Protein AF-A0A316UHG0-F1 (afdb_monomer_lite)

Sequence (385 aa):
MSLEDVHDLLLQAPLSQVNSVLADLRGLVSSGGSSSRLGRDFEESLPGALRQLHEDQGKVVRLPGLEAGSILTKEARSHDKDAEYRDEAQSKVFSYDHAADKVASSETYRAVSSSDNELKTELERQLGAYLRDHYPDLDPQRTNEGACGSVLSLPTTRIQRRGGRQEAKGKTNVEQGAANEEEVEQTPQETAMAEKATEDEKEEQKAMGEKAVRVVDEDDDEDDEGELVELIADADASSPPSHIITIVSGKSNAKNFWSGRLLSTYHCHADVIEAHTKLQIHYYENGNVQLNAEVPAIIPLNTSAAQASASPAAQAKAIISAIGKHEQHLQETQLERDVYEGLNERAFKGLRRQLPVTRQKVDWDKVTNYRLGQDLADHNEGAAA

pLDDT: mean 72.85, std 25.09, range [21.78, 96.19]

Organism: NCBI:txid1569628

Structure (mmCIF, N/CA/C/O backbone):
data_AF-A0A316UHG0-F1
#
_entry.id   AF-A0A316UHG0-F1
#
loop_
_atom_site.group_PDB
_atom_site.id
_atom_site.type_symbol
_atom_site.label_atom_id
_atom_site.label_alt_id
_atom_site.label_comp_id
_atom_site.label_asym_id
_atom_site.label_entity_id
_atom_site.label_seq_id
_atom_site.pdbx_PDB_ins_code
_atom_site.Cartn_x
_atom_site.Cartn_y
_atom_site.Cartn_z
_atom_site.occupancy
_atom_site.B_iso_or_equiv
_atom_site.auth_seq_id
_atom_site.auth_comp_id
_atom_site.auth_asym_id
_atom_site.auth_atom_id
_atom_site.pdbx_PDB_model_num
ATOM 1 N N . MET A 1 1 ? 11.920 22.121 -13.639 1.00 74.69 1 MET A N 1
ATOM 2 C CA . MET A 1 1 ? 11.350 21.349 -12.530 1.00 74.69 1 MET A CA 1
ATOM 3 C C . MET A 1 1 ? 10.564 22.321 -11.681 1.00 74.69 1 MET A C 1
ATOM 5 O O . MET A 1 1 ? 11.146 23.282 -11.183 1.00 74.69 1 MET A O 1
ATOM 9 N N . SER A 1 2 ? 9.247 22.162 -11.683 1.00 87.12 2 SER A N 1
ATOM 10 C CA . SER A 1 2 ? 8.317 22.919 -10.848 1.00 87.12 2 SER A CA 1
ATOM 11 C C . SER A 1 2 ? 8.314 22.356 -9.417 1.00 87.12 2 SER A C 1
ATOM 13 O O . SER A 1 2 ? 8.894 21.299 -9.171 1.00 87.12 2 SER A O 1
ATOM 15 N N . LEU A 1 3 ? 7.682 23.055 -8.470 1.00 88.44 3 LEU A N 1
ATOM 16 C CA . LEU A 1 3 ? 7.462 22.525 -7.117 1.00 88.44 3 LEU A CA 1
ATOM 17 C C . LEU A 1 3 ? 6.530 21.302 -7.139 1.00 88.44 3 LEU A C 1
ATOM 19 O O . LEU A 1 3 ? 6.759 20.343 -6.409 1.00 88.44 3 LEU A O 1
ATOM 23 N N . GLU A 1 4 ? 5.525 21.323 -8.016 1.00 90.31 4 GLU A N 1
ATOM 24 C CA . GLU A 1 4 ? 4.579 20.220 -8.217 1.00 90.31 4 GLU A CA 1
ATOM 25 C C . GLU A 1 4 ? 5.307 18.953 -8.682 1.00 90.31 4 GLU A C 1
ATOM 27 O O . GLU A 1 4 ? 5.129 17.901 -8.080 1.00 90.31 4 GLU A O 1
ATOM 32 N N . ASP A 1 5 ? 6.237 19.071 -9.640 1.00 90.25 5 ASP A N 1
ATOM 33 C CA . ASP A 1 5 ? 7.036 17.934 -10.121 1.00 90.25 5 ASP A CA 1
ATOM 34 C C . ASP A 1 5 ? 7.842 17.283 -8.978 1.00 90.25 5 ASP A C 1
ATOM 36 O O . ASP A 1 5 ? 8.005 16.066 -8.929 1.00 90.25 5 ASP A O 1
ATOM 40 N N . VAL A 1 6 ? 8.382 18.094 -8.058 1.00 90.94 6 VAL A N 1
ATOM 41 C CA . VAL A 1 6 ? 9.166 17.607 -6.907 1.00 90.94 6 VAL A CA 1
ATOM 42 C C . VAL A 1 6 ? 8.264 16.888 -5.906 1.00 90.94 6 VAL A C 1
ATOM 44 O O . VAL A 1 6 ? 8.651 15.847 -5.374 1.00 90.94 6 VAL A O 1
ATOM 47 N N . HIS A 1 7 ? 7.063 17.414 -5.660 1.00 92.50 7 HIS A N 1
ATOM 48 C CA . HIS A 1 7 ? 6.077 16.748 -4.813 1.00 92.50 7 HIS A CA 1
ATOM 49 C C . HIS A 1 7 ? 5.611 15.429 -5.418 1.00 92.50 7 HIS A C 1
ATOM 51 O O . HIS A 1 7 ? 5.574 14.434 -4.703 1.00 92.50 7 HIS A O 1
ATOM 57 N N . ASP A 1 8 ? 5.336 15.383 -6.718 1.00 93.06 8 ASP A N 1
ATOM 58 C CA . ASP A 1 8 ? 4.916 14.153 -7.390 1.00 93.06 8 ASP A CA 1
ATOM 59 C C . ASP A 1 8 ? 5.990 13.060 -7.292 1.00 93.06 8 ASP A C 1
ATOM 61 O O . ASP A 1 8 ? 5.672 11.898 -7.032 1.00 93.06 8 ASP A O 1
ATOM 65 N N . LEU A 1 9 ? 7.272 13.428 -7.414 1.00 92.31 9 LEU A N 1
ATOM 66 C CA . LEU A 1 9 ? 8.388 12.499 -7.202 1.00 92.31 9 LEU A CA 1
ATOM 67 C C . LEU A 1 9 ? 8.446 11.973 -5.761 1.00 92.31 9 LEU A C 1
ATOM 69 O O . LEU A 1 9 ? 8.743 10.797 -5.550 1.00 92.31 9 LEU A O 1
ATOM 73 N N . LEU A 1 10 ? 8.152 12.821 -4.772 1.00 93.25 10 LEU A N 1
ATOM 74 C CA . LEU A 1 10 ? 8.096 12.416 -3.369 1.00 93.25 10 LEU A CA 1
ATOM 75 C C . LEU A 1 10 ? 6.892 11.504 -3.088 1.00 93.25 10 LEU A C 1
ATOM 77 O O . LEU A 1 10 ? 7.046 10.491 -2.411 1.00 93.25 10 LEU A O 1
ATOM 81 N N . LEU A 1 11 ? 5.714 11.827 -3.626 1.00 92.44 11 LEU A N 1
ATOM 82 C CA . LEU A 1 11 ? 4.472 11.072 -3.420 1.00 92.44 11 LEU A CA 1
ATOM 83 C C . LEU A 1 11 ? 4.525 9.659 -4.024 1.00 92.44 11 LEU A C 1
ATOM 85 O O . LEU A 1 11 ? 3.863 8.744 -3.535 1.00 92.44 11 LEU A O 1
ATOM 89 N N . GLN A 1 12 ? 5.337 9.461 -5.064 1.00 90.44 12 GLN A N 1
ATOM 90 C CA . GLN A 1 12 ? 5.556 8.157 -5.697 1.00 90.44 12 GLN A CA 1
ATOM 91 C C . GLN A 1 12 ? 6.624 7.303 -4.989 1.00 90.44 12 GLN A C 1
ATOM 93 O O . GLN A 1 12 ? 6.773 6.120 -5.309 1.00 90.44 12 GLN A O 1
ATOM 98 N N . ALA A 1 13 ? 7.370 7.867 -4.033 1.00 91.75 13 ALA A N 1
ATOM 99 C CA . ALA A 1 13 ? 8.438 7.158 -3.340 1.00 91.75 13 ALA A CA 1
ATOM 100 C C . ALA A 1 13 ? 7.883 6.019 -2.463 1.00 91.75 13 ALA A C 1
ATOM 102 O O . ALA A 1 13 ? 6.965 6.252 -1.678 1.00 91.75 13 ALA A O 1
ATOM 103 N N . PRO A 1 14 ? 8.448 4.798 -2.513 1.00 90.50 14 PRO A N 1
ATOM 104 C CA . PRO A 1 14 ? 8.110 3.754 -1.548 1.00 90.50 14 PRO A CA 1
ATOM 105 C C . PRO A 1 14 ? 8.458 4.191 -0.121 1.00 90.50 14 PRO A C 1
ATOM 107 O O . PRO A 1 14 ? 9.521 4.782 0.087 1.00 90.50 14 PRO A O 1
ATOM 110 N N . LEU A 1 15 ? 7.629 3.835 0.870 1.00 89.25 15 LEU A N 1
ATOM 111 C CA . LEU A 1 15 ? 7.780 4.321 2.249 1.00 89.25 15 LEU A CA 1
ATOM 112 C C . LEU A 1 15 ? 9.180 4.098 2.847 1.00 89.25 15 LEU A C 1
ATOM 114 O O . LEU A 1 15 ? 9.738 4.988 3.486 1.00 89.25 15 LEU A O 1
ATOM 118 N N . SER A 1 16 ? 9.789 2.932 2.611 1.00 88.44 16 SER A N 1
ATOM 119 C CA . SER A 1 16 ? 11.151 2.623 3.088 1.00 88.44 16 SER A CA 1
ATOM 120 C C . SER A 1 16 ? 12.241 3.497 2.484 1.00 88.44 16 SER A C 1
ATOM 122 O O . SER A 1 16 ? 13.343 3.564 3.025 1.00 88.44 16 SER A O 1
ATOM 124 N N . GLN A 1 17 ? 11.971 4.116 1.340 1.00 90.19 17 GLN A N 1
ATOM 125 C CA . GLN A 1 17 ? 12.959 4.826 0.534 1.00 90.19 17 GLN A CA 1
ATOM 126 C C . GLN A 1 17 ? 12.789 6.341 0.612 1.00 90.19 17 GLN A C 1
ATOM 128 O O . GLN A 1 17 ? 13.622 7.063 0.071 1.00 90.19 17 GLN A O 1
ATOM 133 N N . VAL A 1 18 ? 11.776 6.828 1.335 1.00 91.88 18 VAL A N 1
ATOM 134 C CA . VAL A 1 18 ? 11.462 8.258 1.474 1.00 91.88 18 VAL A CA 1
ATOM 135 C C . VAL A 1 18 ? 12.678 9.062 1.911 1.00 91.88 18 VAL A C 1
ATOM 137 O O . VAL A 1 18 ? 12.987 10.071 1.293 1.00 91.88 18 VAL A O 1
ATOM 140 N N . ASN A 1 19 ? 13.442 8.587 2.896 1.00 92.06 19 ASN A N 1
ATOM 141 C CA . ASN A 1 19 ? 14.641 9.292 3.359 1.00 92.06 19 ASN A CA 1
ATOM 142 C C . ASN A 1 19 ? 15.731 9.406 2.279 1.00 92.06 19 ASN A C 1
ATOM 144 O O . ASN A 1 19 ? 16.401 10.434 2.198 1.00 92.06 19 ASN A O 1
ATOM 148 N N . SER A 1 20 ? 15.893 8.379 1.437 1.00 92.12 20 SER A N 1
ATOM 149 C CA . SER A 1 20 ? 16.830 8.420 0.306 1.00 92.12 20 SER A CA 1
ATOM 150 C C . SER A 1 20 ? 16.336 9.388 -0.764 1.00 92.12 20 SER A C 1
ATOM 152 O O . SER A 1 20 ? 17.082 10.263 -1.189 1.00 92.12 20 SER A O 1
ATOM 154 N N . VAL A 1 21 ? 15.056 9.284 -1.137 1.00 93.69 21 VAL A N 1
ATOM 155 C CA . VAL A 1 21 ? 14.440 10.159 -2.141 1.00 93.69 21 VAL A CA 1
ATOM 156 C C . VAL A 1 21 ? 14.483 11.618 -1.689 1.00 93.69 21 VAL A C 1
ATOM 158 O O . VAL A 1 21 ? 14.834 12.487 -2.476 1.00 93.69 21 VAL A O 1
ATOM 161 N N . LEU A 1 22 ? 14.219 11.910 -0.415 1.00 93.25 22 LEU A N 1
ATOM 162 C CA . LEU A 1 22 ? 14.335 13.261 0.136 1.00 93.25 22 LEU A CA 1
ATOM 163 C C . LEU A 1 22 ? 15.759 13.810 0.047 1.00 93.25 22 LEU A C 1
ATOM 165 O O . LEU A 1 22 ? 15.931 14.985 -0.268 1.00 93.25 22 LEU A O 1
ATOM 169 N N . ALA A 1 23 ? 16.777 12.991 0.323 1.00 92.75 23 ALA A N 1
ATOM 170 C CA . ALA A 1 23 ? 18.168 13.412 0.187 1.00 92.75 23 ALA A CA 1
ATOM 171 C C . ALA A 1 23 ? 18.504 13.758 -1.275 1.00 92.75 23 ALA A C 1
ATOM 173 O O . ALA A 1 23 ? 19.105 14.804 -1.536 1.00 92.75 23 ALA A O 1
ATOM 174 N N . ASP A 1 24 ? 18.043 12.936 -2.218 1.00 93.12 24 ASP A N 1
ATOM 175 C CA . ASP A 1 24 ? 18.241 13.154 -3.652 1.00 93.12 24 ASP A CA 1
ATOM 176 C C . ASP A 1 24 ? 17.496 14.404 -4.147 1.00 93.12 24 ASP A C 1
ATOM 178 O O . ASP A 1 24 ? 18.077 15.244 -4.841 1.00 93.12 24 ASP A O 1
ATOM 182 N N . LEU A 1 25 ? 16.236 14.589 -3.738 1.00 92.06 25 LEU A N 1
ATOM 183 C CA . LEU A 1 25 ? 15.433 15.770 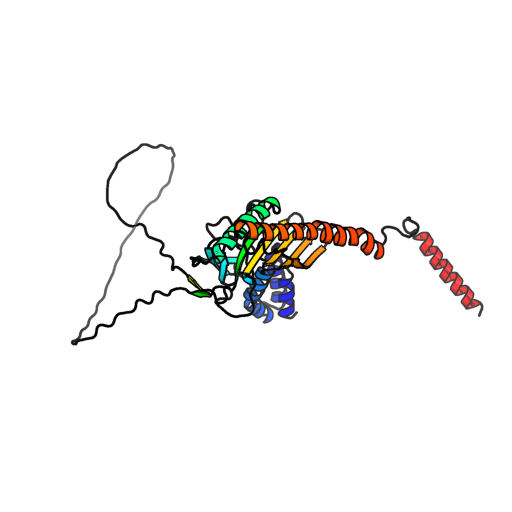-4.070 1.00 92.06 25 LEU A CA 1
ATOM 184 C C . LEU A 1 25 ? 16.044 17.046 -3.484 1.00 92.06 25 LEU A C 1
ATOM 186 O O . LEU A 1 25 ? 16.169 18.045 -4.193 1.00 92.06 25 LEU A O 1
ATOM 190 N N . ARG A 1 26 ? 16.510 17.017 -2.230 1.00 91.38 26 ARG A N 1
ATOM 191 C CA . ARG A 1 26 ? 17.234 18.145 -1.622 1.00 91.38 26 ARG A CA 1
ATOM 192 C C . ARG A 1 26 ? 18.496 18.486 -2.403 1.00 91.38 26 ARG A C 1
ATOM 194 O O . ARG A 1 26 ? 18.753 19.667 -2.640 1.00 91.38 26 ARG A O 1
ATOM 201 N N . GLY A 1 27 ? 19.254 17.484 -2.848 1.00 89.38 27 GLY A N 1
ATOM 202 C CA . GLY A 1 27 ? 20.414 17.680 -3.718 1.00 89.38 27 GLY A CA 1
ATOM 203 C C . GLY A 1 27 ? 20.041 18.335 -5.051 1.00 89.38 27 GLY A C 1
ATOM 204 O O . GLY A 1 27 ? 20.669 19.312 -5.464 1.00 89.38 27 GLY A O 1
ATOM 205 N N . LEU A 1 28 ? 18.974 17.852 -5.689 1.00 88.50 28 LEU A N 1
ATOM 206 C CA . LEU A 1 28 ? 18.495 18.349 -6.978 1.00 88.50 28 LEU A CA 1
ATOM 207 C C . LEU A 1 28 ? 18.012 19.803 -6.897 1.00 88.50 28 LEU A C 1
ATOM 209 O O . LEU A 1 28 ? 18.368 20.630 -7.738 1.00 88.50 28 LEU A O 1
ATOM 213 N N . VAL A 1 29 ? 17.249 20.133 -5.857 1.00 88.00 29 VAL A N 1
ATOM 214 C CA . VAL A 1 29 ? 16.688 21.474 -5.658 1.00 88.00 29 VAL A CA 1
ATOM 215 C C . VAL A 1 29 ? 17.756 22.476 -5.185 1.00 88.00 29 VAL A C 1
ATOM 217 O O . VAL A 1 29 ? 17.720 23.656 -5.559 1.00 88.00 29 VAL A O 1
ATOM 220 N N . SER A 1 30 ? 18.763 22.008 -4.439 1.00 81.81 30 SER A N 1
ATOM 221 C CA . SER A 1 30 ? 19.916 22.816 -4.006 1.00 81.81 30 SER A CA 1
ATOM 222 C C . SER A 1 30 ? 20.941 23.051 -5.117 1.00 81.81 30 SER A C 1
ATOM 224 O O . SER A 1 30 ? 21.719 24.004 -5.045 1.00 81.81 30 SER A O 1
ATOM 226 N N . SER A 1 31 ? 20.939 22.233 -6.176 1.00 69.44 31 SER A N 1
ATOM 227 C CA . SER A 1 31 ? 21.867 22.376 -7.306 1.00 69.44 31 SER A CA 1
ATOM 228 C C . SER A 1 31 ? 21.707 23.705 -8.061 1.00 69.44 31 SER A C 1
ATOM 230 O O . SER A 1 31 ? 22.619 24.107 -8.782 1.00 69.44 31 SER A O 1
ATOM 232 N N . GLY A 1 32 ? 20.583 24.410 -7.887 1.00 62.22 32 GLY A N 1
ATOM 233 C CA . GLY A 1 32 ? 20.370 25.777 -8.379 1.00 62.22 32 GLY A CA 1
ATOM 234 C C . GLY A 1 32 ? 21.008 26.883 -7.520 1.00 62.22 32 GLY A C 1
ATOM 235 O O . GLY A 1 32 ? 20.783 28.060 -7.796 1.00 62.22 32 GLY A O 1
ATOM 236 N N . GLY A 1 33 ? 21.775 26.522 -6.484 1.00 59.53 33 GLY A N 1
ATOM 237 C CA . GLY A 1 33 ? 22.357 27.422 -5.487 1.00 59.53 33 GLY A CA 1
ATOM 238 C C . GLY A 1 33 ? 21.581 27.411 -4.165 1.00 59.53 33 GLY A C 1
ATOM 239 O O . GLY A 1 33 ? 20.369 27.215 -4.144 1.00 59.53 33 GLY A O 1
ATOM 240 N N . SER A 1 34 ? 22.278 27.683 -3.054 1.00 55.50 34 SER A N 1
ATOM 241 C CA . SER A 1 34 ? 21.763 27.622 -1.667 1.00 55.50 34 SER A CA 1
ATOM 242 C C . SER A 1 34 ? 20.613 28.600 -1.341 1.00 55.50 34 SER A C 1
ATOM 244 O O . SER A 1 34 ? 20.166 28.673 -0.200 1.00 55.50 34 SER A O 1
ATOM 246 N N . SER A 1 35 ? 20.145 29.376 -2.321 1.00 57.78 35 SER A N 1
ATOM 247 C CA . SER A 1 35 ? 19.031 30.328 -2.214 1.00 57.78 35 SER A CA 1
ATOM 248 C C . SER A 1 35 ? 18.004 30.155 -3.336 1.00 57.78 35 SER A C 1
ATOM 250 O O . SER A 1 35 ? 17.298 31.107 -3.679 1.00 57.78 35 SER A O 1
ATOM 252 N N . SER A 1 36 ? 17.933 28.971 -3.957 1.00 71.81 36 SER A N 1
ATOM 253 C CA . SER A 1 36 ? 16.899 28.702 -4.953 1.00 71.81 36 SER A CA 1
ATOM 254 C C . SER A 1 36 ? 15.527 28.858 -4.282 1.00 71.81 36 SER A C 1
ATOM 256 O O . SER A 1 36 ? 15.260 28.269 -3.235 1.00 71.81 36 SER A O 1
ATOM 258 N N . ARG A 1 37 ? 14.657 29.708 -4.851 1.00 81.62 37 ARG A N 1
ATOM 259 C CA . ARG A 1 37 ? 13.288 29.908 -4.333 1.00 81.62 37 ARG A CA 1
ATOM 260 C C . ARG A 1 37 ? 12.574 28.564 -4.184 1.00 81.62 37 ARG A C 1
ATOM 262 O O . ARG A 1 37 ? 11.990 28.305 -3.147 1.00 81.62 37 ARG A O 1
ATOM 269 N N . LEU A 1 38 ? 12.792 27.678 -5.157 1.00 84.00 38 LEU A N 1
ATOM 270 C CA . LEU A 1 38 ? 12.300 26.306 -5.162 1.00 84.00 38 LEU A CA 1
ATOM 271 C C . LEU A 1 38 ? 12.713 25.503 -3.917 1.00 84.00 38 LEU A C 1
ATOM 273 O O . LEU A 1 38 ? 11.892 24.760 -3.405 1.00 84.00 38 LEU A O 1
ATOM 277 N N . GLY A 1 39 ? 13.944 25.649 -3.412 1.00 85.56 39 GLY A N 1
ATOM 278 C CA . GLY A 1 39 ? 14.401 24.944 -2.207 1.00 85.56 39 GLY A CA 1
ATOM 279 C C . GLY A 1 39 ? 13.718 25.415 -0.941 1.00 85.56 39 GLY A C 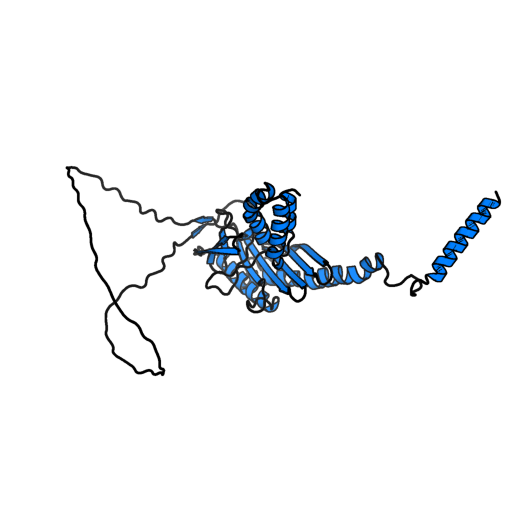1
ATOM 280 O O . GLY A 1 39 ? 13.316 24.598 -0.120 1.00 85.56 39 GLY A O 1
ATOM 281 N N . ARG A 1 40 ? 13.530 26.728 -0.805 1.00 87.62 40 ARG A N 1
ATOM 282 C CA . ARG A 1 40 ? 12.789 27.279 0.329 1.00 87.62 40 ARG A CA 1
ATOM 283 C C . ARG A 1 40 ? 11.315 26.889 0.264 1.00 87.62 40 ARG A C 1
ATOM 285 O O . ARG A 1 40 ? 10.776 26.439 1.266 1.00 87.62 40 ARG A O 1
ATOM 292 N N . ASP A 1 41 ? 10.703 27.043 -0.906 1.00 89.88 41 ASP A N 1
ATOM 293 C CA . ASP A 1 41 ? 9.291 26.733 -1.111 1.00 89.88 41 ASP A CA 1
ATOM 294 C C . ASP A 1 41 ? 9.040 25.222 -0.901 1.00 89.88 41 ASP A C 1
ATOM 296 O O . ASP A 1 41 ? 8.040 24.858 -0.295 1.00 89.88 41 ASP A O 1
ATOM 300 N N . PHE A 1 42 ? 9.986 24.355 -1.297 1.00 90.56 42 PHE A N 1
ATOM 301 C CA . PHE A 1 42 ? 9.955 22.912 -1.025 1.00 90.56 42 PHE A CA 1
ATOM 302 C C . PHE A 1 42 ? 10.032 22.579 0.466 1.00 90.56 42 PHE A C 1
ATOM 304 O O . PHE A 1 42 ? 9.222 21.793 0.941 1.00 90.56 42 PHE A O 1
ATOM 311 N N . GLU A 1 43 ? 10.966 23.160 1.226 1.00 90.69 43 GLU A N 1
ATOM 312 C CA . GLU A 1 43 ? 11.050 22.893 2.673 1.00 90.69 43 GLU A CA 1
ATOM 313 C C . GLU A 1 43 ? 9.828 23.450 3.433 1.00 90.69 43 GLU A C 1
ATOM 315 O O . GLU A 1 43 ? 9.415 22.865 4.432 1.00 90.69 43 GLU A O 1
ATOM 320 N N . GLU A 1 44 ? 9.210 24.536 2.951 1.00 91.62 44 GLU A N 1
ATOM 321 C CA . GLU A 1 44 ? 7.970 25.089 3.517 1.00 91.62 44 GLU A CA 1
ATOM 322 C C . GLU A 1 44 ? 6.756 24.174 3.269 1.00 91.62 44 GLU A C 1
ATOM 324 O O . GLU A 1 44 ? 5.926 23.990 4.161 1.00 91.62 44 GLU A O 1
ATOM 329 N N . SER A 1 45 ? 6.658 23.548 2.090 1.00 91.56 45 SER A N 1
ATOM 330 C CA . SER A 1 45 ? 5.558 22.638 1.736 1.00 91.56 45 SER A CA 1
ATOM 331 C C . SER A 1 45 ? 5.794 21.170 2.113 1.00 91.56 45 SER A C 1
ATOM 333 O O . SER A 1 45 ? 4.844 20.378 2.126 1.00 91.56 45 SER A O 1
ATOM 335 N N . LEU A 1 46 ? 7.030 20.797 2.456 1.00 91.19 46 LEU A N 1
ATOM 336 C CA . LEU A 1 46 ? 7.443 19.427 2.761 1.00 91.19 46 LEU A CA 1
ATOM 337 C C . LEU A 1 46 ? 6.585 18.738 3.839 1.00 91.19 46 LEU A C 1
ATOM 339 O O . LEU A 1 46 ? 6.194 17.590 3.611 1.00 91.19 46 LEU A O 1
ATOM 343 N N . PRO A 1 47 ? 6.222 19.376 4.973 1.00 91.56 47 PRO A N 1
ATOM 344 C CA . PRO A 1 47 ? 5.391 18.722 5.986 1.00 91.56 47 PRO A CA 1
ATOM 345 C C . PRO A 1 47 ? 4.023 18.284 5.447 1.00 91.56 47 PRO A C 1
ATOM 347 O O . PRO A 1 47 ? 3.530 17.214 5.803 1.00 91.56 47 PRO A O 1
ATOM 350 N N . GLY A 1 48 ? 3.421 19.081 4.556 1.00 91.75 48 GLY A N 1
ATOM 351 C CA . GLY A 1 48 ? 2.145 18.755 3.918 1.00 91.75 48 GLY A CA 1
ATOM 352 C C . GLY A 1 48 ? 2.261 17.591 2.934 1.00 91.75 48 GLY A C 1
ATOM 353 O O . GLY A 1 48 ? 1.430 16.683 2.961 1.00 91.75 48 GLY A O 1
ATOM 354 N N . ALA A 1 49 ? 3.321 17.578 2.121 1.00 92.69 49 ALA A N 1
ATOM 355 C CA . ALA A 1 49 ? 3.587 16.490 1.179 1.00 92.69 49 ALA A CA 1
ATOM 356 C C . ALA A 1 49 ? 3.907 15.169 1.902 1.00 92.69 49 ALA A C 1
ATOM 358 O O . ALA A 1 49 ? 3.387 14.116 1.535 1.00 92.69 49 ALA A O 1
ATOM 359 N N . LEU A 1 50 ? 4.701 15.218 2.979 1.00 93.56 50 LEU A N 1
ATOM 360 C CA . LEU A 1 50 ? 4.993 14.046 3.807 1.00 93.56 50 LEU A CA 1
ATOM 361 C C . LEU A 1 50 ? 3.760 13.540 4.545 1.00 93.56 50 LEU A C 1
ATOM 363 O O . LEU A 1 50 ? 3.609 12.331 4.694 1.00 93.56 50 LEU A O 1
ATOM 367 N N . ARG A 1 51 ? 2.862 14.424 4.992 1.00 92.81 51 ARG A N 1
ATOM 368 C CA . ARG A 1 51 ? 1.572 14.001 5.545 1.00 92.81 51 ARG A CA 1
ATOM 369 C C . ARG A 1 51 ? 0.776 13.207 4.521 1.00 92.81 51 ARG A C 1
ATOM 371 O O . ARG A 1 51 ? 0.381 12.087 4.820 1.00 92.81 51 ARG A O 1
ATOM 378 N N . GLN A 1 52 ? 0.596 13.756 3.320 1.00 93.06 52 GLN A N 1
ATOM 379 C CA . GLN A 1 52 ? -0.134 13.074 2.255 1.00 93.06 52 GLN A CA 1
ATOM 380 C C . GLN A 1 52 ? 0.486 11.708 1.941 1.00 93.06 52 GLN A C 1
ATOM 382 O O . GLN A 1 52 ? -0.225 10.712 1.898 1.00 93.06 52 GLN A O 1
ATOM 387 N N . LEU A 1 53 ? 1.811 11.642 1.803 1.00 93.44 53 LEU A N 1
ATOM 388 C CA . LEU A 1 53 ? 2.536 10.394 1.580 1.00 93.44 53 LEU A CA 1
ATOM 389 C C . LEU A 1 53 ? 2.303 9.372 2.704 1.00 93.44 53 LEU A C 1
ATOM 391 O O . LEU A 1 53 ? 2.034 8.201 2.441 1.00 93.44 53 LEU A O 1
ATOM 395 N N . HIS A 1 54 ? 2.414 9.807 3.960 1.00 93.12 54 HIS A N 1
ATOM 396 C CA . HIS A 1 54 ? 2.230 8.950 5.127 1.00 93.12 54 HIS A CA 1
ATOM 397 C C . HIS A 1 54 ? 0.793 8.430 5.251 1.00 93.12 54 HIS A C 1
ATOM 399 O O . HIS A 1 54 ? 0.617 7.259 5.580 1.00 93.12 54 HIS A O 1
ATOM 405 N N . GLU A 1 55 ? -0.203 9.271 4.969 1.00 93.06 55 GLU A N 1
ATOM 406 C CA . GLU A 1 55 ? -1.621 8.902 4.960 1.00 93.06 55 GLU A CA 1
ATOM 407 C C . GLU A 1 55 ? -1.954 7.954 3.799 1.00 93.06 55 GLU A C 1
ATOM 409 O O . GLU A 1 55 ? -2.565 6.910 4.015 1.00 93.06 55 GLU A O 1
ATOM 414 N N . ASP A 1 56 ? -1.512 8.276 2.579 1.00 92.69 56 ASP A N 1
ATOM 415 C CA . ASP A 1 56 ? -1.803 7.497 1.367 1.00 92.69 56 ASP A CA 1
ATOM 416 C C . ASP A 1 56 ? -1.129 6.116 1.383 1.00 92.69 56 ASP A C 1
ATOM 418 O O . ASP A 1 56 ? -1.618 5.174 0.758 1.00 92.69 56 ASP A O 1
ATOM 422 N N . GLN A 1 57 ? -0.001 5.984 2.086 1.00 91.88 57 GLN A N 1
ATOM 423 C CA . GLN A 1 57 ? 0.696 4.709 2.263 1.00 91.88 57 GLN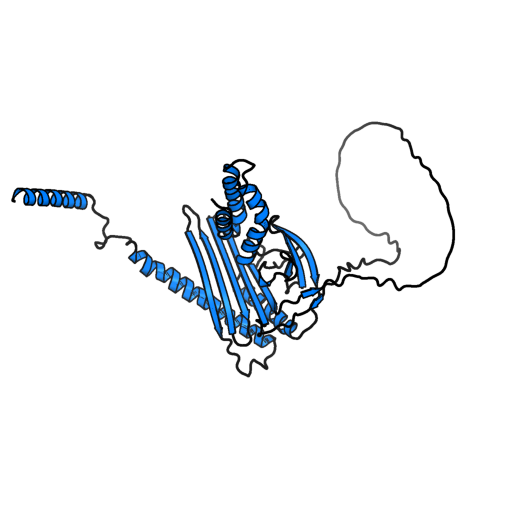 A CA 1
ATOM 424 C C . GLN A 1 57 ? 0.369 4.026 3.597 1.00 91.88 57 GLN A C 1
ATOM 426 O O . GLN A 1 57 ? 0.859 2.924 3.843 1.00 91.88 57 GLN A O 1
ATOM 431 N N . GLY A 1 58 ? -0.441 4.632 4.468 1.00 91.50 58 GLY A N 1
ATOM 432 C CA . GLY A 1 58 ? -0.826 4.035 5.746 1.00 91.50 58 GLY A CA 1
ATOM 433 C C . GLY A 1 58 ? 0.369 3.776 6.663 1.00 91.50 58 GLY A C 1
ATOM 434 O O . GLY A 1 58 ? 0.617 2.629 7.040 1.00 91.50 58 GLY A O 1
ATOM 435 N N . LYS A 1 59 ? 1.196 4.785 6.963 1.00 91.38 59 LYS A N 1
ATOM 436 C CA . LYS A 1 59 ? 2.394 4.601 7.805 1.00 91.38 59 LYS A CA 1
ATOM 437 C C . LYS A 1 59 ? 2.013 4.074 9.191 1.00 91.38 59 LYS A C 1
ATOM 439 O O . LYS A 1 59 ? 1.113 4.603 9.834 1.00 91.38 59 LYS A O 1
ATOM 444 N N . VAL A 1 60 ? 2.729 3.052 9.661 1.00 90.50 60 VAL A N 1
ATOM 445 C CA . VAL A 1 60 ? 2.540 2.487 11.004 1.00 90.50 60 VAL A CA 1
ATOM 446 C C . VAL A 1 60 ? 3.519 3.156 11.963 1.00 90.50 60 VAL A C 1
ATOM 448 O O . VAL A 1 60 ? 4.724 3.176 11.711 1.00 90.50 60 VAL A O 1
ATOM 451 N N . VAL A 1 61 ? 3.007 3.691 13.066 1.00 88.94 61 VAL A N 1
ATOM 452 C CA . VAL A 1 61 ? 3.774 4.383 14.106 1.00 88.94 61 VAL A CA 1
ATOM 453 C C . VAL A 1 61 ? 3.570 3.659 15.428 1.00 88.94 61 VAL A C 1
ATOM 455 O O . VAL A 1 61 ? 2.470 3.219 15.726 1.00 88.94 61 VAL A O 1
ATOM 458 N N . ARG A 1 62 ? 4.621 3.512 16.237 1.00 87.00 62 ARG A N 1
ATOM 459 C CA . ARG A 1 62 ? 4.499 2.937 17.584 1.00 87.00 62 ARG A CA 1
ATOM 460 C C . ARG A 1 62 ? 4.496 4.058 18.609 1.00 87.00 62 ARG A C 1
ATOM 462 O O . ARG A 1 62 ? 5.421 4.872 18.625 1.00 87.00 62 ARG A O 1
ATOM 469 N N . LEU A 1 63 ? 3.459 4.098 19.437 1.00 85.06 63 LEU A N 1
ATOM 470 C CA . LEU A 1 63 ? 3.357 5.071 20.517 1.00 85.06 63 LEU A CA 1
ATOM 471 C C . LEU A 1 63 ? 4.261 4.657 21.692 1.00 85.06 63 LEU A C 1
ATOM 473 O O . LEU A 1 63 ? 4.415 3.461 21.955 1.00 85.06 63 LEU A O 1
ATOM 477 N N . PRO A 1 64 ? 4.868 5.617 22.414 1.00 80.75 64 PRO A N 1
ATOM 478 C CA . PRO A 1 64 ? 5.648 5.312 23.608 1.00 80.75 64 PRO A CA 1
ATOM 479 C C . PRO A 1 64 ? 4.825 4.505 24.622 1.00 80.75 64 PRO A C 1
ATOM 481 O O . PRO A 1 64 ? 3.719 4.896 24.985 1.00 80.75 64 PRO A O 1
ATOM 484 N N . GLY A 1 65 ? 5.367 3.372 25.073 1.00 77.12 65 GLY A N 1
ATOM 485 C CA . GLY A 1 65 ? 4.715 2.504 26.060 1.00 77.12 65 GLY A CA 1
ATOM 486 C C . GLY A 1 65 ? 3.700 1.503 25.496 1.00 77.12 65 GLY A C 1
ATOM 487 O O . GLY A 1 65 ? 3.153 0.725 26.273 1.00 77.12 65 GLY A O 1
ATOM 488 N N . LEU A 1 66 ? 3.467 1.473 24.177 1.00 79.00 66 LEU A N 1
ATOM 489 C CA . LEU A 1 66 ? 2.547 0.529 23.534 1.00 79.00 66 LEU A CA 1
ATOM 490 C C . LEU A 1 66 ? 3.281 -0.354 22.517 1.00 79.00 66 LEU A C 1
ATOM 492 O O . LEU A 1 66 ? 4.061 0.123 21.695 1.00 79.00 66 LEU A O 1
ATOM 496 N N . GLU A 1 67 ? 3.034 -1.666 22.577 1.00 75.69 67 GLU A N 1
ATOM 497 C CA . GLU A 1 67 ? 3.650 -2.632 21.652 1.00 75.69 67 GLU A CA 1
ATOM 498 C C . GLU A 1 67 ? 2.954 -2.660 20.286 1.00 75.69 67 GLU A C 1
ATOM 500 O O . GLU A 1 67 ? 3.600 -2.848 19.250 1.00 75.69 67 GLU A O 1
ATOM 505 N N . ALA A 1 68 ? 1.635 -2.456 20.278 1.00 79.69 68 ALA A N 1
ATOM 506 C CA . ALA A 1 68 ? 0.852 -2.371 19.055 1.00 79.69 68 ALA A CA 1
ATOM 507 C C . ALA A 1 68 ? 1.083 -1.018 18.363 1.00 79.69 68 ALA A C 1
ATOM 509 O O . ALA A 1 68 ? 1.164 0.026 19.011 1.00 79.69 68 ALA A O 1
ATOM 510 N N . GLY A 1 69 ? 1.215 -1.051 17.036 1.00 85.00 69 GLY A N 1
ATOM 511 C CA . GLY A 1 69 ? 1.331 0.161 16.229 1.00 85.00 69 GLY A CA 1
ATOM 512 C C . GLY A 1 69 ? -0.029 0.798 15.954 1.00 85.00 69 GLY A C 1
ATOM 513 O O . GLY A 1 69 ? -1.038 0.107 15.928 1.00 85.00 69 GLY A O 1
ATOM 514 N N . SER A 1 70 ? -0.027 2.091 15.664 1.00 88.75 70 SER A N 1
ATOM 515 C CA . SER A 1 70 ? -1.158 2.885 15.184 1.00 88.75 70 SER A CA 1
ATOM 516 C C . SER A 1 70 ? -0.939 3.237 13.709 1.00 88.75 70 SER A C 1
ATOM 518 O O . SER A 1 70 ? 0.202 3.413 13.275 1.00 88.75 70 SER A O 1
ATOM 520 N N . ILE A 1 71 ? -2.008 3.335 12.917 1.00 91.12 71 ILE A N 1
ATOM 521 C CA . ILE A 1 71 ? -1.920 3.593 11.469 1.00 91.12 71 ILE A CA 1
ATOM 522 C C . ILE A 1 71 ? -2.280 5.051 11.177 1.00 91.12 71 ILE A C 1
ATOM 524 O O . ILE A 1 71 ? -3.343 5.524 11.571 1.00 91.12 71 ILE A O 1
ATOM 528 N N . LEU A 1 72 ? -1.419 5.751 10.440 1.00 91.31 72 LEU A N 1
ATOM 529 C CA . LEU A 1 72 ? -1.702 7.088 9.922 1.00 91.31 72 LEU A CA 1
ATOM 530 C C . LEU A 1 72 ? -2.528 6.975 8.643 1.00 91.31 72 LEU A C 1
ATOM 532 O O . LEU A 1 72 ? -2.020 6.528 7.621 1.00 91.31 72 LEU A O 1
ATOM 536 N N . THR A 1 73 ? -3.792 7.380 8.697 1.00 90.38 73 THR A N 1
ATOM 537 C CA . THR A 1 73 ? -4.702 7.403 7.543 1.00 90.38 73 THR A CA 1
ATOM 538 C C . THR A 1 73 ? -5.578 8.651 7.582 1.00 90.38 73 THR A C 1
ATOM 540 O O . THR A 1 73 ? -5.706 9.288 8.632 1.00 90.38 73 THR A O 1
ATOM 543 N N . LYS A 1 74 ? -6.196 9.004 6.449 1.00 89.06 74 LYS A N 1
ATOM 544 C CA . LYS A 1 74 ? -7.111 10.157 6.359 1.00 89.06 74 LYS A CA 1
ATOM 545 C C . LYS A 1 74 ? -8.323 9.977 7.269 1.00 89.06 74 LYS A C 1
ATOM 547 O O . LYS A 1 74 ? -8.819 10.946 7.832 1.00 89.06 74 LYS A O 1
ATOM 552 N N . GLU A 1 75 ? -8.764 8.737 7.428 1.00 85.25 75 GLU A N 1
ATOM 553 C CA . GLU A 1 75 ? -9.912 8.318 8.224 1.00 85.25 75 GLU A CA 1
ATOM 554 C C . GLU A 1 75 ? -9.625 8.411 9.730 1.00 85.25 75 GLU A C 1
ATOM 556 O O . GLU A 1 75 ? -10.510 8.766 10.510 1.00 85.25 75 GLU A O 1
ATOM 561 N N . ALA A 1 76 ? -8.381 8.134 10.137 1.00 85.19 76 ALA A N 1
ATOM 562 C CA . ALA A 1 76 ? -7.926 8.253 11.523 1.00 85.19 76 ALA A CA 1
ATOM 563 C C . ALA A 1 76 ? -7.628 9.701 11.944 1.00 85.19 76 ALA A C 1
ATOM 565 O O . ALA A 1 76 ? -7.443 9.968 13.135 1.00 85.19 76 ALA A O 1
ATOM 566 N N . ARG A 1 77 ? -7.548 10.644 10.999 1.00 87.25 77 ARG A N 1
ATOM 567 C CA . ARG A 1 77 ? -7.248 12.047 11.296 1.00 87.25 77 ARG A CA 1
ATOM 568 C C . ARG A 1 77 ? -8.433 12.720 11.994 1.00 87.25 77 ARG A C 1
ATOM 570 O O . ARG A 1 77 ? -9.586 12.589 11.583 1.00 87.25 77 ARG A O 1
ATOM 577 N N . SER A 1 78 ? -8.141 13.460 13.058 1.00 78.81 78 SER A N 1
ATOM 578 C CA . SER A 1 78 ? -9.108 14.322 13.736 1.00 78.81 78 SER A CA 1
ATOM 579 C C . SER A 1 78 ? -9.569 15.439 12.798 1.00 78.81 78 SER A C 1
ATOM 581 O O . SER A 1 78 ? -8.778 15.997 12.039 1.00 78.81 78 SER A O 1
ATOM 583 N N . HIS A 1 79 ? -10.851 15.798 12.856 1.00 67.25 79 HIS A N 1
ATOM 584 C CA . HIS A 1 79 ? -11.405 16.862 12.013 1.00 67.25 79 HIS A CA 1
ATOM 585 C C . HIS A 1 79 ? -10.974 18.270 12.475 1.00 67.25 79 HIS A C 1
ATOM 587 O O . HIS A 1 79 ? -11.062 19.227 11.707 1.00 67.25 79 HIS A O 1
ATOM 593 N N . ASP A 1 80 ? -10.517 18.422 13.723 1.00 65.31 80 ASP A N 1
ATOM 594 C CA . ASP A 1 80 ? -10.176 19.733 14.290 1.00 65.31 80 ASP A CA 1
ATOM 595 C C . ASP A 1 80 ? -8.718 20.160 14.013 1.00 65.31 80 ASP A C 1
ATOM 597 O O . ASP A 1 80 ? -8.430 21.359 14.023 1.00 65.31 80 ASP A O 1
ATOM 601 N N . LYS A 1 81 ? -7.784 19.223 13.770 1.00 70.38 81 LYS A N 1
ATOM 602 C CA . LYS A 1 81 ? -6.352 19.527 13.567 1.00 70.38 81 LYS A CA 1
ATOM 603 C C . LYS A 1 81 ? -5.693 18.631 12.516 1.00 70.38 81 LYS A C 1
ATOM 605 O O . LYS A 1 81 ? -5.745 17.410 12.608 1.00 70.38 81 LYS A O 1
ATOM 610 N N . ASP A 1 82 ? -4.935 19.251 11.610 1.00 70.25 82 ASP A N 1
ATOM 611 C CA . ASP A 1 82 ? -4.295 18.611 10.444 1.00 70.25 82 ASP A CA 1
ATOM 612 C C . ASP A 1 82 ? -3.199 17.565 10.753 1.00 70.25 82 ASP A C 1
ATOM 614 O O . ASP A 1 82 ? -2.697 16.927 9.829 1.00 70.25 82 ASP A O 1
ATOM 618 N N . ALA A 1 83 ? -2.797 17.387 12.015 1.00 80.00 83 ALA A N 1
ATOM 619 C CA . ALA A 1 83 ? -1.715 16.477 12.422 1.00 80.00 83 ALA A CA 1
ATOM 620 C C . ALA A 1 83 ? -2.042 15.658 13.685 1.00 80.00 83 ALA A C 1
ATOM 622 O O . ALA A 1 83 ? -1.136 15.147 14.344 1.00 80.00 83 ALA A O 1
ATOM 623 N N . GLU A 1 84 ? -3.322 15.571 14.051 1.00 87.62 84 GLU A N 1
ATOM 624 C CA . GLU A 1 84 ? -3.801 14.811 15.208 1.00 87.62 84 GLU A CA 1
ATOM 625 C C . GLU A 1 84 ? -4.561 13.574 14.715 1.00 87.62 84 GLU A C 1
ATOM 627 O O . GLU A 1 84 ? -5.463 13.677 13.884 1.00 87.62 84 GLU A O 1
ATOM 632 N N . TYR A 1 85 ? -4.177 12.402 15.208 1.00 88.69 85 TYR A N 1
ATOM 633 C CA . TYR A 1 85 ? -4.701 11.101 14.803 1.00 88.69 85 TYR A CA 1
ATOM 634 C C . TYR A 1 85 ? -5.303 10.386 16.006 1.00 88.69 85 TYR A C 1
ATOM 636 O O . TYR A 1 85 ? -4.826 10.542 17.132 1.00 88.69 85 TYR A O 1
ATOM 644 N N . ARG A 1 86 ? -6.339 9.581 15.769 1.00 86.06 86 ARG A N 1
ATOM 645 C CA . ARG A 1 86 ? -6.942 8.725 16.793 1.00 86.06 86 ARG A CA 1
ATOM 646 C C . ARG A 1 86 ? -6.570 7.265 16.576 1.00 86.06 86 ARG A C 1
ATOM 648 O O . ARG A 1 86 ? -6.673 6.745 15.469 1.00 86.06 86 ARG A O 1
ATOM 655 N N . ASP A 1 87 ? -6.182 6.610 17.660 1.00 85.25 87 ASP A N 1
ATOM 656 C CA . ASP A 1 87 ? -6.139 5.162 17.770 1.00 85.25 87 ASP A CA 1
ATOM 657 C C . ASP A 1 87 ? -7.272 4.713 18.689 1.00 85.25 87 ASP A C 1
ATOM 659 O O . ASP A 1 87 ? -7.301 4.950 19.901 1.00 85.25 87 ASP A O 1
ATOM 663 N N . GLU A 1 88 ? -8.249 4.086 18.059 1.00 82.25 88 GLU A N 1
ATOM 664 C CA . GLU A 1 88 ? -9.479 3.650 18.679 1.00 82.25 88 GLU A CA 1
ATOM 665 C C . GLU A 1 88 ? -9.358 2.346 19.470 1.00 82.25 88 GLU A C 1
ATOM 667 O O . GLU A 1 88 ? -10.102 2.183 20.439 1.00 82.25 88 GLU A O 1
ATOM 672 N N . ALA A 1 89 ? -8.393 1.493 19.128 1.00 80.81 89 ALA A N 1
ATOM 673 C CA . ALA A 1 89 ? -8.126 0.242 19.831 1.00 80.81 89 ALA A CA 1
ATOM 674 C C . ALA A 1 89 ? -7.326 0.495 21.116 1.00 80.81 89 ALA A C 1
ATOM 676 O O . ALA A 1 89 ? -7.511 -0.173 22.132 1.00 80.81 89 ALA A O 1
ATOM 677 N N . GLN A 1 90 ? -6.443 1.497 21.087 1.00 79.81 90 GLN A N 1
ATOM 678 C CA . GLN A 1 90 ? -5.618 1.888 22.233 1.00 79.81 90 GLN A CA 1
ATOM 679 C C . GLN A 1 90 ? -6.244 3.004 23.081 1.00 79.81 90 GLN A C 1
ATOM 681 O O . GLN A 1 90 ? -5.686 3.367 24.115 1.00 79.81 90 GLN A O 1
ATOM 686 N N . SER A 1 91 ? -7.395 3.547 22.661 1.00 84.38 91 SER A N 1
ATOM 687 C CA . SER A 1 91 ? -8.034 4.721 23.278 1.00 84.38 91 SER A CA 1
ATOM 688 C C . SER A 1 91 ? -7.069 5.910 23.423 1.00 84.38 91 SER A C 1
ATOM 690 O O . SER A 1 91 ? -7.036 6.600 24.444 1.00 84.38 91 SER A O 1
ATOM 692 N N . LYS A 1 92 ? -6.245 6.138 22.393 1.00 84.94 92 LYS A N 1
ATOM 693 C CA . LYS A 1 92 ? -5.248 7.214 22.344 1.00 84.94 92 LYS A CA 1
ATOM 694 C C . LYS A 1 92 ? -5.576 8.201 21.233 1.00 84.94 92 LYS A C 1
ATOM 696 O O . LYS A 1 92 ? -6.017 7.823 20.154 1.00 84.94 92 LYS A O 1
ATOM 701 N N . VAL A 1 93 ? -5.303 9.470 21.480 1.00 87.31 93 VAL A N 1
ATOM 702 C CA . VAL A 1 93 ? -5.196 10.510 20.455 1.00 87.31 93 VAL A CA 1
ATOM 703 C C . VAL A 1 93 ? -3.765 11.008 20.495 1.00 87.31 93 VAL A C 1
ATOM 705 O O . VAL A 1 93 ? -3.209 11.215 21.569 1.00 87.31 93 VAL A O 1
ATOM 708 N N . PHE A 1 94 ? -3.129 11.169 19.345 1.00 89.06 94 PHE A N 1
ATOM 709 C CA . PHE A 1 94 ? -1.734 11.574 19.296 1.00 89.06 94 PHE A CA 1
ATOM 710 C C . PHE A 1 94 ? -1.470 12.538 18.152 1.00 89.06 94 PHE A C 1
ATOM 712 O O . PHE A 1 94 ? -2.093 12.468 17.094 1.00 89.06 94 PHE A O 1
ATOM 719 N N . SER A 1 95 ? -0.524 13.445 18.368 1.00 89.56 95 SER A N 1
ATOM 720 C CA . SER A 1 95 ? -0.020 14.322 17.321 1.00 89.56 95 SER A CA 1
ATOM 721 C C . SER A 1 95 ? 1.254 13.743 16.718 1.00 89.56 95 SER A C 1
ATOM 723 O O . SER A 1 95 ? 2.097 13.181 17.425 1.00 89.56 95 SER A O 1
ATOM 725 N N . TYR A 1 96 ? 1.396 13.856 15.400 1.00 90.62 96 TYR A N 1
ATOM 726 C CA . TYR A 1 96 ? 2.532 13.291 14.682 1.00 90.62 96 TYR A CA 1
ATOM 727 C C . TYR A 1 96 ? 3.217 14.341 13.808 1.00 90.62 96 TYR A C 1
ATOM 729 O O . TYR A 1 96 ? 2.596 14.976 12.955 1.00 90.62 96 TYR A O 1
ATOM 737 N N . ASP A 1 97 ? 4.521 14.507 14.019 1.00 90.75 97 ASP A N 1
ATOM 738 C CA . ASP A 1 97 ? 5.373 15.351 13.194 1.00 90.75 97 ASP A CA 1
ATOM 739 C C . ASP A 1 97 ? 5.896 14.535 12.005 1.00 90.75 97 ASP A C 1
ATOM 741 O O . ASP A 1 97 ? 6.800 13.701 12.129 1.00 90.75 97 ASP A O 1
ATOM 745 N N . HIS A 1 98 ? 5.317 14.795 10.831 1.00 89.69 98 HIS A N 1
ATOM 746 C CA . HIS A 1 98 ? 5.680 14.118 9.590 1.00 89.69 98 HIS A CA 1
ATOM 747 C C . HIS A 1 98 ? 7.078 14.479 9.077 1.00 89.69 98 HIS A C 1
ATOM 749 O O . HIS A 1 98 ? 7.659 13.672 8.357 1.00 89.69 98 HIS A O 1
ATOM 755 N N . ALA A 1 99 ? 7.617 15.654 9.419 1.00 87.75 99 ALA A N 1
ATOM 756 C CA . ALA A 1 99 ? 8.940 16.083 8.973 1.00 87.75 99 ALA A CA 1
ATOM 757 C C . ALA A 1 99 ? 10.047 15.513 9.870 1.00 87.75 99 ALA A C 1
ATOM 759 O O . ALA A 1 99 ? 11.084 15.077 9.369 1.00 87.75 99 ALA A O 1
ATOM 760 N N . ALA A 1 100 ? 9.817 15.486 11.186 1.00 86.75 100 ALA A N 1
ATOM 761 C CA . ALA A 1 100 ? 10.749 14.894 12.146 1.00 86.75 100 ALA A CA 1
ATOM 762 C C . ALA A 1 100 ? 10.640 13.363 12.252 1.00 86.75 100 ALA A C 1
ATOM 764 O O . ALA A 1 100 ? 11.504 12.745 12.877 1.00 86.75 100 ALA A O 1
ATOM 765 N N . ASP A 1 101 ? 9.595 12.767 11.666 1.00 87.12 101 ASP A N 1
ATOM 766 C CA . ASP A 1 101 ? 9.241 11.349 11.787 1.00 87.12 101 ASP A CA 1
ATOM 767 C C . ASP A 1 101 ? 9.093 10.904 13.255 1.00 87.12 101 ASP A C 1
ATOM 769 O O . ASP A 1 101 ? 9.683 9.915 13.700 1.00 87.12 101 ASP A O 1
ATOM 773 N N . LYS A 1 102 ? 8.350 11.685 14.052 1.00 88.38 102 LYS A N 1
ATOM 774 C CA . LYS A 1 102 ? 8.198 11.457 15.498 1.00 88.38 102 LYS A CA 1
ATOM 775 C C . LYS A 1 102 ? 6.789 11.754 15.995 1.00 88.38 102 LYS A C 1
ATOM 777 O O . LYS A 1 102 ? 6.110 12.653 15.510 1.00 88.38 102 LYS A O 1
ATOM 782 N N . VAL A 1 103 ? 6.382 11.019 17.028 1.00 87.25 103 VAL A N 1
ATOM 783 C CA . VAL A 1 103 ? 5.178 11.324 17.813 1.00 87.25 103 VAL A CA 1
ATOM 784 C C . VAL A 1 103 ? 5.481 12.537 18.690 1.00 87.25 103 VAL A C 1
ATOM 786 O O . VAL A 1 103 ? 6.450 12.511 19.448 1.00 87.25 103 VAL A O 1
ATOM 789 N N . ALA A 1 104 ? 4.685 13.598 18.564 1.00 83.75 104 ALA A N 1
ATOM 790 C CA . ALA A 1 104 ? 4.890 14.851 19.286 1.00 83.75 104 ALA A CA 1
ATOM 791 C C . ALA A 1 104 ? 4.175 14.862 20.648 1.00 83.75 104 ALA A C 1
ATOM 793 O O . ALA A 1 104 ? 4.748 15.309 21.638 1.00 83.75 104 ALA A O 1
ATOM 794 N N . SER A 1 105 ? 2.957 14.325 20.725 1.00 81.81 105 SER A N 1
ATOM 795 C CA . SER A 1 105 ? 2.222 14.138 21.981 1.00 81.81 105 SER A CA 1
ATOM 796 C C . SER A 1 105 ? 1.266 12.954 21.880 1.00 81.81 105 SER A C 1
ATOM 798 O O . SER A 1 105 ? 0.818 12.620 20.785 1.00 81.81 105 SER A O 1
ATOM 800 N N . SER A 1 106 ? 0.938 12.332 23.013 1.00 85.06 106 SER A N 1
ATOM 801 C CA . SER A 1 106 ? -0.083 11.284 23.106 1.00 85.06 106 SER A CA 1
ATOM 802 C C . SER A 1 106 ? -0.955 11.509 24.339 1.00 85.06 106 SER A C 1
ATOM 804 O O . SER A 1 106 ? -0.435 11.560 25.450 1.00 85.06 106 SER A O 1
ATOM 806 N N . GLU A 1 107 ? -2.262 11.600 24.139 1.00 84.38 107 GLU A N 1
ATOM 807 C CA . GLU A 1 107 ? -3.298 11.799 25.152 1.00 84.38 107 GLU A CA 1
ATOM 808 C C . GLU A 1 107 ? -4.191 10.541 25.185 1.00 84.38 107 GLU A C 1
ATOM 810 O O . GLU A 1 107 ? -4.458 9.926 24.149 1.00 84.38 107 GLU A O 1
ATOM 815 N N . THR A 1 108 ? -4.637 10.111 26.367 1.00 80.94 108 THR A N 1
ATOM 816 C CA . THR A 1 108 ? -5.638 9.032 26.491 1.00 80.94 108 THR A CA 1
ATOM 817 C C . THR A 1 108 ? -7.025 9.656 26.485 1.00 80.94 108 THR A C 1
ATOM 819 O O . THR A 1 108 ? -7.248 10.636 27.189 1.00 80.94 108 THR A O 1
ATOM 822 N N . TYR A 1 109 ? -7.970 9.088 25.741 1.00 73.44 109 TYR A N 1
ATOM 823 C CA . TYR A 1 109 ? -9.363 9.537 25.775 1.00 73.44 109 TYR A CA 1
ATOM 824 C C . TYR A 1 109 ? -10.278 8.419 26.274 1.00 73.44 109 TYR A C 1
ATOM 826 O O . TYR A 1 109 ? -9.937 7.237 26.214 1.00 73.44 109 TYR A O 1
ATOM 834 N N . ARG A 1 110 ? -11.470 8.787 26.753 1.00 62.28 110 ARG A N 1
ATOM 835 C CA . ARG A 1 110 ? -12.504 7.827 27.153 1.00 62.28 110 ARG A CA 1
ATOM 836 C C . ARG A 1 110 ? -13.688 7.923 26.198 1.00 62.28 110 ARG A C 1
ATOM 838 O O . ARG A 1 110 ? -14.362 8.947 26.144 1.00 62.28 110 ARG A O 1
ATOM 845 N N . ALA A 1 111 ? -13.951 6.852 25.451 1.00 59.72 111 ALA A N 1
ATOM 846 C CA . ALA A 1 111 ? -15.156 6.760 24.631 1.00 59.72 111 ALA A CA 1
ATOM 847 C C . ALA A 1 111 ? -16.411 6.708 25.524 1.00 59.72 111 ALA A C 1
ATOM 849 O O . ALA A 1 111 ? -16.453 5.971 26.514 1.00 59.72 111 ALA A O 1
ATOM 850 N N . VAL A 1 112 ? -17.447 7.475 25.172 1.00 53.41 112 VAL A N 1
ATOM 851 C CA . VAL A 1 112 ? -18.769 7.388 25.810 1.00 53.41 112 VAL A CA 1
ATOM 852 C C . VAL A 1 112 ? -19.458 6.113 25.311 1.00 53.41 112 VAL A C 1
ATOM 854 O O . VAL A 1 112 ? -19.525 5.868 24.107 1.00 53.41 112 VAL A O 1
ATOM 857 N N . SER A 1 113 ? -19.945 5.273 26.228 1.00 50.38 113 SER A N 1
ATOM 858 C CA . SER A 1 113 ? -20.474 3.939 25.920 1.00 50.38 113 SER A CA 1
ATOM 859 C C . SER A 1 113 ? -21.777 3.983 25.101 1.00 50.38 113 SER A C 1
ATOM 861 O O . SER A 1 113 ? -22.870 4.072 25.661 1.00 50.38 113 SER A O 1
ATOM 863 N N . SER A 1 114 ? -21.669 3.894 23.778 1.00 60.00 114 SER A N 1
ATOM 864 C CA . SER A 1 114 ? -22.742 3.513 22.846 1.00 60.00 114 SER A CA 1
ATOM 865 C C . SER A 1 114 ? -22.670 2.018 22.485 1.00 60.00 114 SER A C 1
ATOM 867 O O . SER A 1 114 ? -21.608 1.406 22.605 1.00 60.00 114 SER A O 1
ATOM 869 N N . SER A 1 115 ? -23.779 1.435 22.010 1.00 57.97 115 SER A N 1
ATOM 870 C CA . SER A 1 115 ? -23.865 0.051 21.495 1.00 57.97 115 SER A CA 1
ATOM 871 C C . SER A 1 115 ? -22.876 -0.252 20.363 1.00 57.97 115 SER A C 1
ATOM 873 O O . SER A 1 115 ? -22.480 -1.401 20.182 1.00 57.97 115 SER A O 1
ATOM 875 N N . ASP A 1 116 ? -22.437 0.776 19.638 1.00 62.19 116 ASP A N 1
ATOM 876 C CA . ASP A 1 116 ? -21.428 0.658 18.581 1.00 62.19 116 ASP A CA 1
ATOM 877 C C . ASP A 1 116 ? -20.056 0.259 19.142 1.00 62.19 116 ASP A C 1
ATOM 879 O O . ASP A 1 116 ? -19.300 -0.448 18.477 1.00 62.19 116 ASP A O 1
ATOM 883 N N . ASN A 1 117 ? -19.763 0.596 20.407 1.00 72.38 117 ASN A N 1
ATOM 884 C CA . ASN A 1 117 ? -18.528 0.155 21.055 1.00 72.38 117 ASN A CA 1
ATOM 885 C C . ASN A 1 117 ? -18.476 -1.371 21.221 1.00 72.38 117 ASN A C 1
ATOM 887 O O . ASN A 1 117 ? -17.398 -1.944 21.108 1.00 72.38 117 ASN A O 1
ATOM 891 N N . GLU A 1 118 ? -19.608 -2.053 21.443 1.00 81.88 118 GLU A N 1
ATOM 892 C CA . GLU A 1 118 ? -19.615 -3.517 21.602 1.00 81.88 118 GLU A CA 1
ATOM 893 C C . GLU A 1 118 ? -19.281 -4.239 20.290 1.00 81.88 118 GLU A C 1
ATOM 895 O O . GLU A 1 118 ? -18.485 -5.183 20.282 1.00 81.88 118 GLU A O 1
ATOM 900 N N . LEU A 1 119 ? -19.864 -3.794 19.170 1.00 83.31 119 LEU A N 1
ATOM 901 C CA . LEU A 1 119 ? -19.558 -4.344 17.847 1.00 83.31 119 LEU A CA 1
ATOM 902 C C . LEU A 1 119 ? -18.112 -4.049 17.449 1.00 83.31 119 LEU A C 1
ATOM 904 O O . LEU A 1 119 ? -17.425 -4.947 16.962 1.00 83.31 119 LEU A O 1
ATOM 908 N N . LYS A 1 120 ? -17.635 -2.828 17.702 1.00 85.69 120 LYS A N 1
ATOM 909 C CA . LYS A 1 120 ? -16.249 -2.430 17.456 1.00 85.69 120 LYS A CA 1
ATOM 910 C C . LYS A 1 120 ? -15.253 -3.288 18.235 1.00 85.69 120 LYS A C 1
ATOM 912 O O . LYS A 1 120 ? -14.348 -3.849 17.625 1.00 85.69 120 LYS A O 1
ATOM 917 N N . THR A 1 121 ? -15.420 -3.435 19.551 1.00 87.31 121 THR A N 1
ATOM 918 C CA . THR A 1 121 ? -14.505 -4.247 20.373 1.00 87.31 121 THR A CA 1
ATOM 919 C C . THR A 1 121 ? -14.440 -5.686 19.869 1.00 87.31 121 THR A C 1
ATOM 921 O O . THR A 1 121 ? -13.376 -6.307 19.832 1.00 87.31 121 THR A O 1
ATOM 924 N N . GLU A 1 122 ? -15.568 -6.235 19.430 1.00 89.25 122 GLU A N 1
ATOM 925 C CA . GLU A 1 122 ? -15.571 -7.555 18.823 1.00 89.25 122 GLU A CA 1
ATOM 926 C C . GLU A 1 122 ? -14.907 -7.574 17.433 1.00 89.25 122 GLU A C 1
ATOM 928 O O . GLU A 1 122 ? -14.182 -8.525 17.129 1.00 89.25 122 GLU A O 1
ATOM 933 N N . LEU A 1 123 ? -15.126 -6.559 16.589 1.00 91.12 123 LEU A N 1
ATOM 934 C CA . LEU A 1 123 ? -14.441 -6.417 15.301 1.00 91.12 123 LEU A CA 1
ATOM 935 C C . LEU A 1 123 ? -12.926 -6.390 15.493 1.00 91.12 123 LEU A C 1
ATOM 937 O O . LEU A 1 123 ? -12.233 -7.152 14.829 1.00 91.12 123 LEU A O 1
ATOM 941 N N . GLU A 1 124 ? -12.419 -5.604 16.441 1.00 90.88 124 GLU A N 1
ATOM 942 C CA . GLU A 1 124 ? -10.997 -5.559 16.802 1.00 90.88 124 GLU A CA 1
ATOM 943 C C . GLU A 1 124 ? -10.490 -6.928 17.270 1.00 90.88 124 GLU A C 1
ATOM 945 O O . GLU A 1 124 ? -9.427 -7.388 16.845 1.00 90.88 124 GLU A O 1
ATOM 950 N N . ARG A 1 125 ? -11.272 -7.635 18.096 1.00 91.50 125 ARG A N 1
ATOM 951 C CA . ARG A 1 125 ? -10.919 -8.974 18.585 1.00 91.50 125 ARG A CA 1
ATOM 952 C C . ARG A 1 125 ? -10.815 -9.997 17.450 1.00 91.50 125 ARG A C 1
ATOM 954 O O . ARG A 1 125 ? -9.865 -10.785 17.418 1.00 91.50 125 ARG A O 1
ATOM 961 N N . GLN A 1 126 ? -11.792 -10.015 16.542 1.00 92.50 126 GLN A N 1
ATOM 962 C CA . GLN A 1 126 ? -11.831 -10.925 15.390 1.00 92.50 126 GLN A CA 1
ATOM 963 C C . GLN A 1 126 ? -10.767 -10.557 14.353 1.00 92.50 126 GLN A C 1
ATOM 965 O O . GLN A 1 126 ? -10.083 -11.444 13.843 1.00 92.50 126 GLN A O 1
ATOM 970 N N . LEU A 1 127 ? -10.576 -9.261 14.098 1.00 92.50 127 LEU A N 1
ATOM 971 C CA . LEU A 1 127 ? -9.525 -8.742 13.233 1.00 92.50 127 LEU A CA 1
ATOM 972 C C . LEU A 1 127 ? -8.152 -9.137 13.771 1.00 92.50 127 LEU A C 1
ATOM 974 O O . LEU A 1 127 ? -7.351 -9.680 13.027 1.00 92.50 127 LEU A O 1
ATOM 978 N N . GLY A 1 128 ? -7.888 -8.965 15.067 1.00 89.81 128 GLY A N 1
ATOM 979 C CA . GLY A 1 128 ? -6.620 -9.368 15.673 1.00 89.81 128 GLY A CA 1
ATOM 980 C C . GLY A 1 128 ? -6.326 -10.866 15.527 1.00 89.81 128 GLY A C 1
ATOM 981 O O . GLY A 1 128 ? -5.170 -11.251 15.357 1.00 89.81 128 GLY A O 1
ATOM 982 N N . ALA A 1 129 ? -7.351 -11.724 15.572 1.00 91.25 129 ALA A N 1
ATOM 983 C CA . ALA A 1 129 ? -7.197 -13.153 15.293 1.00 91.25 129 ALA A CA 1
ATOM 984 C C . ALA A 1 129 ? -6.885 -13.417 13.813 1.00 91.25 129 ALA A C 1
ATOM 986 O O . ALA A 1 129 ? -5.903 -14.091 13.519 1.00 91.25 129 ALA A O 1
ATOM 987 N N . TYR A 1 130 ? -7.661 -12.822 12.905 1.00 92.69 130 TYR A N 1
ATOM 988 C CA . TYR A 1 130 ? -7.442 -12.910 11.461 1.00 92.69 130 TYR A CA 1
ATOM 989 C C . TYR A 1 130 ? -6.034 -12.459 11.063 1.00 92.69 130 TYR A C 1
ATOM 991 O O . TYR A 1 130 ? -5.313 -13.152 10.352 1.00 92.69 130 TYR A O 1
ATOM 999 N N . LEU A 1 131 ? -5.615 -11.320 11.600 1.00 90.12 131 LEU A N 1
ATOM 1000 C CA . LEU A 1 131 ? -4.304 -10.744 11.392 1.00 90.12 131 LEU A CA 1
ATOM 1001 C C . LEU A 1 131 ? -3.202 -11.739 11.783 1.00 90.12 131 LEU A C 1
ATOM 1003 O O . LEU A 1 131 ? -2.333 -12.018 10.964 1.00 90.12 131 LEU A O 1
ATOM 1007 N N . ARG A 1 132 ? -3.250 -12.340 12.979 1.00 87.50 132 ARG A N 1
ATOM 1008 C CA . ARG A 1 132 ? -2.231 -13.320 13.408 1.00 87.50 132 ARG A CA 1
ATOM 1009 C C . ARG A 1 132 ? -2.130 -14.541 12.493 1.00 87.50 132 ARG A C 1
ATOM 1011 O O . ARG A 1 132 ? -1.027 -15.053 12.308 1.00 87.50 132 ARG A O 1
ATOM 1018 N N . ASP A 1 133 ? -3.252 -14.985 11.937 1.00 90.12 133 ASP A N 1
ATOM 1019 C CA . ASP A 1 133 ? -3.306 -16.175 11.087 1.00 90.12 133 ASP A CA 1
ATOM 1020 C C . ASP A 1 133 ? -2.822 -15.886 9.654 1.00 90.12 133 ASP A C 1
ATOM 1022 O O . ASP A 1 133 ? -2.141 -16.718 9.052 1.00 90.12 133 ASP A O 1
ATOM 1026 N N . HIS A 1 134 ? -3.136 -14.703 9.114 1.00 89.19 134 HIS A N 1
ATOM 1027 C CA . HIS A 1 134 ? -2.896 -14.353 7.707 1.00 89.19 134 HIS A CA 1
ATOM 1028 C C . HIS A 1 134 ? -1.680 -13.442 7.480 1.00 89.19 134 HIS A C 1
ATOM 1030 O O . HIS A 1 134 ? -1.097 -13.443 6.397 1.00 89.19 134 HIS A O 1
ATOM 1036 N N . TYR A 1 135 ? -1.247 -12.712 8.507 1.00 86.81 135 TYR A N 1
ATOM 1037 C CA . TYR A 1 135 ? -0.112 -11.792 8.470 1.00 86.81 135 TYR A CA 1
ATOM 1038 C C . TYR A 1 135 ? 0.909 -12.183 9.552 1.00 86.81 135 TYR A C 1
ATOM 1040 O O . TYR A 1 135 ? 1.040 -11.503 10.569 1.00 86.81 135 TYR A O 1
ATOM 1048 N N . PRO A 1 136 ? 1.710 -13.247 9.342 1.00 73.12 136 PRO A N 1
ATOM 1049 C CA . PRO A 1 136 ? 2.687 -13.767 10.321 1.00 73.12 136 PRO A CA 1
ATOM 1050 C C . PRO A 1 136 ? 3.798 -12.771 10.718 1.00 73.12 136 PRO A C 1
ATOM 1052 O O . PRO A 1 136 ? 4.660 -13.058 11.554 1.00 73.12 136 PRO A O 1
ATOM 1055 N N . ASP A 1 137 ? 3.783 -11.611 10.078 1.00 67.38 137 ASP A N 1
ATOM 1056 C CA . ASP A 1 137 ? 4.706 -10.496 10.150 1.00 67.38 137 ASP A CA 1
ATOM 1057 C C . ASP A 1 137 ? 4.216 -9.361 11.079 1.00 67.38 137 ASP A C 1
ATOM 1059 O O . ASP A 1 137 ? 4.886 -8.340 11.224 1.00 67.38 137 ASP A O 1
ATOM 1063 N N . LEU A 1 138 ? 3.072 -9.542 11.750 1.00 63.34 138 LEU A N 1
ATOM 1064 C CA . LEU A 1 138 ? 2.590 -8.652 12.823 1.00 63.34 138 LEU A CA 1
ATOM 1065 C C . LEU A 1 138 ? 3.500 -8.590 14.038 1.00 63.34 138 LEU A C 1
ATOM 1067 O O . LEU A 1 138 ? 3.364 -7.675 14.845 1.00 63.34 138 LEU A O 1
ATOM 1071 N N . ASP A 1 139 ? 4.404 -9.555 14.185 1.00 61.09 139 ASP A N 1
ATOM 1072 C CA . ASP A 1 139 ? 5.420 -9.494 15.219 1.00 61.09 139 ASP A CA 1
ATOM 1073 C C . ASP A 1 139 ? 6.323 -8.269 14.962 1.00 61.09 139 ASP A C 1
ATOM 1075 O O . ASP A 1 139 ? 7.008 -8.218 13.928 1.00 61.09 139 ASP A O 1
ATOM 1079 N N . PRO A 1 140 ? 6.362 -7.290 15.888 1.00 58.69 140 PRO A N 1
ATOM 1080 C CA . PRO A 1 140 ? 7.213 -6.111 15.779 1.00 58.69 140 PRO A CA 1
ATOM 1081 C C . PRO A 1 140 ? 8.692 -6.440 15.557 1.00 58.69 140 PRO A C 1
ATOM 1083 O O . PRO A 1 140 ? 9.422 -5.612 15.016 1.00 58.69 140 PRO A O 1
ATOM 1086 N N . GLN A 1 141 ? 9.136 -7.635 15.961 1.00 58.09 141 GLN A N 1
ATOM 1087 C CA . GLN A 1 141 ? 10.509 -8.101 15.783 1.00 58.09 141 GLN A CA 1
ATOM 1088 C C . GLN A 1 141 ? 10.797 -8.605 14.362 1.00 58.09 141 GLN A C 1
ATOM 1090 O O . GLN A 1 141 ? 11.960 -8.692 13.965 1.00 58.09 141 GLN A O 1
ATOM 1095 N N . ARG A 1 142 ? 9.762 -8.949 13.585 1.00 57.53 142 ARG A N 1
ATOM 1096 C CA . ARG A 1 142 ? 9.895 -9.569 12.255 1.00 57.53 142 ARG A CA 1
ATOM 1097 C C . ARG A 1 142 ? 9.679 -8.587 11.104 1.00 57.53 142 ARG A C 1
ATOM 1099 O O . ARG A 1 142 ? 10.121 -8.881 9.992 1.00 57.53 142 ARG A O 1
ATOM 1106 N N . THR A 1 143 ? 9.060 -7.429 11.350 1.00 61.12 143 THR A N 1
ATOM 1107 C CA . THR A 1 143 ? 8.854 -6.383 10.334 1.00 61.12 143 THR A CA 1
ATOM 1108 C C . THR A 1 143 ? 9.512 -5.060 10.672 1.00 61.12 143 THR A C 1
ATOM 1110 O O . THR A 1 143 ? 9.334 -4.476 11.738 1.00 61.12 143 THR A O 1
ATOM 1113 N N . ASN A 1 144 ? 10.237 -4.539 9.690 1.00 67.81 144 ASN A N 1
ATOM 1114 C CA . ASN A 1 144 ? 10.895 -3.245 9.753 1.00 67.81 144 ASN A CA 1
ATOM 1115 C C . ASN A 1 144 ? 9.983 -2.075 9.336 1.00 67.81 144 ASN A C 1
ATOM 1117 O O . ASN A 1 144 ? 10.238 -0.952 9.751 1.00 67.81 144 ASN A O 1
ATOM 1121 N N . GLU A 1 145 ? 8.914 -2.324 8.570 1.00 70.44 145 GLU A N 1
ATOM 1122 C CA . GLU A 1 145 ? 7.921 -1.302 8.180 1.00 70.44 145 GLU A CA 1
ATOM 1123 C C . GLU A 1 145 ? 6.568 -1.420 8.907 1.00 70.44 145 GLU A C 1
ATOM 1125 O O . GLU A 1 145 ? 5.680 -0.590 8.691 1.00 70.44 145 GLU A O 1
ATOM 1130 N N . GLY A 1 146 ? 6.433 -2.431 9.772 1.00 71.12 146 GLY A N 1
ATOM 1131 C CA . GLY A 1 146 ? 5.249 -2.711 10.579 1.00 71.12 146 GLY A CA 1
ATOM 1132 C C . GLY A 1 146 ? 4.102 -3.380 9.816 1.00 71.12 146 GLY A C 1
ATOM 1133 O O . GLY A 1 146 ? 3.874 -3.138 8.630 1.00 71.12 146 GLY A O 1
ATOM 1134 N N . ALA A 1 147 ? 3.344 -4.204 10.533 1.00 81.75 147 ALA A N 1
ATOM 1135 C CA . ALA A 1 147 ? 2.000 -4.605 10.149 1.00 81.75 147 ALA A CA 1
ATOM 1136 C C . ALA A 1 147 ? 1.045 -4.245 11.290 1.00 81.75 147 ALA A C 1
ATOM 1138 O O . ALA A 1 147 ? 1.397 -4.373 12.464 1.00 81.75 147 ALA A O 1
ATOM 1139 N N . CYS A 1 148 ? -0.133 -3.741 10.950 1.00 85.44 148 CYS A N 1
ATOM 1140 C CA . CYS A 1 148 ? -1.143 -3.329 11.913 1.00 85.44 148 CYS A CA 1
ATOM 1141 C C . CYS A 1 148 ? -2.525 -3.409 11.263 1.00 85.44 148 CYS A C 1
ATOM 1143 O O . CYS A 1 148 ? -2.650 -3.214 10.054 1.00 85.44 148 CYS A O 1
ATOM 1145 N N . GLY A 1 149 ? -3.556 -3.669 12.062 1.00 88.50 149 GLY A N 1
ATOM 1146 C CA . GLY A 1 149 ? -4.921 -3.358 11.671 1.00 88.50 149 GLY A CA 1
ATOM 1147 C C . GLY A 1 149 ? -5.600 -2.484 12.710 1.00 88.50 149 GLY A C 1
ATOM 1148 O O . GLY A 1 149 ? -5.340 -2.614 13.904 1.00 88.50 149 GLY A O 1
ATOM 1149 N N . SER A 1 150 ? -6.463 -1.597 12.237 1.00 89.38 150 SER A N 1
ATOM 1150 C CA . SER A 1 150 ? -7.221 -0.661 13.060 1.00 89.38 150 SER A CA 1
ATOM 1151 C C . SER A 1 150 ? -8.690 -0.692 12.655 1.00 89.38 150 SER A C 1
ATOM 1153 O O . SER A 1 150 ? -9.012 -0.916 11.485 1.00 89.38 150 SER A O 1
ATOM 1155 N N . VAL A 1 151 ? -9.569 -0.483 13.634 1.00 89.69 151 VAL A N 1
ATOM 1156 C CA . VAL A 1 151 ? -11.011 -0.337 13.436 1.00 89.69 151 VAL A CA 1
ATOM 1157 C C . VAL A 1 151 ? -11.406 1.043 13.943 1.00 89.69 151 VAL A C 1
ATOM 1159 O O . VAL A 1 151 ? -11.122 1.391 15.086 1.00 89.69 151 VAL A O 1
ATOM 1162 N N . LEU A 1 152 ? -12.053 1.825 13.086 1.00 86.12 152 LEU A N 1
ATOM 1163 C CA . LEU A 1 152 ? -12.551 3.159 13.401 1.00 86.12 152 LEU A CA 1
ATOM 1164 C C . LEU A 1 152 ? -14.073 3.166 13.308 1.00 86.12 152 LEU A C 1
ATOM 1166 O O . LEU A 1 152 ? -14.627 2.663 12.329 1.00 86.12 152 LEU A O 1
ATOM 1170 N N . SER A 1 153 ? -14.746 3.766 14.284 1.00 81.50 153 SER A N 1
ATOM 1171 C CA . SER A 1 153 ? -16.185 4.028 14.214 1.00 81.50 153 SER A CA 1
ATOM 1172 C C . SER A 1 153 ? -16.449 5.403 13.588 1.00 81.50 153 SER A C 1
ATOM 1174 O O . SER A 1 153 ? -15.701 6.365 13.792 1.00 81.50 153 SER A O 1
ATOM 1176 N N . LEU A 1 154 ? -17.517 5.496 12.795 1.00 74.06 154 LEU A N 1
ATOM 1177 C CA . LEU A 1 154 ? -17.981 6.733 12.161 1.00 74.06 154 LEU A CA 1
ATOM 1178 C C . LEU A 1 154 ? -19.472 6.979 12.482 1.00 74.06 154 LEU A C 1
ATOM 1180 O O . LEU A 1 154 ? -20.197 6.016 12.732 1.00 74.06 154 LEU A O 1
ATOM 1184 N N . PRO A 1 155 ? -19.966 8.236 12.451 1.00 60.03 155 PRO A N 1
ATOM 1185 C CA . PRO A 1 155 ? -19.270 9.464 12.054 1.00 60.03 155 PRO A CA 1
ATOM 1186 C C . PRO A 1 155 ? -18.181 9.879 13.048 1.00 60.03 155 PRO A C 1
ATOM 1188 O O . PRO A 1 155 ? -18.287 9.625 14.246 1.00 60.03 155 PRO A O 1
ATOM 1191 N N . THR A 1 156 ? -17.113 10.492 12.523 1.00 52.41 156 THR A N 1
ATOM 1192 C CA . THR A 1 156 ? -15.972 10.979 13.308 1.00 52.41 156 THR A CA 1
ATOM 1193 C C . THR A 1 156 ? -16.481 11.840 14.454 1.00 52.41 156 THR A C 1
ATOM 1195 O O . THR A 1 156 ? -17.057 12.903 14.246 1.00 52.41 156 THR A O 1
ATOM 1198 N N . THR A 1 157 ? -16.281 11.356 15.671 1.00 50.62 157 THR A N 1
ATOM 1199 C CA . THR A 1 157 ? -16.599 12.089 16.888 1.00 50.62 157 THR A CA 1
ATOM 1200 C C . THR A 1 157 ? -15.612 13.237 17.061 1.00 50.62 157 THR A C 1
ATOM 1202 O O . THR A 1 157 ? -14.399 13.012 17.063 1.00 50.62 157 THR A O 1
ATOM 1205 N N . ARG A 1 158 ? -16.119 14.458 17.222 1.00 49.31 158 ARG A N 1
ATOM 1206 C CA . ARG A 1 158 ? -15.323 15.639 17.536 1.00 49.31 158 ARG A CA 1
ATOM 1207 C C . ARG A 1 158 ? -14.624 15.463 18.881 1.00 49.31 158 ARG A C 1
ATOM 1209 O O . ARG A 1 158 ? -15.237 15.018 19.853 1.00 49.31 158 ARG A O 1
ATOM 1216 N N . ILE A 1 159 ? -13.352 15.844 18.928 1.00 53.91 159 ILE A N 1
ATOM 1217 C CA . ILE A 1 159 ? -12.525 15.802 20.131 1.00 53.91 159 ILE A CA 1
ATOM 1218 C C . ILE A 1 159 ? -12.783 17.089 20.924 1.00 53.91 159 ILE A C 1
ATOM 1220 O O . ILE A 1 159 ? -12.234 18.142 20.601 1.00 53.91 159 ILE A O 1
ATOM 1224 N N . GLN A 1 160 ? -13.622 17.043 21.963 1.00 52.03 160 GLN A N 1
ATOM 1225 C CA . GLN A 1 160 ? -13.768 18.178 22.877 1.00 52.03 160 GLN A CA 1
ATOM 1226 C C . GLN A 1 160 ? -12.838 18.002 24.077 1.00 52.03 160 GLN A C 1
ATOM 1228 O O . GLN A 1 160 ? -13.033 17.136 24.929 1.00 52.03 160 GLN A O 1
ATOM 1233 N N . ARG A 1 161 ? -11.828 18.873 24.170 1.00 53.66 161 ARG A N 1
ATOM 1234 C CA . ARG A 1 161 ? -11.051 19.043 25.401 1.00 53.66 161 ARG A CA 1
ATOM 1235 C C . ARG A 1 161 ? -11.882 19.869 26.368 1.00 53.66 161 ARG A C 1
ATOM 1237 O O . ARG A 1 161 ? -12.228 21.018 26.073 1.00 53.66 161 ARG A O 1
ATOM 1244 N N . ARG A 1 162 ? -12.252 19.286 27.506 1.00 40.44 162 ARG A N 1
ATOM 1245 C CA . ARG A 1 162 ? -12.981 20.009 28.544 1.00 40.44 162 ARG A CA 1
ATOM 1246 C C . ARG A 1 162 ? -12.001 20.936 29.257 1.00 40.44 162 ARG A C 1
ATOM 1248 O O . ARG A 1 162 ? -11.462 20.598 30.302 1.00 40.44 162 ARG A O 1
ATOM 1255 N N . GLY A 1 163 ? -11.817 22.132 28.702 1.00 33.22 163 GLY A N 1
ATOM 1256 C CA . GLY A 1 163 ? -11.038 23.176 29.351 1.00 33.22 163 GLY A CA 1
ATOM 1257 C C . GLY A 1 163 ? -11.586 23.430 30.753 1.00 33.22 163 GLY A C 1
ATOM 1258 O O . GLY A 1 163 ? -12.761 23.773 30.918 1.00 33.22 163 GLY A O 1
ATOM 1259 N N . GLY A 1 164 ? -10.741 23.253 31.767 1.00 29.03 164 GLY A N 1
ATOM 1260 C CA . GLY A 1 164 ? -11.027 23.629 33.145 1.00 29.03 164 GLY A CA 1
ATOM 1261 C C . GLY A 1 164 ? -11.239 25.137 33.260 1.00 29.03 164 GLY A C 1
ATOM 1262 O O . GLY A 1 164 ? -10.358 25.875 33.687 1.00 29.03 164 GLY A O 1
ATOM 1263 N N . ARG A 1 165 ? -12.425 25.628 32.894 1.00 25.44 165 ARG A N 1
ATOM 1264 C CA . ARG A 1 165 ? -12.873 26.964 33.272 1.00 25.44 165 ARG A CA 1
ATOM 1265 C C . ARG A 1 165 ? -13.344 26.870 34.716 1.00 25.44 165 ARG A C 1
ATOM 1267 O O . ARG A 1 165 ? -14.497 26.540 34.975 1.00 25.44 165 ARG A O 1
ATOM 1274 N N . GLN A 1 166 ? -12.450 27.159 35.661 1.00 29.53 166 GLN A N 1
ATOM 1275 C CA . GLN A 1 166 ? -12.889 27.575 36.987 1.00 29.53 166 GLN A CA 1
ATOM 1276 C C . GLN A 1 166 ? -13.744 28.833 36.801 1.00 29.53 166 GLN A C 1
ATOM 1278 O O . GLN A 1 166 ? -13.248 29.923 36.514 1.00 29.53 166 GLN A O 1
ATOM 1283 N N . GLU A 1 167 ? -15.060 28.667 36.902 1.00 25.94 167 GLU A N 1
ATOM 1284 C CA . GLU A 1 167 ? -15.977 29.775 37.099 1.00 25.94 167 GLU A CA 1
ATOM 1285 C C . GLU A 1 167 ? -15.607 30.446 38.422 1.00 25.94 167 GLU A C 1
ATOM 1287 O O . GLU A 1 167 ? -15.952 29.974 39.508 1.00 25.94 167 GLU A O 1
ATOM 1292 N N . ALA A 1 168 ? -14.884 31.562 38.335 1.00 27.56 168 ALA A N 1
ATOM 1293 C CA . ALA A 1 168 ? -14.766 32.498 39.435 1.00 27.56 168 ALA A CA 1
ATOM 1294 C C . ALA A 1 168 ? -16.177 33.004 39.767 1.00 27.56 168 ALA A C 1
ATOM 1296 O O . ALA A 1 168 ? -16.701 33.927 39.141 1.00 27.56 168 ALA A O 1
ATOM 1297 N N . LYS A 1 169 ? -16.818 32.359 40.749 1.00 30.23 169 LYS A N 1
ATOM 1298 C CA . LYS A 1 169 ? -18.027 32.862 41.395 1.00 30.23 169 LYS A CA 1
ATOM 1299 C C . LYS A 1 169 ? -17.724 34.250 41.938 1.00 30.23 169 LYS A C 1
ATOM 1301 O O . LYS A 1 169 ? -16.974 34.407 42.900 1.00 30.23 169 LYS A O 1
ATOM 1306 N N . GLY A 1 170 ? -18.348 35.245 41.320 1.00 24.69 170 GLY A N 1
ATOM 1307 C CA . GLY A 1 170 ? -18.368 36.603 41.821 1.00 24.69 170 GLY A CA 1
ATOM 1308 C C . GLY A 1 170 ? -18.881 36.649 43.260 1.00 24.69 170 GLY A C 1
ATOM 1309 O O . GLY A 1 170 ? -19.967 36.159 43.571 1.00 24.69 170 GLY A O 1
ATOM 1310 N N . LYS A 1 171 ? -18.101 37.296 44.122 1.00 27.64 171 LYS A N 1
ATOM 1311 C CA . LYS A 1 171 ? -18.610 38.018 45.284 1.00 27.64 171 LYS A CA 1
ATOM 1312 C C . LYS A 1 171 ? -18.040 39.434 45.243 1.00 27.64 171 LYS A C 1
ATOM 1314 O O . LYS A 1 171 ? -16.895 39.679 45.593 1.00 27.64 171 LYS A O 1
ATOM 1319 N N . THR A 1 172 ? -18.880 40.347 44.770 1.00 21.95 172 THR A N 1
ATOM 1320 C CA . THR A 1 172 ? -18.968 41.756 45.188 1.00 21.95 172 THR A CA 1
ATOM 1321 C C . THR A 1 172 ? -18.981 41.834 46.728 1.00 21.95 172 THR A C 1
ATOM 1323 O O . THR A 1 172 ? -19.570 40.950 47.343 1.00 21.95 172 THR A O 1
ATOM 1326 N N . ASN A 1 173 ? -18.474 42.828 47.455 1.00 23.14 173 ASN A N 1
ATOM 1327 C CA . ASN A 1 173 ? -17.896 44.143 47.178 1.00 23.14 173 ASN A CA 1
ATOM 1328 C C . ASN A 1 173 ? -17.234 44.635 48.496 1.00 23.14 173 ASN A C 1
ATOM 1330 O O . ASN A 1 173 ? -17.395 43.984 49.527 1.00 23.14 173 ASN A O 1
ATOM 1334 N N . VAL A 1 174 ? -16.696 45.861 48.459 1.00 25.27 174 VAL A N 1
ATOM 1335 C CA . VAL A 1 174 ? -16.479 46.826 49.568 1.00 25.27 174 VAL A CA 1
ATOM 1336 C C . VAL A 1 174 ? -15.011 47.093 49.948 1.00 25.27 174 VAL A C 1
ATOM 1338 O O . VAL A 1 174 ? -14.427 46.452 50.808 1.00 25.27 174 VAL A O 1
ATOM 1341 N N . GLU A 1 175 ? -14.505 48.127 49.267 1.00 23.94 175 GLU A N 1
ATOM 1342 C CA . GLU A 1 175 ? -13.850 49.340 49.787 1.00 23.94 175 GLU A CA 1
ATOM 1343 C C . GLU A 1 175 ? -12.490 49.326 50.513 1.00 23.94 175 GLU A C 1
ATOM 1345 O O . GLU A 1 175 ? -12.260 48.644 51.501 1.00 23.94 175 GLU A O 1
ATOM 1350 N N . GLN A 1 176 ? -11.723 50.339 50.077 1.00 22.70 176 GLN A N 1
ATOM 1351 C CA . GLN A 1 176 ? -10.801 51.210 50.818 1.00 22.70 176 GLN A CA 1
ATOM 1352 C C . GLN A 1 176 ? -9.340 50.769 51.006 1.00 22.70 176 GLN A C 1
ATOM 1354 O O . GLN A 1 176 ? -9.015 49.912 51.813 1.00 22.70 176 GLN A O 1
ATOM 1359 N N . GLY A 1 177 ? -8.453 51.567 50.394 1.00 22.64 177 GLY A N 1
ATOM 1360 C CA . GLY A 1 177 ? -7.445 52.287 51.180 1.00 22.64 177 GLY A CA 1
ATOM 1361 C C . GLY A 1 177 ? -5.971 51.970 50.909 1.00 22.64 177 GLY A C 1
ATOM 1362 O O . GLY A 1 177 ? -5.457 50.981 51.400 1.00 22.64 177 GLY A O 1
ATOM 1363 N N . ALA A 1 178 ? -5.308 52.930 50.255 1.00 23.72 178 ALA A N 1
ATOM 1364 C CA . ALA A 1 178 ? -3.988 53.485 50.597 1.00 23.72 178 ALA A CA 1
ATOM 1365 C C . ALA A 1 178 ? -2.695 52.625 50.526 1.00 23.72 178 ALA A C 1
ATOM 1367 O O . ALA A 1 178 ? -2.439 51.782 51.371 1.00 23.72 178 ALA A O 1
ATOM 1368 N N . ALA A 1 179 ? -1.836 53.045 49.584 1.00 23.42 179 ALA A N 1
ATOM 1369 C CA . ALA A 1 179 ? -0.488 53.618 49.781 1.00 23.42 179 ALA A CA 1
ATOM 1370 C C . ALA A 1 179 ? 0.734 52.772 50.229 1.00 23.42 179 ALA A C 1
ATOM 1372 O O . ALA A 1 179 ? 0.663 51.953 51.137 1.00 23.42 179 ALA A O 1
ATOM 1373 N N . ASN A 1 180 ? 1.868 53.199 49.640 1.00 24.77 180 ASN A N 1
ATOM 1374 C CA . ASN A 1 180 ? 3.302 53.027 49.950 1.00 24.77 180 ASN A CA 1
ATOM 1375 C C . ASN A 1 180 ? 4.010 51.743 49.467 1.00 24.77 180 ASN A C 1
ATOM 1377 O O . ASN A 1 180 ? 3.521 50.643 49.693 1.00 24.77 180 ASN A O 1
ATOM 1381 N N . GLU A 1 181 ? 5.043 51.838 48.601 1.00 25.28 181 GLU A N 1
ATOM 1382 C CA . GLU A 1 181 ? 6.444 52.317 48.843 1.00 25.28 181 GLU A CA 1
ATOM 1383 C C . GLU A 1 181 ? 7.131 51.383 49.858 1.00 25.28 181 GLU A C 1
ATOM 1385 O O . GLU A 1 181 ? 6.544 51.107 50.896 1.00 25.28 181 GLU A O 1
ATOM 1390 N N . GLU A 1 182 ? 8.297 50.766 49.663 1.00 25.05 182 GLU A N 1
ATOM 1391 C CA . GLU A 1 182 ? 9.588 51.080 49.016 1.00 25.05 182 GLU A CA 1
ATOM 1392 C C . GLU A 1 182 ? 10.359 49.720 48.933 1.00 25.05 182 GLU A C 1
ATOM 1394 O O . GLU A 1 182 ? 9.999 48.782 49.647 1.00 25.05 182 GLU A O 1
ATOM 1399 N N . GLU A 1 183 ? 11.217 49.444 47.934 1.00 24.41 183 GLU A N 1
ATOM 1400 C CA . GLU A 1 183 ? 12.708 49.512 48.008 1.00 24.41 183 GLU A CA 1
ATOM 1401 C C . GLU A 1 183 ? 13.324 48.739 49.210 1.00 24.41 183 GLU A C 1
ATOM 1403 O O . GLU A 1 183 ? 12.822 48.815 50.319 1.00 24.41 183 GLU A O 1
ATOM 1408 N N . VAL A 1 184 ? 14.392 47.930 49.163 1.00 24.14 184 VAL A N 1
ATOM 1409 C CA . VAL A 1 184 ? 15.711 47.945 48.488 1.00 24.14 184 VAL A CA 1
ATOM 1410 C C . VAL A 1 184 ? 16.388 46.628 48.965 1.00 24.14 184 VAL A C 1
ATOM 1412 O O . VAL A 1 184 ? 16.213 46.232 50.113 1.00 24.14 184 VAL A O 1
ATOM 1415 N N . GLU A 1 185 ? 16.899 45.752 48.096 1.00 23.72 185 GLU A N 1
ATOM 1416 C CA . GLU A 1 185 ? 18.272 45.706 47.554 1.00 23.72 185 GLU A CA 1
ATOM 1417 C C . GLU A 1 185 ? 19.306 44.930 48.423 1.00 23.72 185 GLU A C 1
ATOM 1419 O O . GLU A 1 185 ? 19.335 45.028 49.644 1.00 23.72 185 GLU A O 1
ATOM 1424 N N . GLN A 1 186 ? 20.202 44.228 47.708 1.00 24.17 186 GLN A N 1
ATOM 1425 C CA . GLN A 1 186 ? 21.595 43.856 48.045 1.00 24.17 186 GLN A CA 1
ATOM 1426 C C . GLN A 1 186 ? 21.926 42.495 48.716 1.00 24.17 186 GLN A C 1
ATOM 1428 O O . GLN A 1 186 ? 21.981 42.327 49.929 1.00 24.17 186 GLN A O 1
ATOM 1433 N N . THR A 1 187 ? 22.328 41.550 47.849 1.00 24.89 187 THR A N 1
ATOM 1434 C CA . THR A 1 187 ? 23.569 40.718 47.909 1.00 24.89 187 THR A CA 1
ATOM 1435 C C . THR A 1 187 ? 24.841 41.586 48.144 1.00 24.89 187 THR A C 1
ATOM 1437 O O . THR A 1 187 ? 24.678 42.787 47.938 1.00 24.89 187 THR A O 1
ATOM 1440 N N . PRO A 1 188 ? 26.113 41.123 48.374 1.00 38.34 188 PRO A N 1
ATOM 1441 C CA . PRO A 1 188 ? 26.757 39.881 47.871 1.00 38.34 188 PRO A CA 1
ATOM 1442 C C . PRO A 1 188 ? 27.993 39.335 48.681 1.00 38.34 188 PRO A C 1
ATOM 1444 O O . PRO A 1 188 ? 28.266 39.764 49.795 1.00 38.34 188 PRO A O 1
ATOM 1447 N N . GLN A 1 189 ? 28.774 38.455 48.017 1.00 24.58 189 GLN A N 1
ATOM 1448 C CA . GLN A 1 189 ? 30.202 38.062 48.198 1.00 24.58 189 GLN A CA 1
ATOM 1449 C C . GLN A 1 189 ? 30.519 36.907 49.175 1.00 24.58 189 GLN A C 1
ATOM 1451 O O . GLN A 1 189 ? 30.108 36.942 50.324 1.00 24.58 189 GLN A O 1
ATOM 1456 N N . GLU A 1 190 ? 31.137 35.772 48.797 1.00 23.55 190 GLU A N 1
ATOM 1457 C CA . GLU A 1 190 ? 32.310 35.416 47.948 1.00 23.55 190 GLU A CA 1
ATOM 1458 C C . GLU A 1 190 ? 33.650 35.359 48.730 1.00 23.55 190 GLU A C 1
ATOM 1460 O O . GLU A 1 190 ? 33.867 36.141 49.651 1.00 23.55 190 GLU A O 1
ATOM 1465 N N . THR A 1 191 ? 34.537 34.438 48.296 1.00 23.28 191 THR A N 1
ATOM 1466 C CA . THR A 1 191 ? 35.938 34.092 48.686 1.00 23.28 191 THR A CA 1
ATOM 1467 C C . THR A 1 191 ? 36.092 32.793 49.506 1.00 23.28 191 THR A C 1
ATOM 1469 O O . THR A 1 191 ? 35.328 32.559 50.430 1.00 23.28 191 THR A O 1
ATOM 1472 N N . ALA A 1 192 ? 37.049 31.877 49.280 1.00 26.89 192 ALA A N 1
ATOM 1473 C CA . ALA A 1 192 ? 38.056 31.625 48.234 1.00 26.89 192 ALA A CA 1
ATOM 1474 C C . ALA A 1 192 ? 38.722 30.235 48.489 1.00 26.89 192 ALA A C 1
ATOM 1476 O O . ALA A 1 192 ? 38.808 29.849 49.648 1.00 26.89 192 ALA A O 1
ATOM 1477 N N . MET A 1 193 ? 39.191 29.561 47.411 1.00 25.30 193 MET A N 1
ATOM 1478 C CA . MET A 1 193 ? 40.411 28.707 47.201 1.00 25.30 193 MET A CA 1
ATOM 1479 C C . MET A 1 193 ? 40.908 27.725 48.296 1.00 25.30 193 MET A C 1
ATOM 1481 O O . MET A 1 193 ? 40.806 28.013 49.473 1.00 25.30 193 MET A O 1
ATOM 1485 N N . ALA A 1 194 ? 41.616 26.606 48.093 1.00 26.56 194 ALA A N 1
ATOM 1486 C CA . ALA A 1 194 ? 42.155 25.698 47.055 1.00 26.56 194 ALA A CA 1
ATOM 1487 C C . ALA A 1 194 ? 42.645 24.459 47.891 1.00 26.56 194 ALA A C 1
ATOM 1489 O O . ALA A 1 194 ? 42.788 24.584 49.103 1.00 26.56 194 ALA A O 1
ATOM 1490 N N . GLU A 1 195 ? 42.881 23.223 47.445 1.00 23.77 195 GLU A N 1
ATOM 1491 C CA . GLU A 1 195 ? 43.901 22.739 46.511 1.00 23.77 195 GLU A CA 1
ATOM 1492 C C . GLU A 1 195 ? 43.964 21.186 46.641 1.00 23.77 195 GLU A C 1
ATOM 1494 O O . GLU A 1 195 ? 43.778 20.647 47.731 1.00 23.77 195 GLU A O 1
ATOM 1499 N N . LYS A 1 196 ? 44.382 20.523 45.551 1.00 25.05 196 LYS A N 1
ATOM 1500 C CA . LYS A 1 196 ? 45.159 19.263 45.455 1.00 25.05 196 LYS A CA 1
ATOM 1501 C C . LYS A 1 196 ? 44.494 17.877 45.328 1.00 25.05 196 LYS A C 1
ATOM 1503 O O . LYS A 1 196 ? 43.542 17.506 45.997 1.00 25.05 196 LYS A O 1
ATOM 1508 N N . ALA A 1 197 ? 45.113 17.137 44.406 1.00 24.52 197 ALA A N 1
ATOM 1509 C CA . ALA A 1 197 ? 44.713 15.928 43.700 1.00 24.52 197 ALA A CA 1
ATOM 1510 C C . ALA A 1 197 ? 45.358 14.636 44.236 1.00 24.52 197 ALA A C 1
ATOM 1512 O O . ALA A 1 197 ? 46.373 14.723 44.927 1.00 24.52 197 ALA A O 1
ATOM 1513 N N . THR A 1 198 ? 44.801 13.487 43.818 1.00 23.91 198 THR A N 1
ATOM 1514 C CA . THR A 1 198 ? 45.381 12.174 43.386 1.00 23.91 198 THR A CA 1
ATOM 1515 C C . THR A 1 198 ? 44.384 11.054 43.754 1.00 23.91 198 THR A C 1
ATOM 1517 O O . THR A 1 198 ? 43.893 11.038 44.878 1.00 23.91 198 THR A O 1
ATOM 1520 N N . GLU A 1 199 ? 43.782 10.343 42.784 1.00 24.83 199 GLU A N 1
ATOM 1521 C CA . GLU A 1 199 ? 44.242 9.059 42.183 1.00 24.83 199 GLU A CA 1
ATOM 1522 C C . GLU A 1 199 ? 44.604 8.006 43.248 1.00 24.83 199 GLU A C 1
ATOM 1524 O O . GLU A 1 199 ? 45.384 8.297 44.143 1.00 24.83 199 GLU A O 1
ATOM 1529 N N . ASP A 1 200 ? 44.185 6.745 43.228 1.00 22.45 200 ASP A N 1
ATOM 1530 C CA . ASP A 1 200 ? 43.253 5.930 42.444 1.00 22.45 200 ASP A CA 1
ATOM 1531 C C . ASP A 1 200 ? 43.227 4.552 43.171 1.00 22.45 200 ASP A C 1
ATOM 1533 O O . ASP A 1 200 ? 44.037 4.310 44.070 1.00 22.45 200 ASP A O 1
ATOM 1537 N N . GLU A 1 201 ? 42.363 3.644 42.721 1.00 24.38 201 GLU A N 1
ATOM 1538 C CA . GLU A 1 201 ? 42.407 2.177 42.909 1.00 24.38 201 GLU A CA 1
ATOM 1539 C C . GLU A 1 201 ? 41.614 1.453 44.030 1.00 24.38 201 GLU A C 1
ATOM 1541 O O . GLU A 1 201 ? 41.754 1.690 45.231 1.00 24.38 201 GLU A O 1
ATOM 1546 N N . LYS A 1 202 ? 40.956 0.386 43.526 1.00 25.00 202 LYS A N 1
ATOM 1547 C CA . LYS A 1 202 ? 40.456 -0.884 44.108 1.00 25.00 202 LYS A CA 1
ATOM 1548 C C . LYS A 1 202 ? 38.988 -0.928 44.542 1.00 25.00 202 LYS A C 1
ATOM 1550 O O . LYS A 1 202 ? 38.553 -0.195 45.418 1.00 25.00 202 LYS A O 1
ATOM 1555 N N . GLU A 1 203 ? 38.152 -1.653 43.779 1.00 23.20 203 GLU A N 1
ATOM 1556 C CA . GLU A 1 203 ? 37.882 -3.113 43.912 1.00 23.20 203 GLU A CA 1
ATOM 1557 C C . GLU A 1 203 ? 37.260 -3.414 45.286 1.00 23.20 203 GLU A C 1
ATOM 1559 O O . GLU A 1 203 ? 37.798 -3.020 46.306 1.00 23.20 203 GLU A O 1
ATOM 1564 N N . GLU A 1 204 ? 36.169 -4.143 45.477 1.00 23.70 204 GLU A N 1
ATOM 1565 C CA . GLU A 1 204 ? 35.294 -4.978 44.665 1.00 23.70 204 GLU A CA 1
ATOM 1566 C C . GLU A 1 204 ? 34.200 -5.462 45.666 1.00 23.70 204 GLU A C 1
ATOM 1568 O O . GLU A 1 204 ? 34.360 -5.335 46.878 1.00 23.70 204 GLU A O 1
ATOM 1573 N N . GLN A 1 205 ? 33.139 -6.102 45.168 1.00 23.84 205 GLN A N 1
ATOM 1574 C CA . GLN A 1 205 ? 32.280 -7.066 45.891 1.00 23.84 205 GLN A CA 1
ATOM 1575 C C . GLN A 1 205 ? 31.133 -6.574 46.813 1.00 23.84 205 GLN A C 1
ATOM 1577 O O . GLN A 1 205 ? 31.288 -6.228 47.976 1.00 23.84 205 GLN A O 1
ATOM 1582 N N . LYS A 1 206 ? 29.913 -6.727 46.270 1.00 22.33 206 LYS A N 1
ATOM 1583 C CA . LYS A 1 206 ? 28.905 -7.735 46.680 1.00 22.33 206 LYS A CA 1
ATOM 1584 C C . LYS A 1 206 ? 28.716 -7.970 48.197 1.00 22.33 206 LYS A C 1
ATOM 1586 O O . LYS A 1 206 ? 29.533 -8.634 48.818 1.00 22.33 206 LYS A O 1
ATOM 1591 N N . ALA A 1 207 ? 27.528 -7.653 48.719 1.00 23.77 207 ALA A N 1
ATOM 1592 C CA . ALA A 1 207 ? 26.508 -8.639 49.128 1.00 23.77 207 ALA A CA 1
ATOM 1593 C C . ALA A 1 207 ? 25.449 -8.041 50.078 1.00 23.77 207 ALA A C 1
ATOM 1595 O O . ALA A 1 207 ? 25.719 -7.176 50.901 1.00 23.77 207 ALA A O 1
ATOM 1596 N N . MET A 1 208 ? 24.233 -8.559 49.912 1.00 22.84 208 MET A N 1
ATOM 1597 C CA . MET A 1 208 ? 22.992 -8.293 50.642 1.00 22.84 208 MET A CA 1
ATOM 1598 C C . MET A 1 208 ? 23.070 -8.565 52.157 1.00 22.84 208 MET A C 1
ATOM 1600 O O . MET A 1 208 ? 23.787 -9.462 52.592 1.00 22.84 208 MET A O 1
ATOM 1604 N N . GLY A 1 209 ? 22.211 -7.877 52.921 1.00 23.25 209 GLY A N 1
ATOM 1605 C CA . GLY A 1 209 ? 21.857 -8.191 54.316 1.00 23.25 209 GLY A CA 1
ATOM 1606 C C . GLY A 1 209 ? 21.270 -6.966 55.033 1.00 23.25 209 GLY A C 1
ATOM 1607 O O . GLY A 1 209 ? 22.010 -6.168 55.583 1.00 23.25 209 GLY A O 1
ATOM 1608 N N . GLU A 1 210 ? 20.015 -6.599 54.778 1.00 22.02 210 GLU A N 1
ATOM 1609 C CA . GLU A 1 210 ? 18.822 -6.945 55.576 1.00 22.02 210 GLU A CA 1
ATOM 1610 C C . GLU A 1 210 ? 18.565 -6.028 56.803 1.00 22.02 210 GLU A C 1
ATOM 1612 O O . GLU A 1 210 ? 19.279 -6.051 57.797 1.00 22.02 210 GLU A O 1
ATOM 1617 N N . LYS A 1 211 ? 17.445 -5.289 56.699 1.00 21.78 211 LYS A N 1
ATOM 1618 C CA . LYS A 1 211 ? 16.567 -4.694 57.733 1.00 21.78 211 LYS A CA 1
ATOM 1619 C C . LYS A 1 211 ? 17.089 -3.614 58.699 1.00 21.78 211 LYS A C 1
ATOM 1621 O O . LYS A 1 211 ? 17.674 -3.900 59.736 1.00 21.78 211 LYS A O 1
ATOM 1626 N N . ALA A 1 212 ? 16.549 -2.406 58.511 1.00 23.55 212 ALA A N 1
ATOM 1627 C CA . ALA A 1 212 ? 16.013 -1.603 59.612 1.00 23.55 212 ALA A CA 1
ATOM 1628 C C . ALA A 1 212 ? 14.728 -0.888 59.158 1.00 23.55 212 ALA A C 1
ATOM 1630 O O . ALA A 1 212 ? 14.741 -0.056 58.256 1.00 23.55 212 ALA A O 1
ATOM 1631 N N . VAL A 1 213 ? 13.611 -1.270 59.776 1.00 22.14 213 VAL A N 1
ATOM 1632 C CA . VAL A 1 213 ? 12.283 -0.665 59.624 1.00 22.14 213 VAL A CA 1
ATOM 1633 C C . VAL A 1 213 ? 12.281 0.716 60.278 1.00 22.14 213 VAL A C 1
ATOM 1635 O O . VAL A 1 213 ? 12.656 0.844 61.445 1.00 22.14 213 VAL A O 1
ATOM 1638 N N . ARG A 1 214 ? 11.791 1.730 59.561 1.00 22.47 214 ARG A N 1
ATOM 1639 C CA . ARG A 1 214 ? 11.288 2.976 60.144 1.00 22.47 214 ARG A CA 1
ATOM 1640 C C . ARG A 1 214 ? 10.012 3.365 59.403 1.00 22.47 214 ARG A C 1
ATOM 1642 O O . ARG A 1 214 ? 10.032 3.550 58.195 1.00 22.47 214 ARG A O 1
ATOM 1649 N N . VAL A 1 215 ? 8.920 3.390 60.156 1.00 24.03 215 VAL A N 1
ATOM 1650 C CA . VAL A 1 215 ? 7.591 3.865 59.760 1.00 24.03 215 VAL A CA 1
ATOM 1651 C C . VAL A 1 215 ? 7.633 5.388 59.695 1.00 24.03 215 VAL A C 1
ATOM 1653 O O . VAL A 1 215 ? 8.045 5.985 60.689 1.00 24.03 215 VAL A O 1
ATOM 1656 N N . VAL A 1 216 ? 7.214 5.971 58.569 1.00 25.91 216 VAL A N 1
ATOM 1657 C CA . VAL A 1 216 ? 6.720 7.352 58.438 1.00 25.91 216 VAL A CA 1
ATOM 1658 C C . VAL A 1 216 ? 5.724 7.365 57.271 1.00 25.91 216 VAL A C 1
ATOM 1660 O O . VAL A 1 216 ? 6.130 7.130 56.140 1.00 25.91 216 VAL A O 1
ATOM 1663 N N . ASP A 1 217 ? 4.454 7.500 57.645 1.00 23.70 217 ASP A N 1
ATOM 1664 C CA . ASP A 1 217 ? 3.361 8.308 57.083 1.00 23.70 217 ASP A CA 1
ATOM 1665 C C . ASP A 1 217 ? 3.007 8.318 55.580 1.00 23.70 217 ASP A C 1
ATOM 1667 O O . ASP A 1 217 ? 3.823 8.150 54.682 1.00 23.70 217 ASP A O 1
ATOM 1671 N N . GLU A 1 218 ? 1.696 8.485 55.412 1.00 26.86 218 GLU A N 1
ATOM 1672 C CA . GLU A 1 218 ? 0.834 8.525 54.232 1.00 26.86 218 GLU A CA 1
ATOM 1673 C C . GLU A 1 218 ? 1.131 9.702 53.273 1.00 26.86 218 GLU A C 1
ATOM 1675 O O . GLU A 1 218 ? 1.776 10.675 53.663 1.00 26.86 218 GLU A O 1
ATOM 1680 N N . ASP A 1 219 ? 0.564 9.583 52.059 1.00 23.97 219 ASP A N 1
ATOM 1681 C CA . ASP A 1 219 ? 0.409 10.583 50.978 1.00 23.97 219 ASP A CA 1
ATOM 1682 C C . ASP A 1 219 ? 1.676 10.812 50.106 1.00 23.97 219 ASP A C 1
ATOM 1684 O O . ASP A 1 219 ? 2.787 10.923 50.611 1.00 23.97 219 ASP A O 1
ATOM 1688 N N . ASP A 1 220 ? 1.677 10.820 48.770 1.00 27.38 220 ASP A N 1
ATOM 1689 C CA . ASP A 1 220 ? 0.658 11.061 47.747 1.00 27.38 220 ASP A CA 1
ATOM 1690 C C . ASP A 1 220 ? 0.879 10.089 46.565 1.00 27.38 220 ASP A C 1
ATOM 1692 O O . ASP A 1 220 ? 1.962 10.049 45.970 1.00 27.38 220 ASP A O 1
ATOM 1696 N N . ASP A 1 221 ? -0.155 9.331 46.189 1.00 25.28 221 ASP A N 1
ATOM 1697 C CA . ASP A 1 221 ? -0.301 8.875 44.808 1.00 25.28 221 ASP A CA 1
ATOM 1698 C C . ASP A 1 221 ? -0.555 10.143 43.975 1.00 25.28 221 ASP A C 1
ATOM 1700 O O . ASP A 1 221 ? -1.650 10.704 44.007 1.00 25.28 221 ASP A O 1
ATOM 1704 N N . GLU A 1 222 ? 0.465 10.649 43.274 1.00 31.86 222 GLU A N 1
ATOM 1705 C CA . GLU A 1 222 ? 0.248 11.630 42.208 1.00 31.86 222 GLU A CA 1
ATOM 1706 C C . GLU A 1 222 ? -0.521 10.920 41.089 1.00 31.86 222 GLU A C 1
ATOM 1708 O O . GLU A 1 222 ? 0.052 10.335 40.166 1.00 31.86 222 GLU A O 1
ATOM 1713 N N . ASP A 1 223 ? -1.847 10.937 41.223 1.00 27.52 223 ASP A N 1
ATOM 1714 C CA . ASP A 1 223 ? -2.783 10.732 40.137 1.00 27.52 223 ASP A CA 1
ATOM 1715 C C . ASP A 1 223 ? -2.335 11.629 38.971 1.00 27.52 223 ASP A C 1
ATOM 1717 O O . ASP A 1 223 ? -2.455 12.858 39.014 1.00 27.52 223 ASP A O 1
ATOM 1721 N N . ASP A 1 224 ? -1.791 11.007 37.923 1.00 32.31 224 ASP A N 1
ATOM 1722 C CA . ASP A 1 224 ? -1.640 11.593 36.592 1.00 32.31 224 ASP A CA 1
ATOM 1723 C C . ASP A 1 224 ? -3.054 11.833 36.037 1.00 32.31 224 ASP A C 1
ATOM 1725 O O . ASP A 1 224 ? -3.570 11.087 35.201 1.00 32.31 224 ASP A O 1
ATOM 1729 N N . GLU A 1 225 ? -3.725 12.859 36.569 1.00 33.91 225 GLU A N 1
ATOM 1730 C CA . GLU A 1 225 ? -4.956 13.460 36.057 1.00 33.91 225 GLU A CA 1
ATOM 1731 C C . GLU A 1 225 ? -4.615 14.174 34.740 1.00 33.91 225 GLU A C 1
ATOM 1733 O O . GLU A 1 225 ? -4.669 15.400 34.603 1.00 33.91 225 GLU A O 1
ATOM 1738 N N . GLY A 1 226 ? -4.221 13.380 33.743 1.00 33.16 226 GLY A N 1
ATOM 1739 C CA . GLY A 1 226 ? -4.190 13.801 32.358 1.00 33.16 226 GLY A CA 1
ATOM 1740 C C . GLY A 1 226 ? -5.582 14.294 31.975 1.00 33.16 226 GLY A C 1
ATOM 1741 O O . GLY A 1 226 ? -6.580 13.612 32.205 1.00 33.16 226 GLY A O 1
ATOM 1742 N N . GLU A 1 227 ? -5.640 15.499 31.406 1.00 37.47 227 GLU A N 1
ATOM 1743 C CA . GLU A 1 227 ? -6.862 16.151 30.937 1.00 37.47 227 GLU A CA 1
ATOM 1744 C C . GLU A 1 227 ? -7.712 15.165 30.113 1.00 37.47 227 GLU A C 1
ATOM 1746 O O . GLU A 1 227 ? -7.361 14.795 28.992 1.00 37.47 227 GLU A O 1
ATOM 1751 N N . LEU A 1 228 ? -8.820 14.692 30.693 1.00 43.38 228 LEU A N 1
ATOM 1752 C CA . LEU A 1 228 ? -9.696 13.712 30.059 1.00 43.38 228 LEU A CA 1
ATOM 1753 C C . LEU A 1 228 ? -10.425 14.356 28.879 1.00 43.38 228 LEU A C 1
ATOM 1755 O O . LEU A 1 228 ? -11.219 15.287 29.036 1.00 43.38 228 LEU A O 1
ATOM 1759 N N . VAL A 1 229 ? -10.157 13.832 27.687 1.00 52.19 229 VAL A N 1
ATOM 1760 C CA . VAL A 1 229 ? -10.757 14.302 26.440 1.00 52.19 229 VAL A CA 1
ATOM 1761 C C . VAL A 1 229 ? -11.999 13.469 26.118 1.00 52.19 229 VAL A C 1
ATOM 1763 O O . VAL A 1 229 ? -11.946 12.236 26.133 1.00 52.19 229 VAL A O 1
ATOM 1766 N N . GLU A 1 230 ? -13.122 14.133 25.833 1.00 49.78 230 GLU A N 1
ATOM 1767 C CA . GLU A 1 230 ? -14.388 13.479 25.482 1.00 49.78 230 GLU A CA 1
ATOM 1768 C C . GLU A 1 230 ? -14.612 13.507 23.961 1.00 49.78 230 GLU A C 1
ATOM 1770 O O . GLU A 1 230 ? -14.405 14.525 23.294 1.00 49.78 230 GLU A O 1
ATOM 1775 N N . LEU A 1 231 ? -15.051 12.372 23.409 1.00 48.12 231 LEU A N 1
ATOM 1776 C CA . LEU A 1 231 ? -15.430 12.215 22.004 1.00 48.12 231 LEU A CA 1
ATOM 1777 C C . LEU A 1 231 ? -16.952 12.347 21.850 1.00 48.12 231 LEU A C 1
ATOM 1779 O O . LEU A 1 231 ? -17.696 11.547 22.416 1.00 48.12 231 LEU A O 1
ATOM 1783 N N . ILE A 1 232 ? -17.421 13.319 21.060 1.00 50.91 232 ILE A N 1
ATOM 1784 C CA . ILE A 1 232 ? -18.855 13.540 20.789 1.00 50.91 232 ILE A CA 1
ATOM 1785 C C . ILE A 1 232 ? -19.142 13.309 19.305 1.00 50.91 232 ILE A C 1
ATOM 1787 O O . ILE A 1 232 ? -18.515 13.935 18.460 1.00 50.91 232 ILE A O 1
ATOM 1791 N N . ALA A 1 233 ? -20.083 12.422 18.971 1.00 48.88 233 ALA A N 1
ATOM 1792 C CA . ALA A 1 233 ? -20.434 12.100 17.585 1.00 48.88 233 ALA A CA 1
ATOM 1793 C C . ALA A 1 233 ? -21.163 13.270 16.904 1.00 48.88 233 ALA A C 1
ATOM 1795 O O . ALA A 1 233 ? -22.164 13.755 17.435 1.00 48.88 233 ALA A O 1
ATOM 1796 N N . ASP A 1 234 ? -20.694 13.693 15.726 1.00 42.16 234 ASP A N 1
ATOM 1797 C CA . ASP A 1 234 ? -21.425 14.646 14.888 1.00 42.16 234 ASP A CA 1
ATOM 1798 C C . ASP A 1 234 ? -22.552 13.923 14.134 1.00 42.16 234 ASP A C 1
ATOM 1800 O O . ASP A 1 234 ? -22.336 12.918 13.458 1.00 42.16 234 ASP A O 1
ATOM 1804 N N . ALA A 1 235 ? -23.774 14.439 14.254 1.00 42.53 235 ALA A N 1
ATOM 1805 C CA . ALA A 1 235 ? -24.959 13.916 13.586 1.00 42.53 235 ALA A CA 1
ATOM 1806 C C . ALA A 1 235 ? -25.287 14.767 12.347 1.00 42.53 235 ALA A C 1
ATOM 1808 O O . ALA A 1 235 ? -26.082 15.699 12.442 1.00 42.53 235 ALA A O 1
ATOM 1809 N N . ASP A 1 236 ? -24.699 14.455 11.188 1.00 35.94 236 ASP A N 1
ATOM 1810 C CA . ASP A 1 236 ? -25.193 14.963 9.898 1.00 35.94 236 ASP A CA 1
ATOM 1811 C C . ASP A 1 236 ? -25.156 13.893 8.781 1.00 35.94 236 ASP A C 1
ATOM 1813 O O . ASP A 1 236 ? -24.472 12.876 8.884 1.00 35.94 236 ASP A O 1
ATOM 1817 N N . ALA A 1 237 ? -26.013 14.085 7.775 1.00 45.25 237 ALA A N 1
ATOM 1818 C CA . ALA A 1 237 ? -26.843 13.082 7.106 1.00 45.25 237 ALA A CA 1
ATOM 1819 C C . ALA A 1 237 ? -26.263 12.333 5.874 1.00 45.25 237 ALA A C 1
ATOM 1821 O O . ALA A 1 237 ? -25.259 12.706 5.281 1.00 45.25 237 ALA A O 1
ATOM 1822 N N . SER A 1 238 ? -27.024 11.304 5.446 1.00 43.72 238 SER A N 1
ATOM 1823 C CA . SER A 1 238 ? -26.767 10.262 4.422 1.00 43.72 238 SER A CA 1
ATOM 1824 C C . SER A 1 238 ? -25.918 9.074 4.900 1.00 43.72 238 SER A C 1
ATOM 1826 O O . SER A 1 238 ? -24.839 8.837 4.378 1.00 43.72 238 SER A O 1
ATOM 1828 N N . SER A 1 239 ? -26.438 8.328 5.889 1.00 51.22 239 SER A N 1
ATOM 1829 C CA . SER A 1 239 ? -25.907 7.067 6.454 1.00 51.22 239 SER A CA 1
ATOM 1830 C C . SER A 1 239 ? -24.404 6.828 6.206 1.00 51.22 239 SER A C 1
ATOM 1832 O O . SER A 1 239 ? -24.063 6.021 5.333 1.00 51.22 239 SER A O 1
ATOM 1834 N N . PRO A 1 240 ? -23.506 7.503 6.948 1.00 58.56 240 PRO A N 1
ATOM 1835 C CA . PRO A 1 240 ? -22.072 7.236 6.862 1.00 58.56 240 PRO A CA 1
ATOM 1836 C C . PRO A 1 240 ? -21.763 5.742 7.102 1.00 58.56 240 PRO A C 1
ATOM 1838 O O . PRO A 1 240 ? -22.578 5.040 7.717 1.00 58.56 240 PRO A O 1
ATOM 1841 N N . PRO A 1 241 ? -20.616 5.224 6.610 1.00 58.19 241 PRO A N 1
ATOM 1842 C CA . PRO A 1 241 ? -20.186 3.870 6.949 1.00 58.19 241 PRO A CA 1
ATOM 1843 C C . PRO A 1 241 ? -20.152 3.724 8.469 1.00 58.19 241 PRO A C 1
ATOM 1845 O O . PRO A 1 241 ? -19.752 4.651 9.160 1.00 58.19 241 PRO A O 1
ATOM 1848 N N . SER A 1 242 ? -20.588 2.579 8.988 1.00 78.69 242 SER A N 1
ATOM 1849 C CA . SER A 1 242 ? -20.656 2.365 10.440 1.00 78.69 242 SER A CA 1
ATOM 1850 C C . SER A 1 242 ? -19.262 2.190 11.046 1.00 78.69 242 SER A C 1
ATOM 1852 O O . SER A 1 242 ? -18.969 2.694 12.128 1.00 78.69 242 SER A O 1
ATOM 1854 N N . HIS A 1 243 ? -18.392 1.489 10.315 1.00 87.69 243 HIS A N 1
ATOM 1855 C CA . HIS A 1 243 ? -17.045 1.142 10.739 1.00 87.69 243 HIS A CA 1
ATOM 1856 C C . HIS A 1 243 ? -16.106 1.157 9.535 1.00 87.69 243 HIS A C 1
ATOM 1858 O O . HIS A 1 243 ? -16.499 0.783 8.427 1.00 87.69 243 HIS A O 1
ATOM 1864 N N . ILE A 1 244 ? -14.859 1.552 9.753 1.00 91.19 244 ILE A N 1
ATOM 1865 C CA . ILE A 1 244 ? -13.778 1.438 8.779 1.00 91.19 244 ILE A CA 1
ATOM 1866 C C . ILE A 1 244 ? -12.733 0.502 9.358 1.00 91.19 244 ILE A C 1
ATOM 1868 O O . ILE A 1 244 ? -12.275 0.698 10.480 1.00 91.19 244 ILE A O 1
ATOM 1872 N N . ILE A 1 245 ? -12.368 -0.520 8.592 1.00 93.69 245 ILE A N 1
ATOM 1873 C CA . ILE A 1 245 ? -11.309 -1.455 8.952 1.00 93.69 245 ILE A CA 1
ATOM 1874 C C . ILE A 1 245 ? -10.143 -1.207 8.009 1.00 93.69 245 ILE A C 1
ATOM 1876 O O . ILE A 1 245 ? -10.290 -1.334 6.796 1.00 93.69 245 ILE A O 1
ATOM 1880 N N . THR A 1 246 ? -8.983 -0.893 8.567 1.00 94.25 246 THR A N 1
ATOM 1881 C CA . THR A 1 246 ? -7.759 -0.691 7.794 1.00 94.25 246 THR A CA 1
ATOM 1882 C C . THR A 1 246 ? -6.757 -1.762 8.174 1.00 94.25 246 THR A C 1
ATOM 1884 O O . THR A 1 246 ? -6.498 -1.969 9.357 1.00 94.25 246 THR A O 1
ATOM 1887 N N . ILE A 1 247 ? -6.177 -2.428 7.180 1.00 93.62 247 ILE A N 1
ATOM 1888 C CA . ILE A 1 247 ? -5.109 -3.413 7.341 1.00 93.62 247 ILE A CA 1
ATOM 1889 C C . ILE A 1 247 ? -3.890 -2.921 6.572 1.00 93.62 247 ILE A C 1
ATOM 1891 O O . ILE A 1 247 ? -3.962 -2.645 5.377 1.00 93.62 247 ILE A O 1
ATOM 1895 N N . VAL A 1 248 ? -2.755 -2.841 7.257 1.00 92.38 248 VAL A N 1
ATOM 1896 C CA . VAL A 1 248 ? -1.468 -2.483 6.671 1.00 92.38 248 VAL A CA 1
ATOM 1897 C C . VAL A 1 248 ? -0.461 -3.586 6.929 1.00 92.38 248 VAL A C 1
ATOM 1899 O O . VAL A 1 248 ? -0.330 -4.080 8.049 1.00 92.38 248 VAL A O 1
ATOM 1902 N N . SER A 1 249 ? 0.308 -3.925 5.900 1.00 90.69 249 SER A N 1
ATOM 1903 C CA . SER A 1 249 ? 1.467 -4.802 6.019 1.00 90.69 249 SER A CA 1
ATOM 1904 C C . SER A 1 249 ? 2.600 -4.290 5.140 1.00 90.69 249 SER A C 1
ATOM 1906 O O . SER A 1 249 ? 2.460 -4.207 3.922 1.00 90.69 249 SER A O 1
ATOM 1908 N N . GLY A 1 250 ? 3.721 -3.918 5.757 1.00 89.50 250 GLY A N 1
ATOM 1909 C CA . GLY A 1 250 ? 4.924 -3.472 5.062 1.00 89.50 250 GLY A CA 1
ATOM 1910 C C . GLY A 1 250 ? 6.122 -4.363 5.366 1.00 89.50 250 GLY A C 1
ATOM 1911 O O . GLY A 1 250 ? 6.363 -4.746 6.515 1.00 89.50 250 GLY A O 1
ATOM 1912 N N . LYS A 1 251 ? 6.922 -4.649 4.340 1.00 88.56 251 LYS A N 1
ATOM 1913 C CA . LYS A 1 251 ? 8.213 -5.329 4.460 1.00 88.56 251 LYS A CA 1
ATOM 1914 C C . LYS A 1 251 ? 9.219 -4.670 3.539 1.00 88.56 251 LYS A C 1
ATOM 1916 O O . LYS A 1 251 ? 8.942 -4.436 2.366 1.00 88.56 251 LYS A O 1
ATOM 1921 N N . SER A 1 252 ? 10.433 -4.474 4.027 1.00 90.12 252 SER A N 1
ATOM 1922 C CA . SER A 1 252 ? 11.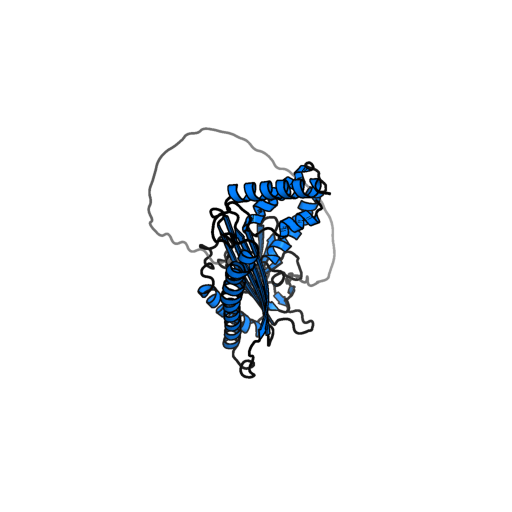544 -4.148 3.144 1.00 90.12 252 SER A CA 1
ATOM 1923 C C . SER A 1 252 ? 12.822 -4.835 3.552 1.00 90.12 252 SER A C 1
ATOM 1925 O O . SER A 1 252 ? 13.073 -5.159 4.709 1.00 90.12 252 SER A O 1
ATOM 1927 N N . ASN A 1 253 ? 13.657 -5.066 2.556 1.00 91.25 253 ASN A N 1
ATOM 1928 C CA . ASN A 1 253 ? 14.984 -5.586 2.743 1.00 91.25 253 ASN A CA 1
ATOM 1929 C C . ASN A 1 253 ? 15.918 -4.861 1.783 1.00 91.25 253 ASN A C 1
ATOM 1931 O O . ASN A 1 253 ? 16.131 -5.287 0.649 1.00 91.25 253 ASN A O 1
ATOM 1935 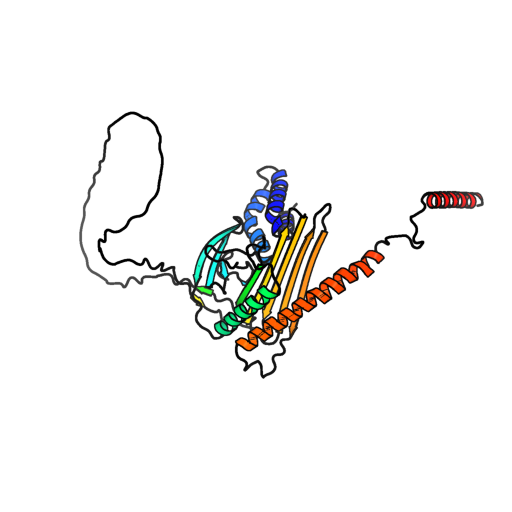N N . ALA A 1 254 ? 16.502 -3.769 2.275 1.00 90.50 254 ALA A N 1
ATOM 1936 C CA . ALA A 1 254 ? 17.421 -2.964 1.486 1.00 90.50 254 ALA A CA 1
ATOM 1937 C C . ALA A 1 254 ? 18.665 -3.750 1.039 1.00 90.50 254 ALA A C 1
ATOM 1939 O O . ALA A 1 254 ? 19.175 -3.502 -0.049 1.00 90.50 254 ALA A O 1
ATOM 1940 N N . LYS A 1 255 ? 19.124 -4.732 1.836 1.00 93.06 255 LYS A N 1
ATOM 1941 C CA . LYS A 1 255 ? 20.266 -5.598 1.484 1.00 93.06 255 LYS A CA 1
ATOM 1942 C C . LYS A 1 255 ? 19.959 -6.509 0.295 1.00 93.06 255 LYS A C 1
ATOM 1944 O O . LYS A 1 255 ? 20.868 -6.836 -0.454 1.00 93.06 255 LYS A O 1
ATOM 1949 N N . ASN A 1 256 ? 18.694 -6.894 0.141 1.00 94.50 256 ASN A N 1
ATOM 1950 C CA . ASN A 1 256 ? 18.207 -7.717 -0.964 1.00 94.50 256 ASN A CA 1
ATOM 1951 C C . ASN A 1 256 ? 17.463 -6.885 -2.024 1.00 94.50 256 ASN A C 1
ATOM 1953 O O . ASN A 1 256 ? 16.774 -7.456 -2.862 1.00 94.50 256 ASN A O 1
ATOM 1957 N N . PHE A 1 257 ? 17.593 -5.554 -1.985 1.00 94.94 257 PHE A N 1
ATOM 1958 C CA . PHE A 1 257 ? 17.072 -4.630 -2.992 1.00 94.94 257 PHE A CA 1
ATOM 1959 C C . PHE A 1 257 ? 15.562 -4.733 -3.252 1.00 94.94 257 PHE A C 1
ATOM 1961 O O . PHE A 1 257 ? 15.127 -4.659 -4.403 1.00 94.94 257 PHE A O 1
ATOM 1968 N N . TRP A 1 258 ? 14.746 -4.902 -2.206 1.00 94.38 258 TRP A N 1
ATOM 1969 C CA . TRP A 1 258 ? 13.293 -4.882 -2.378 1.00 94.38 258 TRP A CA 1
ATOM 1970 C C . TRP A 1 258 ? 12.516 -4.269 -1.218 1.00 94.38 258 TRP A C 1
ATOM 1972 O O . TRP A 1 258 ? 12.940 -4.308 -0.061 1.00 94.38 258 TRP A O 1
ATOM 1982 N N . SER A 1 259 ? 11.343 -3.737 -1.539 1.00 93.31 259 SER A N 1
ATOM 1983 C CA . SER A 1 259 ? 10.308 -3.339 -0.590 1.00 93.31 259 SER A CA 1
ATOM 1984 C C . SER A 1 259 ? 8.925 -3.714 -1.113 1.00 93.31 259 SER A C 1
ATOM 1986 O O . SER A 1 259 ? 8.712 -3.850 -2.316 1.00 93.31 259 SER A O 1
ATOM 1988 N N . GLY A 1 260 ? 7.992 -3.938 -0.198 1.00 92.69 260 GLY A N 1
ATOM 1989 C CA . GLY A 1 260 ? 6.621 -4.319 -0.488 1.00 92.69 260 GLY A CA 1
ATOM 1990 C C . GLY A 1 260 ? 5.693 -3.797 0.596 1.00 92.69 260 GLY A C 1
ATOM 1991 O O . GLY A 1 260 ? 6.003 -3.901 1.782 1.00 92.69 260 GLY A O 1
ATOM 1992 N N . ARG A 1 261 ? 4.557 -3.238 0.196 1.00 92.38 261 ARG A N 1
ATOM 1993 C CA . ARG A 1 261 ? 3.566 -2.668 1.098 1.00 92.38 261 ARG A CA 1
ATOM 1994 C C . ARG A 1 261 ? 2.159 -2.935 0.591 1.00 92.38 261 ARG A C 1
ATOM 1996 O O . ARG A 1 261 ? 1.865 -2.717 -0.580 1.00 92.38 261 ARG A O 1
ATOM 2003 N N . LEU A 1 262 ? 1.309 -3.383 1.500 1.00 93.06 262 LEU A N 1
ATOM 2004 C CA . LEU A 1 262 ? -0.117 -3.583 1.318 1.00 93.06 262 LEU A CA 1
ATOM 2005 C C . LEU A 1 262 ? -0.868 -2.635 2.256 1.00 93.06 262 LEU A C 1
ATOM 2007 O O . LEU A 1 262 ? -0.555 -2.578 3.447 1.00 93.06 262 LEU A O 1
ATOM 2011 N N . LEU A 1 263 ? -1.860 -1.934 1.721 1.00 94.19 263 LEU A N 1
ATOM 2012 C CA . LEU A 1 263 ? -2.838 -1.143 2.460 1.00 94.19 263 LEU A CA 1
ATOM 2013 C C . LEU A 1 263 ? -4.230 -1.529 1.954 1.00 94.19 263 LEU A C 1
ATOM 2015 O O . LEU A 1 263 ? -4.568 -1.240 0.810 1.00 94.19 263 LEU A O 1
ATOM 2019 N N . SER A 1 264 ? -5.025 -2.179 2.796 1.00 95.25 264 SER A N 1
ATOM 2020 C CA . SER A 1 264 ? -6.425 -2.501 2.521 1.00 95.25 264 SER A CA 1
ATOM 2021 C C . SER A 1 264 ? -7.325 -1.672 3.429 1.00 95.25 264 SER A C 1
ATOM 2023 O O . SER A 1 264 ? -7.196 -1.750 4.650 1.00 95.25 264 SER A O 1
ATOM 2025 N N . THR A 1 265 ? -8.252 -0.922 2.844 1.00 95.12 265 THR A N 1
ATOM 2026 C CA . THR A 1 265 ? -9.270 -0.149 3.564 1.00 95.12 265 THR A CA 1
ATOM 2027 C C . THR A 1 265 ? -10.647 -0.718 3.247 1.00 95.12 265 THR A C 1
ATOM 2029 O O . THR A 1 265 ? -10.998 -0.897 2.082 1.00 95.12 265 THR A O 1
ATOM 2032 N N . TYR A 1 266 ? -11.431 -1.004 4.282 1.00 94.69 266 TYR A N 1
ATOM 2033 C CA . TYR A 1 266 ? -12.763 -1.591 4.189 1.00 94.69 266 TYR A CA 1
ATOM 2034 C C . TYR A 1 266 ? -13.783 -0.679 4.867 1.00 94.69 266 TYR A C 1
ATOM 2036 O O . TYR A 1 266 ? -13.834 -0.601 6.096 1.00 94.69 266 TYR A O 1
ATOM 2044 N N . HIS A 1 267 ? -14.628 -0.018 4.080 1.00 91.88 267 HIS A N 1
ATOM 2045 C CA . HIS A 1 267 ? -15.747 0.773 4.584 1.00 91.88 267 HIS A CA 1
ATOM 2046 C C . HIS A 1 267 ? -16.964 -0.138 4.755 1.00 91.88 267 HIS A C 1
ATOM 2048 O O . HIS A 1 267 ? -17.530 -0.648 3.788 1.00 91.88 267 HIS A O 1
ATOM 2054 N N . CYS A 1 268 ? -17.348 -0.384 6.006 1.00 89.50 268 CYS A N 1
ATOM 2055 C CA . CYS A 1 268 ? -18.426 -1.301 6.358 1.00 89.50 268 CYS A CA 1
ATOM 2056 C C . CYS A 1 268 ? -19.755 -0.545 6.497 1.00 89.50 268 CYS A C 1
ATOM 2058 O O . CYS A 1 268 ? -19.998 0.162 7.485 1.00 89.50 268 CYS A O 1
ATOM 2060 N N . HIS A 1 269 ? -20.639 -0.732 5.519 1.00 84.88 269 HIS A N 1
ATOM 2061 C CA . HIS A 1 269 ? -22.039 -0.311 5.571 1.00 84.88 269 HIS A CA 1
ATOM 2062 C C . HIS A 1 269 ? -22.921 -1.450 6.109 1.00 84.88 269 HIS A C 1
ATOM 2064 O O . HIS A 1 269 ? -22.435 -2.539 6.410 1.00 84.88 269 HIS A O 1
ATOM 2070 N N . ALA A 1 270 ? -24.229 -1.211 6.238 1.00 78.50 270 ALA A N 1
ATOM 2071 C CA . ALA A 1 270 ? -25.163 -2.206 6.777 1.00 78.50 270 ALA A CA 1
ATOM 2072 C C . ALA A 1 270 ? -25.240 -3.496 5.930 1.00 78.50 270 ALA A C 1
ATOM 2074 O O . ALA A 1 270 ? -25.279 -4.596 6.477 1.00 78.50 270 ALA A O 1
ATOM 2075 N N . ASP A 1 271 ? -25.225 -3.359 4.601 1.00 81.31 271 ASP A N 1
ATOM 2076 C CA . ASP A 1 271 ? -25.444 -4.477 3.668 1.00 81.31 271 ASP A CA 1
ATOM 2077 C C . ASP A 1 271 ? -24.228 -4.785 2.784 1.00 81.31 271 ASP A C 1
ATOM 2079 O O . ASP A 1 271 ? -24.198 -5.785 2.066 1.00 81.31 271 ASP A O 1
ATOM 2083 N N . VAL A 1 272 ? -23.222 -3.914 2.785 1.00 88.75 272 VAL A N 1
ATOM 2084 C CA . VAL A 1 272 ? -22.125 -3.937 1.814 1.00 88.75 272 VAL A CA 1
ATOM 2085 C C . VAL A 1 272 ? -20.833 -3.470 2.475 1.00 88.75 272 VAL A C 1
ATOM 2087 O O . VAL A 1 272 ? -20.849 -2.563 3.305 1.00 88.75 272 VAL A O 1
ATOM 2090 N N . ILE A 1 273 ? -19.712 -4.068 2.077 1.00 91.75 273 ILE A N 1
ATOM 2091 C CA . ILE A 1 273 ? -18.370 -3.574 2.389 1.00 91.75 273 ILE A CA 1
ATOM 2092 C C . ILE A 1 273 ? -17.749 -3.035 1.103 1.00 91.75 273 ILE A C 1
ATOM 2094 O O . ILE A 1 273 ? -17.571 -3.782 0.138 1.00 91.75 273 ILE A O 1
ATOM 2098 N N . GLU A 1 274 ? -17.401 -1.753 1.092 1.00 93.38 274 GLU A N 1
ATOM 2099 C CA . GLU A 1 274 ? -16.569 -1.173 0.039 1.00 93.38 274 GLU A CA 1
ATOM 2100 C C . GLU A 1 274 ? -15.104 -1.415 0.405 1.00 93.38 274 GLU A C 1
ATOM 2102 O O . GLU A 1 274 ? -14.613 -0.933 1.424 1.00 93.38 274 GLU A O 1
ATOM 2107 N N . ALA A 1 275 ? -14.423 -2.222 -0.398 1.00 94.38 275 ALA A N 1
ATOM 2108 C CA . ALA A 1 275 ? -13.031 -2.592 -0.214 1.00 94.38 275 ALA A CA 1
ATOM 2109 C C . ALA A 1 275 ? -12.151 -1.815 -1.193 1.00 94.38 275 ALA A C 1
ATOM 2111 O O . ALA A 1 275 ? -12.457 -1.717 -2.382 1.00 94.38 275 ALA A O 1
ATOM 2112 N N . HIS A 1 276 ? -11.032 -1.304 -0.702 1.00 95.44 276 HIS A N 1
ATOM 2113 C CA . HIS A 1 276 ? -10.006 -0.674 -1.512 1.00 95.44 276 HIS A CA 1
ATOM 2114 C C . HIS A 1 276 ? -8.635 -1.183 -1.076 1.00 95.44 276 HIS A C 1
ATOM 2116 O O . HIS A 1 276 ? -8.144 -0.825 -0.005 1.00 95.44 276 HIS A O 1
ATOM 2122 N N . THR A 1 277 ? -8.011 -2.012 -1.911 1.00 95.00 277 THR A N 1
ATOM 2123 C CA . THR A 1 277 ? -6.692 -2.583 -1.625 1.00 95.00 277 THR A CA 1
ATOM 2124 C C . THR A 1 277 ? -5.634 -1.999 -2.545 1.00 95.00 277 THR A C 1
ATOM 2126 O O . THR A 1 277 ? -5.744 -2.069 -3.768 1.00 95.00 277 THR A O 1
ATOM 2129 N N . LYS A 1 278 ? -4.574 -1.462 -1.946 1.00 94.88 278 LYS A N 1
ATOM 2130 C CA . LYS A 1 278 ? -3.390 -0.933 -2.612 1.00 94.88 278 LYS A CA 1
ATOM 2131 C C . LYS A 1 278 ? -2.182 -1.805 -2.295 1.00 94.88 278 LYS A C 1
ATOM 2133 O O . LYS A 1 278 ? -1.833 -1.995 -1.132 1.00 94.88 278 LYS A O 1
ATOM 2138 N N . LEU A 1 279 ? -1.531 -2.313 -3.335 1.00 93.75 279 LEU A N 1
ATOM 2139 C CA . LEU A 1 279 ? -0.302 -3.096 -3.261 1.00 93.75 279 LEU A CA 1
ATOM 2140 C C . LEU A 1 279 ? 0.803 -2.375 -4.032 1.00 93.75 279 LEU A C 1
ATOM 2142 O O . LEU A 1 279 ? 0.669 -2.114 -5.226 1.00 93.75 279 LEU A O 1
ATOM 2146 N N . GLN A 1 280 ? 1.907 -2.095 -3.350 1.00 94.19 280 GLN A N 1
ATOM 2147 C CA . GLN A 1 280 ? 3.105 -1.495 -3.921 1.00 94.19 280 GLN A CA 1
ATOM 2148 C C . GLN A 1 280 ? 4.300 -2.407 -3.657 1.00 94.19 280 GLN A C 1
ATOM 2150 O O . GLN A 1 280 ? 4.614 -2.701 -2.509 1.00 94.19 280 GLN A O 1
ATOM 2155 N N . ILE A 1 281 ? 4.991 -2.841 -4.706 1.00 93.94 281 ILE A N 1
ATOM 2156 C CA . ILE A 1 281 ? 6.226 -3.626 -4.614 1.00 93.94 281 ILE A CA 1
ATOM 2157 C C . ILE A 1 281 ? 7.286 -2.946 -5.467 1.00 93.94 281 ILE A C 1
ATOM 2159 O O . ILE A 1 281 ? 7.016 -2.549 -6.597 1.00 93.94 281 ILE A O 1
ATOM 2163 N N . HIS A 1 282 ? 8.501 -2.848 -4.944 1.00 95.00 282 HIS A N 1
ATOM 2164 C CA . HIS A 1 282 ? 9.654 -2.303 -5.640 1.00 95.00 282 HIS A CA 1
ATOM 2165 C C . HIS A 1 282 ? 10.832 -3.264 -5.498 1.00 95.00 282 HIS A C 1
ATOM 2167 O O . HIS A 1 282 ? 11.262 -3.558 -4.388 1.00 95.00 282 HIS A O 1
ATOM 2173 N N . TYR A 1 283 ? 11.362 -3.740 -6.622 1.00 96.19 283 TYR A N 1
ATOM 2174 C CA . TYR A 1 283 ? 12.595 -4.517 -6.704 1.00 96.19 283 TYR A CA 1
ATOM 2175 C C . TYR A 1 283 ? 13.605 -3.761 -7.563 1.00 96.19 283 TYR A C 1
ATOM 2177 O O . TYR A 1 283 ? 13.288 -3.351 -8.682 1.00 96.19 283 TYR A O 1
ATOM 2185 N N . TYR A 1 284 ? 14.812 -3.572 -7.036 1.00 95.00 284 TYR A N 1
ATOM 2186 C CA . TYR A 1 284 ? 15.798 -2.666 -7.624 1.00 95.00 284 TYR A CA 1
ATOM 2187 C C . TYR A 1 284 ? 17.222 -3.234 -7.701 1.00 95.00 284 TYR A C 1
ATOM 2189 O O . TYR A 1 284 ? 18.210 -2.498 -7.720 1.00 95.00 284 TYR A O 1
ATOM 2197 N N . GLU A 1 285 ? 17.357 -4.560 -7.771 1.00 96.19 285 GLU A N 1
ATOM 2198 C CA . GLU A 1 285 ? 18.648 -5.191 -8.045 1.00 96.19 285 GLU A CA 1
ATOM 2199 C C . GLU A 1 285 ? 18.945 -5.144 -9.551 1.00 96.19 285 GLU A C 1
ATOM 2201 O O . GLU A 1 285 ? 18.245 -5.759 -10.356 1.00 96.19 285 GLU A O 1
ATOM 2206 N N . ASN A 1 286 ? 19.996 -4.421 -9.951 1.00 93.81 286 ASN A N 1
ATOM 2207 C CA . ASN A 1 286 ? 20.426 -4.292 -11.354 1.00 93.81 286 ASN A CA 1
ATOM 2208 C C . ASN A 1 286 ? 19.338 -3.774 -12.324 1.00 93.81 286 ASN A C 1
ATOM 2210 O O . ASN A 1 286 ? 19.401 -4.017 -13.530 1.00 93.81 286 ASN A O 1
ATOM 2214 N N . GLY A 1 287 ? 18.345 -3.051 -11.811 1.00 93.75 287 GLY A N 1
ATOM 2215 C CA . GLY A 1 287 ? 17.221 -2.515 -12.572 1.00 93.75 287 GLY A CA 1
ATOM 2216 C C . GLY A 1 287 ? 16.235 -1.798 -11.656 1.00 93.75 287 GLY A C 1
ATOM 2217 O O . GLY A 1 287 ? 16.502 -1.652 -10.472 1.00 93.75 287 GLY A O 1
ATOM 2218 N N . ASN A 1 288 ? 15.106 -1.349 -12.200 1.00 93.50 288 ASN A N 1
ATOM 2219 C CA . ASN A 1 288 ? 13.984 -0.819 -11.424 1.00 93.50 288 ASN A CA 1
ATOM 2220 C C . ASN A 1 288 ? 12.704 -1.490 -11.930 1.00 93.50 288 ASN A C 1
ATOM 2222 O O . ASN A 1 288 ? 12.292 -1.263 -13.069 1.00 93.50 288 ASN A O 1
ATOM 2226 N N . VAL A 1 289 ? 12.118 -2.352 -11.104 1.00 94.62 289 VAL A N 1
ATOM 2227 C CA . VAL A 1 289 ? 10.873 -3.059 -11.396 1.00 94.62 289 VAL A CA 1
ATOM 2228 C C . VAL A 1 289 ? 9.892 -2.768 -10.274 1.00 94.62 289 VAL A C 1
ATOM 2230 O O . VAL A 1 289 ? 10.180 -3.026 -9.106 1.00 94.62 289 VAL A O 1
ATOM 2233 N N . GLN A 1 290 ? 8.722 -2.247 -10.632 1.00 93.31 290 GLN A N 1
ATOM 2234 C CA . GLN A 1 290 ? 7.668 -1.922 -9.680 1.00 93.31 290 GLN A CA 1
ATOM 2235 C C . GLN A 1 290 ? 6.354 -2.593 -10.067 1.00 93.31 290 GLN A C 1
ATOM 2237 O O . GLN A 1 290 ? 6.022 -2.697 -11.249 1.00 93.31 290 GLN A O 1
ATOM 2242 N N . LEU A 1 291 ? 5.604 -3.017 -9.055 1.00 92.81 291 LEU A N 1
ATOM 2243 C CA . LEU A 1 291 ? 4.201 -3.395 -9.165 1.00 92.81 291 LEU A CA 1
ATOM 2244 C C . LEU A 1 291 ? 3.397 -2.418 -8.313 1.00 92.81 291 LEU A C 1
ATOM 2246 O O . LEU A 1 291 ? 3.572 -2.389 -7.101 1.00 92.81 291 LEU A O 1
ATOM 2250 N N . ASN A 1 292 ? 2.507 -1.664 -8.951 1.00 93.31 292 ASN A N 1
ATOM 2251 C CA . ASN A 1 292 ? 1.509 -0.837 -8.284 1.00 93.31 292 ASN A CA 1
ATOM 2252 C C . ASN A 1 292 ? 0.135 -1.359 -8.702 1.00 93.31 292 ASN A C 1
ATOM 2254 O O . ASN A 1 292 ? -0.198 -1.318 -9.887 1.00 93.31 292 ASN A O 1
ATOM 2258 N N . ALA A 1 293 ? -0.635 -1.879 -7.753 1.00 92.25 293 ALA A N 1
ATOM 2259 C CA . ALA A 1 293 ? -1.986 -2.367 -7.983 1.00 92.25 293 ALA A CA 1
ATOM 2260 C C . ALA A 1 293 ? -2.950 -1.681 -7.015 1.00 92.25 293 ALA A C 1
ATOM 2262 O O . ALA A 1 293 ? -2.712 -1.661 -5.810 1.00 92.25 293 ALA A O 1
ATOM 2263 N N . GLU A 1 294 ? -4.034 -1.135 -7.554 1.00 93.50 294 GLU A N 1
ATOM 2264 C CA . GLU A 1 294 ? -5.148 -0.574 -6.795 1.00 93.50 294 GLU A CA 1
ATOM 2265 C C . GLU A 1 294 ? -6.410 -1.317 -7.224 1.00 93.50 294 GLU A C 1
ATOM 2267 O O . GLU A 1 294 ? -6.754 -1.349 -8.409 1.00 93.50 294 GLU A O 1
ATOM 2272 N N . VAL A 1 295 ? -7.050 -1.986 -6.269 1.00 93.31 295 VAL A N 1
ATOM 2273 C CA . VAL A 1 295 ? -8.172 -2.887 -6.520 1.00 93.31 295 VAL A CA 1
ATOM 2274 C C . VAL A 1 295 ? -9.363 -2.454 -5.669 1.00 93.31 295 VAL A C 1
ATOM 2276 O O . VAL A 1 295 ? -9.445 -2.818 -4.494 1.00 93.31 295 VAL A O 1
ATOM 2279 N N . PRO A 1 296 ? -10.288 -1.664 -6.242 1.00 94.56 296 PRO A N 1
ATOM 2280 C CA . PRO A 1 296 ? -11.578 -1.407 -5.625 1.00 94.56 296 PRO A CA 1
ATOM 2281 C C . PRO A 1 296 ? -12.504 -2.618 -5.803 1.00 94.56 296 PRO A C 1
ATOM 2283 O O . PRO A 1 296 ? -12.559 -3.228 -6.875 1.00 94.56 296 PRO A O 1
ATOM 2286 N N . ALA A 1 297 ? -13.279 -2.947 -4.775 1.00 93.06 297 ALA A N 1
ATOM 2287 C CA . ALA A 1 297 ? -14.282 -4.001 -4.817 1.00 93.06 297 ALA A CA 1
ATOM 2288 C C . ALA A 1 297 ? -15.475 -3.685 -3.909 1.00 93.06 297 ALA A C 1
ATOM 2290 O O . ALA A 1 297 ? -15.368 -2.957 -2.929 1.00 93.06 297 ALA A O 1
ATOM 2291 N N . ILE A 1 298 ? -16.625 -4.270 -4.234 1.00 92.81 298 ILE A N 1
ATOM 2292 C CA . ILE A 1 298 ? -17.848 -4.166 -3.439 1.00 92.81 298 ILE A CA 1
ATOM 2293 C C . ILE A 1 298 ? -18.216 -5.578 -2.997 1.00 92.81 298 ILE A C 1
ATOM 2295 O O . ILE A 1 298 ? -18.509 -6.439 -3.830 1.00 92.81 298 ILE A O 1
ATOM 2299 N N . ILE A 1 299 ? -18.171 -5.830 -1.693 1.00 91.00 299 ILE A N 1
ATOM 2300 C CA . ILE A 1 299 ? -18.426 -7.142 -1.102 1.00 91.00 299 ILE A CA 1
ATOM 2301 C C . ILE A 1 299 ? -19.840 -7.123 -0.512 1.00 91.00 299 ILE A C 1
ATOM 2303 O O . ILE A 1 299 ? -20.088 -6.387 0.445 1.00 91.00 299 ILE A O 1
ATOM 2307 N N . PRO A 1 300 ? -20.782 -7.918 -1.043 1.00 87.38 300 PRO A N 1
ATOM 2308 C CA . PRO A 1 300 ? -22.104 -8.018 -0.448 1.00 87.38 300 PRO A CA 1
ATOM 2309 C C . PRO A 1 300 ? -22.003 -8.738 0.899 1.00 87.38 300 PRO A C 1
ATOM 2311 O O . PRO A 1 300 ? -21.465 -9.848 0.989 1.00 87.38 300 PRO A O 1
ATOM 2314 N N . LEU A 1 301 ? -22.546 -8.126 1.948 1.00 80.25 301 LEU A N 1
ATOM 2315 C CA . LEU A 1 301 ? -22.829 -8.831 3.186 1.00 80.25 301 LEU A CA 1
ATOM 2316 C C . LEU A 1 301 ? -24.162 -9.543 2.993 1.00 80.25 301 LEU A C 1
ATOM 2318 O O . LEU A 1 301 ? -25.179 -8.943 2.653 1.00 80.25 301 LEU A O 1
ATOM 2322 N N . ASN A 1 302 ? -24.161 -10.861 3.173 1.00 64.88 302 ASN A N 1
ATOM 2323 C CA . ASN A 1 302 ? -25.380 -11.655 3.086 1.00 64.88 302 ASN A CA 1
ATOM 2324 C C . ASN A 1 302 ? -26.199 -11.466 4.367 1.00 64.88 302 ASN A C 1
ATOM 2326 O O . ASN A 1 302 ? -26.406 -12.431 5.103 1.00 64.88 302 ASN A O 1
ATOM 2330 N N . THR A 1 303 ? -26.643 -10.239 4.640 1.00 55.94 303 THR A N 1
ATOM 2331 C CA . THR A 1 303 ? -27.426 -9.867 5.816 1.00 55.94 303 THR A CA 1
ATOM 2332 C C . THR A 1 303 ? -28.837 -10.432 5.664 1.00 55.94 303 THR A C 1
ATOM 2334 O O . THR A 1 303 ? -29.806 -9.749 5.351 1.00 55.94 303 THR A O 1
ATOM 2337 N N . SER A 1 304 ? -28.974 -11.746 5.840 1.00 52.44 304 SER A N 1
ATOM 2338 C CA . SER A 1 304 ? -30.276 -12.365 6.078 1.00 52.44 304 SER A CA 1
ATOM 2339 C C . SER A 1 304 ? -30.954 -11.626 7.238 1.00 52.44 304 SER A C 1
ATOM 2341 O O . SER A 1 304 ? -30.279 -11.214 8.180 1.00 52.44 304 SER A O 1
ATOM 2343 N N . ALA A 1 305 ? -32.285 -11.515 7.233 1.00 46.66 305 ALA A N 1
ATOM 2344 C CA . ALA A 1 305 ? -33.051 -10.955 8.353 1.00 46.66 305 ALA A CA 1
ATOM 2345 C C . ALA A 1 305 ? -32.722 -11.616 9.718 1.00 46.66 305 ALA A C 1
ATOM 2347 O O . ALA A 1 305 ? -32.992 -11.035 10.763 1.00 46.66 305 ALA A O 1
ATOM 2348 N N . ALA A 1 306 ? -32.088 -12.798 9.721 1.00 46.19 306 ALA A N 1
ATOM 2349 C CA . ALA A 1 306 ? -31.554 -13.464 10.910 1.00 46.19 306 ALA A CA 1
ATOM 2350 C C . ALA A 1 306 ? -30.233 -12.869 11.464 1.00 46.19 306 ALA A C 1
ATOM 2352 O O . ALA A 1 306 ? -29.901 -13.123 12.620 1.00 46.19 306 ALA A O 1
ATOM 2353 N N . GLN A 1 307 ? -29.468 -12.101 10.675 1.00 50.22 307 GLN A N 1
ATOM 2354 C CA . GLN A 1 307 ? -28.230 -11.425 11.101 1.00 50.22 307 GLN A CA 1
ATOM 2355 C C . GLN A 1 307 ? -28.468 -10.027 11.685 1.00 50.22 307 GLN A C 1
ATOM 2357 O O . GLN A 1 307 ? -27.725 -9.627 12.575 1.00 50.22 307 GLN A O 1
ATOM 2362 N N . ALA A 1 308 ? -29.538 -9.334 11.282 1.00 50.69 308 ALA A N 1
ATOM 2363 C CA . ALA A 1 308 ? -29.950 -8.069 11.904 1.00 50.69 308 ALA A CA 1
ATOM 2364 C C . ALA A 1 308 ? -30.370 -8.239 13.383 1.00 50.69 308 ALA A C 1
ATOM 2366 O O . ALA A 1 308 ? -30.315 -7.292 14.160 1.00 50.69 308 ALA A O 1
ATOM 2367 N N . SER A 1 309 ? -30.755 -9.458 13.786 1.00 50.56 309 SER A N 1
ATOM 2368 C CA . SER A 1 309 ? -31.027 -9.850 15.178 1.00 50.56 309 SER A CA 1
ATOM 2369 C C . SER A 1 309 ? -29.886 -10.644 15.833 1.00 50.56 309 SER A C 1
ATOM 2371 O O . SER A 1 309 ? -30.074 -11.202 16.914 1.00 50.56 309 SER A O 1
ATOM 2373 N N . ALA A 1 310 ? -28.741 -10.798 15.161 1.00 64.31 310 ALA A N 1
ATOM 2374 C CA . ALA A 1 310 ? -27.620 -11.576 15.679 1.00 64.31 310 ALA A CA 1
ATOM 2375 C C . ALA A 1 310 ? -26.760 -10.739 16.632 1.00 64.31 310 ALA A C 1
ATOM 2377 O O . ALA A 1 310 ? -26.668 -9.520 16.491 1.00 64.31 310 ALA A O 1
ATOM 2378 N N . SER A 1 311 ? -26.115 -11.406 17.592 1.00 81.81 311 SER A N 1
ATOM 2379 C CA . SER A 1 311 ? -25.212 -10.751 18.541 1.00 81.81 311 SER A CA 1
ATOM 2380 C C . SER A 1 311 ? -24.075 -10.007 17.820 1.00 81.81 311 SER A C 1
ATOM 2382 O O . SER A 1 311 ? -23.644 -10.462 16.752 1.00 81.81 311 SER A O 1
ATOM 2384 N N . PRO A 1 312 ? -23.524 -8.927 18.410 1.00 83.06 312 PRO A N 1
ATOM 2385 C CA . PRO A 1 312 ? -22.373 -8.210 17.847 1.00 83.06 312 PRO A CA 1
ATOM 2386 C C . PRO A 1 312 ? -21.199 -9.145 17.489 1.00 83.06 312 PRO A C 1
ATOM 2388 O O . PRO A 1 312 ? -20.614 -9.039 16.414 1.00 83.06 312 PRO A O 1
ATOM 2391 N N . ALA A 1 313 ? -20.970 -10.172 18.323 1.00 86.12 313 ALA A N 1
ATOM 2392 C CA . ALA A 1 313 ? -20.082 -11.322 18.085 1.00 86.12 313 ALA A CA 1
ATOM 2393 C C . ALA A 1 313 ? -20.242 -11.991 16.711 1.00 86.12 313 ALA A C 1
ATOM 2395 O O . ALA A 1 313 ? -19.273 -12.227 15.983 1.00 86.12 313 ALA A O 1
ATOM 2396 N N . ALA A 1 314 ? -21.478 -12.334 16.356 1.00 86.12 314 ALA A N 1
ATOM 2397 C CA . ALA A 1 314 ? -21.772 -13.033 15.115 1.00 86.12 314 ALA A CA 1
ATOM 2398 C C . ALA A 1 314 ? -21.633 -12.114 13.892 1.00 86.12 314 ALA A C 1
ATOM 2400 O O . ALA A 1 314 ? -21.194 -12.576 12.836 1.00 86.12 314 ALA A O 1
ATOM 2401 N N . GLN A 1 315 ? -21.976 -10.832 14.040 1.00 85.56 315 GLN A N 1
ATOM 2402 C CA . GLN A 1 315 ? -21.852 -9.835 12.976 1.00 85.56 315 GLN A CA 1
ATOM 2403 C C . GLN A 1 315 ? -20.383 -9.562 12.638 1.00 85.56 315 GLN A C 1
ATOM 2405 O O . GLN A 1 315 ? -19.981 -9.718 11.485 1.00 85.56 315 GLN A O 1
ATOM 2410 N N . ALA A 1 316 ? -19.551 -9.279 13.643 1.00 88.94 316 ALA A N 1
ATOM 2411 C CA . ALA A 1 316 ? -18.119 -9.054 13.456 1.00 88.94 316 ALA A CA 1
ATOM 2412 C C . ALA A 1 316 ? -17.417 -10.247 12.789 1.00 88.94 316 ALA A C 1
ATOM 2414 O O . ALA A 1 316 ? -16.646 -10.085 11.844 1.00 88.94 316 ALA A O 1
ATOM 2415 N N . LYS A 1 317 ? -17.738 -11.475 13.220 1.00 90.62 317 LYS A N 1
ATOM 2416 C CA . LYS A 1 317 ? -17.203 -12.692 12.595 1.00 90.62 317 LYS A CA 1
ATOM 2417 C C . LYS A 1 317 ? -17.606 -12.816 11.121 1.00 90.62 317 LYS A C 1
ATOM 2419 O O . LYS A 1 317 ? -16.805 -13.280 10.311 1.00 90.62 317 LYS A O 1
ATOM 2424 N N . ALA A 1 318 ? -18.835 -12.440 10.768 1.00 89.56 318 ALA A N 1
ATOM 2425 C CA . ALA A 1 318 ? -19.299 -12.474 9.385 1.00 89.56 318 ALA A CA 1
ATOM 2426 C C . ALA A 1 318 ? -18.559 -11.449 8.511 1.00 89.56 318 ALA A C 1
ATOM 2428 O O . ALA A 1 318 ? -18.134 -11.809 7.415 1.00 89.56 318 ALA A O 1
ATOM 2429 N N . ILE A 1 319 ? -18.345 -10.232 9.024 1.00 91.38 319 ILE A N 1
ATOM 2430 C CA . ILE A 1 319 ? -17.584 -9.165 8.353 1.00 91.38 319 ILE A CA 1
ATOM 2431 C C . ILE A 1 319 ? -16.146 -9.621 8.085 1.00 91.38 319 ILE A C 1
ATOM 2433 O O . ILE A 1 319 ? -15.722 -9.667 6.933 1.00 91.38 319 ILE A O 1
ATOM 2437 N N . ILE A 1 320 ? -15.421 -10.057 9.120 1.00 93.88 320 ILE A N 1
ATOM 2438 C CA . ILE A 1 320 ? -14.027 -10.503 8.973 1.00 93.88 320 ILE A CA 1
ATOM 2439 C C . ILE A 1 320 ? -13.925 -11.746 8.076 1.00 93.88 320 ILE A C 1
ATOM 2441 O O . ILE A 1 320 ? -13.012 -11.851 7.264 1.00 93.88 320 ILE A O 1
ATOM 2445 N N . SER A 1 321 ? -14.890 -12.672 8.138 1.00 93.00 321 SER A N 1
ATOM 2446 C CA . SER A 1 321 ? -14.914 -13.823 7.224 1.00 93.00 321 SER A CA 1
ATOM 2447 C C . SER A 1 321 ? -15.170 -13.425 5.766 1.00 93.00 321 SER A C 1
ATOM 2449 O O . SER A 1 321 ? -14.633 -14.074 4.867 1.00 93.00 321 SER A O 1
ATOM 2451 N N . ALA A 1 322 ? -15.991 -12.401 5.515 1.00 93.38 322 ALA A N 1
ATOM 2452 C CA . ALA A 1 322 ? -16.212 -11.870 4.173 1.00 93.38 322 ALA A CA 1
ATOM 2453 C C . ALA A 1 322 ? -14.943 -11.193 3.632 1.00 93.38 322 ALA A C 1
ATOM 2455 O O . ALA A 1 322 ? -14.551 -11.480 2.501 1.00 93.38 322 ALA A O 1
ATOM 2456 N N . ILE A 1 323 ? -14.265 -10.396 4.467 1.00 94.38 323 ILE A N 1
ATOM 2457 C CA . ILE A 1 323 ? -12.964 -9.787 4.154 1.00 94.38 323 ILE A CA 1
ATOM 2458 C C . ILE A 1 323 ? -11.933 -10.869 3.823 1.00 94.38 323 ILE A C 1
ATOM 2460 O O . ILE A 1 323 ? -11.342 -10.831 2.751 1.00 94.38 323 ILE A O 1
ATOM 2464 N N . GLY A 1 324 ? -11.792 -11.900 4.661 1.00 94.56 324 GLY A N 1
ATOM 2465 C CA . GLY A 1 324 ? -10.819 -12.969 4.414 1.00 94.56 324 GLY A CA 1
ATOM 2466 C C . GLY A 1 324 ? -11.052 -13.734 3.108 1.00 94.56 324 GLY A C 1
ATOM 2467 O O . GLY A 1 324 ? -10.107 -14.040 2.385 1.00 94.56 324 GLY A O 1
ATOM 2468 N N . LYS A 1 325 ? -12.314 -13.996 2.739 1.00 94.25 325 LYS A N 1
ATOM 2469 C CA . LYS A 1 325 ? -12.644 -14.603 1.435 1.00 94.25 325 LYS A CA 1
ATOM 2470 C C . LYS A 1 325 ? -12.297 -13.683 0.267 1.00 94.25 325 LYS A C 1
ATOM 2472 O O . LYS A 1 325 ? -11.865 -14.164 -0.778 1.00 94.25 325 LYS A O 1
ATOM 2477 N N . HIS A 1 326 ? -12.526 -12.382 0.430 1.00 94.38 326 HIS A N 1
ATOM 2478 C CA . HIS A 1 326 ? -12.177 -11.390 -0.576 1.00 94.38 326 HIS A CA 1
ATOM 2479 C C . HIS A 1 326 ? -10.659 -11.295 -0.762 1.00 94.38 326 HIS A C 1
ATOM 2481 O O . HIS A 1 326 ? -10.198 -11.390 -1.897 1.00 94.38 326 HIS A O 1
ATOM 2487 N N . GLU A 1 327 ? -9.885 -11.201 0.322 1.00 94.50 327 GLU A N 1
ATOM 2488 C CA . GLU A 1 327 ? -8.419 -11.146 0.261 1.00 94.50 327 GLU A CA 1
ATOM 2489 C C . GLU A 1 327 ? -7.821 -12.424 -0.338 1.00 94.50 327 GLU A C 1
ATOM 2491 O O . GLU A 1 327 ? -6.936 -12.344 -1.189 1.00 94.50 327 GLU A O 1
ATOM 2496 N N . GLN A 1 328 ? -8.355 -13.601 0.006 1.00 94.75 328 GLN A N 1
ATOM 2497 C CA . GLN A 1 328 ? -7.928 -14.857 -0.615 1.00 94.75 328 GLN A CA 1
ATOM 2498 C C . GLN A 1 328 ? -8.200 -14.868 -2.127 1.00 94.75 328 GLN A C 1
ATOM 2500 O O . GLN A 1 328 ? -7.340 -15.257 -2.918 1.00 94.75 328 GLN A O 1
ATOM 2505 N N . HIS A 1 329 ? -9.383 -14.410 -2.551 1.00 94.44 329 HIS A N 1
ATOM 2506 C CA . HIS A 1 329 ? -9.709 -14.298 -3.971 1.00 94.44 329 HIS A CA 1
ATOM 2507 C C . HIS A 1 329 ? -8.793 -13.297 -4.690 1.00 94.44 329 HIS A C 1
ATOM 2509 O O . HIS A 1 329 ? -8.308 -13.584 -5.786 1.00 94.44 329 HIS A O 1
ATOM 2515 N N . LEU A 1 330 ? -8.528 -12.145 -4.072 1.00 93.06 330 LEU A N 1
ATOM 2516 C CA . LEU A 1 330 ? -7.610 -11.138 -4.593 1.00 93.06 330 LEU A CA 1
ATOM 2517 C C . LEU A 1 330 ? -6.209 -11.730 -4.809 1.00 93.06 330 LEU A C 1
ATOM 2519 O O . LEU A 1 330 ? -5.648 -11.588 -5.895 1.00 93.06 330 LEU A O 1
ATOM 2523 N N . GLN A 1 331 ? -5.671 -12.443 -3.819 1.00 93.38 331 GLN A N 1
ATOM 2524 C CA . GLN A 1 331 ? -4.342 -13.039 -3.909 1.00 93.38 331 GLN A CA 1
ATOM 2525 C C . GLN A 1 331 ? -4.268 -14.150 -4.968 1.00 93.38 331 GLN A C 1
ATOM 2527 O O . GLN A 1 331 ? -3.516 -14.032 -5.935 1.00 93.38 331 GLN A O 1
ATOM 2532 N N . GLU A 1 332 ? -5.048 -15.221 -4.811 1.00 94.75 332 GLU A N 1
ATOM 2533 C CA . GLU A 1 332 ? -4.904 -16.432 -5.632 1.00 94.75 332 GLU A CA 1
ATOM 2534 C C . GLU A 1 332 ? -5.399 -16.212 -7.066 1.00 94.75 332 GLU A C 1
ATOM 2536 O O . GLU A 1 332 ? -4.804 -16.667 -8.044 1.00 94.75 332 GLU A O 1
ATOM 2541 N N . THR A 1 333 ? -6.536 -15.528 -7.212 1.00 91.56 333 THR A N 1
ATOM 2542 C CA . THR A 1 333 ? -7.182 -15.389 -8.516 1.00 91.56 333 THR A CA 1
ATOM 2543 C C . THR A 1 333 ? -6.669 -14.168 -9.260 1.00 91.56 333 THR A C 1
ATOM 2545 O O . THR A 1 333 ? -6.211 -14.297 -10.394 1.00 91.56 333 THR A O 1
ATOM 2548 N N . GLN A 1 334 ? -6.746 -12.985 -8.654 1.00 89.81 334 GLN A N 1
ATOM 2549 C CA . GLN A 1 334 ? -6.453 -11.762 -9.396 1.00 89.81 334 GLN A CA 1
ATOM 2550 C C . GLN A 1 334 ? -4.947 -11.540 -9.543 1.00 89.81 334 GLN A C 1
ATOM 2552 O O . GLN A 1 334 ? -4.471 -11.322 -10.655 1.00 89.81 334 GLN A O 1
ATOM 2557 N N . LEU A 1 335 ? -4.179 -11.633 -8.455 1.00 91.38 335 LEU A N 1
ATOM 2558 C CA . LEU A 1 335 ? -2.739 -11.384 -8.503 1.00 91.38 335 LEU A CA 1
ATOM 2559 C C . LEU A 1 335 ? -1.973 -12.571 -9.102 1.00 91.38 335 LEU A C 1
ATOM 2561 O O . LEU A 1 335 ? -1.300 -12.416 -10.121 1.00 91.38 335 LEU A O 1
ATOM 2565 N N . GLU A 1 336 ? -2.062 -13.760 -8.509 1.00 92.38 336 GLU A N 1
ATOM 2566 C CA . GLU A 1 336 ? -1.237 -14.900 -8.931 1.00 92.38 336 GLU A CA 1
ATOM 2567 C C . GLU A 1 336 ? -1.621 -15.418 -10.328 1.00 92.38 336 GLU A C 1
ATOM 2569 O O . GLU A 1 336 ? -0.771 -15.493 -11.222 1.00 92.38 336 GLU A O 1
ATOM 2574 N N . ARG A 1 337 ? -2.901 -15.728 -10.556 1.00 92.38 337 ARG A N 1
ATOM 2575 C CA . ARG A 1 337 ? -3.357 -16.285 -11.838 1.00 92.38 337 ARG A CA 1
ATOM 2576 C C . ARG A 1 337 ? -3.523 -15.217 -12.923 1.00 92.38 337 ARG A C 1
ATOM 2578 O O . ARG A 1 337 ? -2.921 -15.306 -13.993 1.00 92.38 337 ARG A O 1
ATOM 2585 N N . ASP A 1 338 ? -4.358 -14.208 -12.694 1.00 89.12 338 ASP A N 1
ATOM 2586 C CA . ASP A 1 338 ? -4.746 -13.300 -13.779 1.00 89.12 338 ASP A CA 1
ATOM 2587 C C . ASP A 1 338 ? -3.619 -12.310 -14.133 1.00 89.12 338 ASP A C 1
ATOM 2589 O O . ASP A 1 338 ? -3.350 -12.091 -15.319 1.00 89.12 338 ASP A O 1
ATOM 2593 N N . VAL A 1 339 ? -2.913 -11.764 -13.134 1.00 89.25 339 VAL A N 1
ATOM 2594 C CA . VAL A 1 339 ? -1.775 -10.858 -13.355 1.00 89.25 339 VAL A CA 1
ATOM 2595 C C . VAL A 1 339 ? -0.493 -11.638 -13.652 1.00 89.25 339 VAL A C 1
ATOM 2597 O O . VAL A 1 339 ? 0.028 -11.522 -14.759 1.00 89.25 339 VAL A O 1
ATOM 2600 N N . TYR A 1 340 ? 0.044 -12.439 -12.729 1.00 89.94 340 TYR A N 1
ATOM 2601 C CA . TYR A 1 340 ? 1.374 -13.036 -12.924 1.00 89.94 340 TYR A CA 1
ATOM 2602 C C . TYR A 1 340 ? 1.408 -14.122 -14.008 1.00 89.94 340 TYR A C 1
ATOM 2604 O O . TYR A 1 340 ? 2.215 -14.028 -14.941 1.00 89.94 340 TYR A O 1
ATOM 2612 N N . GLU A 1 341 ? 0.547 -15.139 -13.928 1.00 91.94 341 GLU A N 1
ATOM 2613 C CA . GLU A 1 341 ? 0.499 -16.202 -14.941 1.00 91.94 341 GLU A CA 1
ATOM 2614 C C . GLU A 1 341 ? 0.016 -15.648 -16.293 1.00 91.94 341 GLU A C 1
ATOM 2616 O O . GLU A 1 341 ? 0.653 -15.877 -17.327 1.00 91.94 341 GLU A O 1
ATOM 2621 N N . GLY A 1 342 ? -1.027 -14.812 -16.290 1.00 91.06 342 GLY A N 1
ATOM 2622 C CA . GLY A 1 342 ? -1.532 -14.143 -17.491 1.00 91.06 342 GLY A CA 1
ATOM 2623 C C . GLY A 1 342 ? -0.480 -13.295 -18.221 1.00 91.06 342 GLY A C 1
ATOM 2624 O O . GLY A 1 342 ? -0.330 -13.413 -19.446 1.00 91.06 342 GLY A O 1
ATOM 2625 N N . LEU A 1 343 ? 0.293 -12.474 -17.499 1.00 90.62 343 LEU A N 1
ATOM 2626 C CA . LEU A 1 343 ? 1.364 -11.664 -18.091 1.00 90.62 343 LEU A CA 1
ATOM 2627 C C . LEU A 1 343 ? 2.504 -12.531 -18.636 1.00 90.62 343 LEU A C 1
ATOM 2629 O O . LEU A 1 343 ? 2.973 -12.294 -19.755 1.00 90.62 343 LEU A O 1
ATOM 2633 N N . ASN A 1 344 ? 2.927 -13.547 -17.880 1.00 88.25 344 ASN A N 1
ATOM 2634 C CA . ASN A 1 344 ? 4.026 -14.431 -18.265 1.00 88.25 344 ASN A CA 1
ATOM 2635 C C . ASN A 1 344 ? 3.686 -15.277 -19.499 1.00 88.25 344 ASN A C 1
ATOM 2637 O O . ASN A 1 344 ? 4.491 -15.422 -20.425 1.00 88.25 344 ASN A O 1
ATOM 2641 N N . GLU A 1 345 ? 2.476 -15.829 -19.551 1.00 88.44 345 GLU A N 1
ATOM 2642 C CA . GLU A 1 345 ? 2.103 -16.750 -20.615 1.00 88.44 345 GLU A CA 1
ATOM 2643 C C . GLU A 1 345 ? 1.591 -16.072 -21.880 1.00 88.44 345 GLU A C 1
ATOM 2645 O O . GLU A 1 345 ? 1.815 -16.606 -22.971 1.00 88.44 345 GLU A O 1
ATOM 2650 N N . ARG A 1 346 ? 0.927 -14.917 -21.761 1.00 88.06 346 ARG A N 1
ATOM 2651 C CA . ARG A 1 346 ? 0.292 -14.242 -22.901 1.00 88.06 346 ARG A CA 1
ATOM 2652 C C . ARG A 1 346 ? 1.028 -12.969 -23.290 1.00 88.06 346 ARG A C 1
ATOM 2654 O O . ARG A 1 346 ? 1.582 -12.901 -24.388 1.00 88.06 346 ARG A O 1
ATOM 2661 N N . ALA A 1 347 ? 1.057 -11.974 -22.405 1.00 89.75 347 ALA A N 1
ATOM 2662 C CA . ALA A 1 347 ? 1.502 -10.626 -22.758 1.00 89.75 347 ALA A CA 1
ATOM 2663 C C . ALA A 1 347 ? 2.995 -10.575 -23.130 1.00 89.75 347 ALA A C 1
ATOM 2665 O O . ALA A 1 347 ? 3.344 -10.122 -24.223 1.00 89.75 347 ALA A O 1
ATOM 2666 N N . PHE A 1 348 ? 3.883 -11.105 -22.280 1.00 89.75 348 PHE A N 1
ATOM 2667 C CA . PHE A 1 348 ? 5.328 -11.040 -22.532 1.00 89.75 348 PHE A CA 1
ATOM 2668 C C . PHE A 1 348 ? 5.758 -11.863 -23.750 1.00 89.75 348 PHE A C 1
ATOM 2670 O O . PHE A 1 348 ? 6.588 -11.403 -24.538 1.00 89.75 348 PHE A O 1
ATOM 2677 N N . LYS A 1 349 ? 5.146 -13.036 -23.974 1.00 87.38 349 LYS A N 1
ATOM 2678 C CA . LYS A 1 349 ? 5.404 -13.844 -25.180 1.00 87.38 349 LYS A CA 1
ATOM 2679 C C . LYS A 1 349 ? 4.929 -13.147 -26.458 1.00 87.38 349 LYS A C 1
ATOM 2681 O O . LYS A 1 349 ? 5.547 -13.346 -27.506 1.00 87.38 349 LYS A O 1
ATOM 2686 N N . GLY A 1 350 ? 3.866 -12.343 -26.369 1.00 89.31 350 GLY A N 1
ATOM 2687 C CA . GLY A 1 350 ? 3.373 -11.505 -27.463 1.00 89.31 350 GLY A CA 1
ATOM 2688 C C . GLY A 1 350 ? 4.320 -10.356 -27.819 1.00 89.31 350 GLY A C 1
ATOM 2689 O O . GLY A 1 350 ? 4.506 -10.073 -28.998 1.00 89.31 350 GLY A O 1
ATOM 2690 N N . LEU A 1 351 ? 4.966 -9.742 -26.820 1.00 93.88 351 LEU A N 1
ATOM 2691 C CA . LEU A 1 351 ? 5.925 -8.649 -27.025 1.00 93.88 351 LEU A CA 1
ATOM 2692 C C . LEU A 1 351 ? 7.248 -9.132 -27.624 1.00 93.88 351 LEU A C 1
ATOM 2694 O O . LEU A 1 351 ? 7.718 -8.606 -28.633 1.00 93.88 351 LEU A O 1
ATOM 2698 N N . ARG A 1 352 ? 7.877 -10.133 -26.999 1.00 92.56 352 ARG A N 1
ATOM 2699 C CA . ARG A 1 352 ? 9.158 -10.669 -27.461 1.00 92.56 352 ARG A CA 1
ATOM 2700 C C . ARG A 1 352 ? 9.243 -12.155 -27.187 1.00 92.56 352 ARG A C 1
ATOM 2702 O O . ARG A 1 352 ? 9.198 -12.624 -26.055 1.00 92.56 352 ARG A O 1
ATOM 2709 N N . ARG A 1 353 ? 9.471 -12.908 -28.254 1.00 89.75 353 ARG A N 1
ATOM 2710 C CA . ARG A 1 353 ? 9.667 -14.351 -28.165 1.00 89.75 353 ARG A CA 1
ATOM 2711 C C . ARG A 1 353 ? 11.083 -14.654 -27.695 1.00 89.75 353 ARG A C 1
ATOM 2713 O O . ARG A 1 353 ? 12.039 -14.027 -28.145 1.00 89.75 353 ARG A O 1
ATOM 2720 N N . GLN A 1 354 ? 11.221 -15.660 -26.835 1.00 88.56 354 GLN A N 1
ATOM 2721 C CA . GLN A 1 354 ? 12.529 -16.102 -26.344 1.00 88.56 354 GLN A CA 1
ATOM 2722 C C . GLN A 1 354 ? 13.430 -16.622 -27.478 1.00 88.56 354 GLN A C 1
ATOM 2724 O O . GLN A 1 354 ? 14.644 -16.436 -27.445 1.00 88.56 354 GLN A O 1
ATOM 2729 N N . LEU A 1 355 ? 12.828 -17.234 -28.504 1.00 91.75 355 LEU A N 1
ATOM 2730 C CA . LEU A 1 355 ? 13.488 -17.652 -29.738 1.00 91.75 355 LEU A CA 1
ATOM 2731 C C . LEU A 1 355 ? 12.631 -17.278 -30.964 1.00 91.75 355 LEU A C 1
ATOM 2733 O O . LEU A 1 355 ? 11.399 -17.226 -30.858 1.00 91.75 355 LEU A O 1
ATOM 2737 N N . PRO A 1 356 ? 13.258 -17.075 -32.139 1.00 91.31 356 PRO A N 1
ATOM 2738 C CA . PRO A 1 356 ? 12.572 -16.957 -33.428 1.00 91.31 356 PRO A CA 1
ATOM 2739 C C . PRO A 1 356 ? 11.574 -18.096 -33.723 1.00 91.31 356 PRO A C 1
ATOM 2741 O O . PRO A 1 356 ? 11.549 -19.126 -33.049 1.00 91.31 356 PRO A O 1
ATOM 2744 N N . VAL A 1 357 ? 10.723 -17.947 -34.756 1.00 91.38 357 VAL A N 1
ATOM 2745 C CA . VAL A 1 357 ? 9.719 -18.979 -35.163 1.00 91.38 357 VAL A CA 1
ATOM 2746 C C . VAL A 1 357 ? 10.382 -20.332 -35.386 1.00 91.38 357 VAL A C 1
ATOM 2748 O O . VAL A 1 357 ? 9.868 -21.358 -34.956 1.00 91.38 357 VAL A O 1
ATOM 2751 N N . THR A 1 358 ? 11.576 -20.300 -35.960 1.00 92.44 358 THR A N 1
ATOM 2752 C CA . THR A 1 358 ? 12.412 -21.458 -36.270 1.00 92.44 358 THR A CA 1
ATOM 2753 C C . THR A 1 358 ? 12.923 -22.212 -35.040 1.00 92.44 358 THR A C 1
ATOM 2755 O O . THR A 1 358 ? 13.493 -23.286 -35.200 1.00 92.44 358 THR A O 1
ATOM 2758 N N . ARG A 1 359 ? 12.738 -21.678 -33.819 1.00 93.25 359 ARG A N 1
ATOM 2759 C CA . ARG A 1 359 ? 13.275 -22.224 -32.557 1.00 93.25 359 ARG A CA 1
ATOM 2760 C C . ARG A 1 359 ? 14.804 -22.376 -32.556 1.00 93.25 359 ARG A C 1
ATOM 2762 O O . ARG A 1 359 ? 15.349 -23.197 -31.829 1.00 93.25 359 ARG A O 1
ATOM 2769 N N . GLN A 1 360 ? 15.497 -21.562 -33.348 1.00 92.88 360 GLN A N 1
ATOM 2770 C CA . GLN A 1 360 ? 16.957 -21.500 -33.418 1.00 92.88 360 GLN A CA 1
ATOM 2771 C C . GLN A 1 360 ? 17.414 -20.053 -33.236 1.00 92.88 360 GLN A C 1
ATOM 2773 O O . GLN A 1 360 ? 16.674 -19.125 -33.567 1.00 92.88 360 GLN A O 1
ATOM 2778 N N . LYS A 1 361 ? 18.627 -19.851 -32.704 1.00 94.31 361 LYS A N 1
ATOM 2779 C CA . LYS A 1 361 ? 19.237 -18.514 -32.673 1.00 94.31 361 LYS A CA 1
ATOM 2780 C C . LYS A 1 361 ? 19.366 -17.985 -34.103 1.00 94.31 361 LYS A C 1
ATOM 2782 O O . LYS A 1 361 ?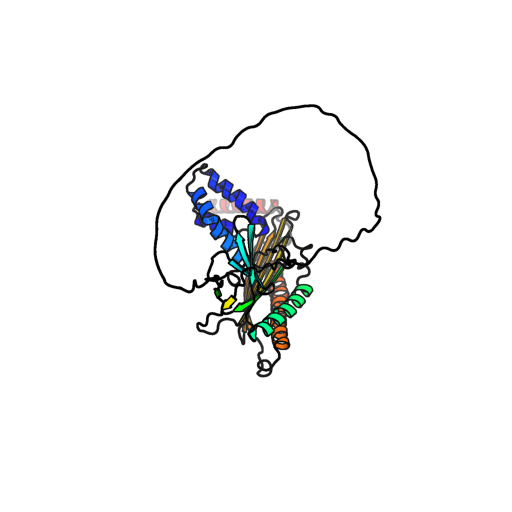 19.528 -18.762 -35.041 1.00 94.31 361 LYS A O 1
ATOM 2787 N N . VAL A 1 362 ? 19.272 -16.667 -34.252 1.00 92.31 362 VAL A N 1
ATOM 2788 C CA . VAL A 1 362 ? 19.437 -16.014 -35.553 1.00 92.31 362 VAL A CA 1
ATOM 2789 C C . VAL A 1 362 ? 20.838 -16.312 -36.078 1.00 92.31 362 VAL A C 1
ATOM 2791 O O . VAL A 1 362 ? 21.828 -16.088 -35.384 1.00 92.31 362 VAL A O 1
ATOM 2794 N N . ASP A 1 363 ? 20.889 -16.834 -37.296 1.00 92.00 363 ASP A N 1
ATOM 2795 C CA . ASP A 1 363 ? 22.119 -17.042 -38.046 1.00 92.00 363 ASP A CA 1
ATOM 2796 C C . ASP A 1 363 ? 22.453 -15.740 -38.784 1.00 92.00 363 ASP A C 1
ATOM 2798 O O . ASP A 1 363 ? 21.857 -15.422 -39.818 1.00 92.00 363 ASP A O 1
ATOM 2802 N N . TRP A 1 364 ? 23.343 -14.942 -38.195 1.00 90.88 364 TRP A N 1
ATOM 2803 C CA . TRP A 1 364 ? 23.689 -13.616 -38.709 1.00 90.88 364 TRP A CA 1
ATOM 2804 C C . TRP A 1 364 ? 24.382 -13.663 -40.077 1.00 90.88 364 TRP A C 1
ATOM 2806 O O . TRP A 1 364 ? 24.191 -12.743 -40.876 1.00 90.88 364 TRP A O 1
ATOM 2816 N N . ASP A 1 365 ? 25.100 -14.744 -40.395 1.00 90.62 365 ASP A N 1
ATOM 2817 C CA . ASP A 1 365 ? 25.751 -14.915 -41.699 1.00 90.62 365 ASP A CA 1
ATOM 2818 C C . ASP A 1 365 ? 24.700 -15.077 -42.800 1.00 90.62 365 ASP A C 1
ATOM 2820 O O . ASP A 1 365 ? 24.763 -14.423 -43.844 1.00 90.62 365 ASP A O 1
ATOM 2824 N N . LYS A 1 366 ? 23.659 -15.879 -42.540 1.00 87.38 366 LYS A N 1
ATOM 2825 C CA . LYS A 1 366 ? 22.522 -16.004 -43.463 1.00 87.38 366 LYS A CA 1
ATOM 2826 C C . LYS A 1 366 ? 21.783 -14.684 -43.646 1.00 87.38 366 LYS A C 1
ATOM 2828 O O . LYS A 1 366 ? 21.480 -14.328 -44.779 1.00 87.38 366 LYS A O 1
ATOM 2833 N N . VAL A 1 367 ? 21.518 -13.943 -42.569 1.00 88.88 367 VAL A N 1
ATOM 2834 C CA . VAL A 1 367 ? 20.829 -12.639 -42.651 1.00 88.88 367 VAL A CA 1
ATOM 2835 C C . VAL A 1 367 ? 21.616 -11.647 -43.514 1.00 88.88 367 VAL A C 1
ATOM 2837 O O . VAL A 1 367 ? 21.031 -10.966 -44.355 1.00 88.88 367 VAL A O 1
ATOM 2840 N N . THR A 1 368 ? 22.939 -11.604 -43.353 1.00 87.88 368 THR A N 1
ATOM 2841 C CA . THR A 1 368 ? 23.817 -10.715 -44.129 1.00 87.88 368 THR A CA 1
ATOM 2842 C C . THR A 1 368 ? 23.836 -11.103 -45.608 1.00 87.88 368 THR A C 1
ATOM 2844 O O . THR A 1 368 ? 23.699 -10.240 -46.474 1.00 87.88 368 THR A O 1
ATOM 2847 N N . ASN A 1 369 ? 23.915 -12.403 -45.904 1.00 88.81 369 ASN A N 1
ATOM 2848 C CA . ASN A 1 369 ? 23.907 -12.910 -47.277 1.00 88.81 369 ASN A CA 1
ATOM 2849 C C . ASN A 1 369 ? 22.558 -12.708 -47.982 1.00 88.81 369 ASN A C 1
ATOM 2851 O O . ASN A 1 369 ? 22.541 -12.390 -49.168 1.00 88.81 369 ASN A O 1
ATOM 2855 N N . TYR A 1 370 ? 21.430 -12.849 -47.276 1.00 84.44 370 TYR A N 1
ATOM 2856 C CA . TYR A 1 370 ? 20.112 -12.556 -47.848 1.00 84.44 370 TYR A CA 1
ATOM 2857 C C . TYR A 1 370 ? 19.949 -11.072 -48.178 1.00 84.44 370 TYR A C 1
ATOM 2859 O O . TYR A 1 370 ? 19.430 -10.752 -49.243 1.00 84.44 370 TYR A O 1
ATOM 2867 N N . ARG A 1 371 ? 20.445 -10.174 -47.318 1.00 82.44 371 ARG A N 1
ATOM 2868 C CA . ARG A 1 371 ? 20.434 -8.731 -47.589 1.00 82.44 371 ARG A CA 1
ATOM 2869 C C . ARG A 1 371 ? 21.281 -8.379 -48.812 1.00 82.44 371 ARG A C 1
ATOM 2871 O O . ARG A 1 371 ? 20.804 -7.683 -49.695 1.00 82.44 371 ARG A O 1
ATOM 2878 N N . LEU A 1 372 ? 22.498 -8.919 -48.895 1.00 79.38 372 LEU A N 1
ATOM 2879 C CA . LEU A 1 372 ? 23.382 -8.697 -50.042 1.00 79.38 372 LEU A CA 1
ATOM 2880 C C . LEU A 1 372 ? 22.784 -9.258 -51.342 1.00 79.38 372 LEU A C 1
ATOM 2882 O O . LEU A 1 372 ? 22.876 -8.632 -52.392 1.00 79.38 372 LEU A O 1
ATOM 2886 N N . GLY A 1 373 ? 22.156 -10.436 -51.272 1.00 80.44 373 GLY A N 1
ATOM 2887 C CA . GLY A 1 373 ? 21.466 -11.044 -52.408 1.00 80.44 373 GLY A CA 1
ATOM 2888 C C . GLY A 1 373 ? 20.269 -10.223 -52.893 1.00 80.44 373 GLY A C 1
ATOM 2889 O O . GLY A 1 373 ? 20.043 -10.152 -54.097 1.00 80.44 373 GLY A O 1
ATOM 2890 N N . GLN A 1 374 ? 19.539 -9.578 -51.980 1.00 81.25 374 GLN A N 1
ATOM 2891 C CA . GLN A 1 374 ? 18.427 -8.689 -52.312 1.00 81.25 374 GLN A CA 1
ATOM 2892 C C . GLN A 1 374 ? 18.919 -7.370 -52.929 1.00 81.25 374 GLN A C 1
ATOM 2894 O O . GLN A 1 374 ? 18.443 -7.000 -53.996 1.00 81.25 374 GLN A O 1
ATOM 2899 N N . ASP A 1 375 ? 19.956 -6.745 -52.359 1.00 79.56 375 ASP A N 1
ATOM 2900 C CA . ASP A 1 375 ? 20.573 -5.531 -52.920 1.00 79.56 375 ASP A CA 1
ATOM 2901 C C . ASP A 1 375 ? 21.136 -5.773 -54.340 1.00 79.56 375 ASP A C 1
ATOM 2903 O O . ASP A 1 375 ? 21.038 -4.915 -55.218 1.00 79.56 375 ASP A O 1
ATOM 2907 N N . LEU A 1 376 ? 21.710 -6.958 -54.595 1.00 77.56 376 LEU A N 1
ATOM 2908 C CA . LEU A 1 376 ? 22.191 -7.366 -55.923 1.00 77.56 376 LEU A CA 1
ATOM 2909 C C . LEU A 1 376 ? 21.050 -7.644 -56.915 1.00 77.56 376 LEU A C 1
ATOM 2911 O O . LEU A 1 376 ? 21.213 -7.393 -58.110 1.00 77.56 376 LEU A O 1
ATOM 2915 N N . ALA A 1 377 ? 19.917 -8.174 -56.446 1.00 75.56 377 ALA A N 1
ATOM 2916 C CA . ALA A 1 377 ? 18.736 -8.399 -57.276 1.00 75.56 377 ALA A CA 1
ATOM 2917 C C . ALA A 1 377 ? 18.079 -7.069 -57.682 1.00 75.56 377 ALA A C 1
ATOM 2919 O O . ALA A 1 377 ? 17.841 -6.852 -58.871 1.00 75.56 377 ALA A O 1
ATOM 2920 N N . ASP A 1 378 ? 17.903 -6.148 -56.731 1.00 75.56 378 ASP A N 1
ATOM 2921 C CA . ASP A 1 378 ? 17.321 -4.821 -56.962 1.00 75.56 378 ASP A CA 1
ATOM 2922 C C . ASP A 1 378 ? 18.186 -3.981 -57.927 1.00 75.56 378 ASP A C 1
ATOM 2924 O O . ASP A 1 378 ? 17.672 -3.271 -58.796 1.00 75.56 378 ASP A O 1
ATOM 2928 N N . HIS A 1 379 ? 19.518 -4.109 -57.851 1.00 69.69 379 HIS A N 1
ATOM 2929 C CA . HIS A 1 379 ? 20.435 -3.450 -58.789 1.00 69.69 379 HIS A CA 1
ATOM 2930 C C . HIS A 1 379 ? 20.377 -4.008 -60.219 1.00 69.69 379 HIS A C 1
ATOM 2932 O O . HIS A 1 379 ? 20.606 -3.258 -61.170 1.00 69.69 379 HIS A O 1
ATOM 2938 N N . ASN A 1 380 ? 20.090 -5.301 -60.386 1.00 60.38 380 ASN A N 1
ATOM 2939 C CA . ASN A 1 380 ? 19.977 -5.921 -61.708 1.00 60.38 380 ASN A CA 1
ATOM 2940 C C . ASN A 1 380 ? 18.631 -5.615 -62.383 1.00 60.38 380 ASN A C 1
ATOM 2942 O O . ASN A 1 380 ? 18.596 -5.481 -63.605 1.00 60.38 380 ASN A O 1
ATOM 2946 N N . GLU A 1 381 ? 17.542 -5.454 -61.626 1.00 58.12 381 GLU A N 1
ATOM 2947 C CA . GLU A 1 381 ? 16.248 -5.028 -62.185 1.00 58.12 381 GLU A CA 1
ATOM 2948 C C . GLU A 1 381 ? 16.249 -3.546 -62.599 1.00 58.12 381 GLU A C 1
ATOM 2950 O O . GLU A 1 381 ? 15.682 -3.201 -63.634 1.00 58.12 381 GLU A O 1
ATOM 2955 N N . GLY A 1 382 ? 16.965 -2.675 -61.877 1.00 55.97 382 GLY A N 1
ATOM 2956 C CA . GLY A 1 382 ? 17.144 -1.266 -62.260 1.00 55.97 382 GLY A CA 1
ATOM 2957 C C . GLY A 1 382 ? 18.050 -1.028 -63.479 1.00 55.97 382 GLY A C 1
ATOM 2958 O O . GLY A 1 382 ? 18.044 0.069 -64.029 1.00 55.97 382 GLY A O 1
ATOM 2959 N N . ALA A 1 383 ? 18.822 -2.030 -63.912 1.00 55.25 383 ALA A N 1
ATOM 2960 C CA . ALA A 1 383 ? 19.686 -1.958 -65.095 1.00 55.25 383 ALA A CA 1
ATOM 2961 C C . ALA A 1 383 ? 19.028 -2.517 -66.375 1.00 55.25 383 ALA A C 1
ATOM 2963 O O . ALA A 1 383 ? 19.624 -2.444 -67.451 1.00 55.25 383 ALA A O 1
ATOM 2964 N N . ALA A 1 384 ? 17.825 -3.094 -66.261 1.00 52.97 384 ALA A N 1
ATOM 2965 C CA . ALA A 1 384 ? 17.070 -3.692 -67.365 1.00 52.97 384 ALA A CA 1
ATOM 2966 C C . ALA A 1 384 ? 15.876 -2.835 -67.850 1.00 52.97 384 ALA A C 1
ATOM 2968 O O . ALA A 1 384 ? 15.142 -3.278 -68.737 1.00 52.97 384 ALA A O 1
ATOM 2969 N N . ALA A 1 385 ? 15.697 -1.629 -67.299 1.00 42.50 385 ALA A N 1
ATOM 2970 C CA . ALA A 1 385 ? 14.765 -0.591 -67.757 1.00 42.50 385 ALA A CA 1
ATOM 2971 C C . ALA A 1 385 ? 15.544 0.579 -68.369 1.00 42.50 385 ALA A C 1
ATOM 2973 O O . ALA A 1 385 ? 15.035 1.166 -69.354 1.00 42.50 385 ALA A O 1
#

Secondary structure (DSSP, 8-state):
--HHHHHHHHHTS-GGGHHHHHHHHHHHHHTT-TT-HHHHHHHHHHHHHHHHHHHHTT-EEEPTT-SSEEE--TTTB-SS-TTEEEETTTTEEEEEETTTTEEEEEEEEE----THHHHHHHHHHHHHHHHHHH-TT-STTT-SS-EEEEEEESS-EEEEE------------------------------------------------------------------PEEEEE---SS---SEEEEEEEEEEEGGGTEEEEEEEEEEE-SSEEEEEEEEEEEE-SSS-EEEEEEEEEEEE----TTTTTS-HHHHHHHHHHHHHHHHHHIIIIIIIIIIIIHIIIIIHHHH--SS-TTSS---HHHHHHHHHHHHHHHHHHTT--

InterPro domains:
  IPR002189 F-actin-capping protein subunit alpha [PF01267] (6-375)
  IPR002189 F-actin-capping protein subunit alpha [PR00191] (252-266)
  IPR002189 F-actin-capping protein subunit alpha [PR00191] (345-364)
  IPR002189 F-actin-capping protein subunit alpha [PTHR10653] (6-377)
  IPR017865 F-actin capping protein, alpha subunit, conserved site [PS00749] (349-359)
  IPR037282 F-actin-capping protein subunit alpha/beta [SSF90096] (4-374)
  IPR042276 F-actin-capping protein subunit alpha/beta, domain 2 [G3DSA:3.90.1150.210] (115-351)
  IPR042489 F-actin capping protein, alpha subunit, domain 1 [G3DSA:3.30.1140.60] (2-112)

Radius of gyration: 33.71 Å; chains: 1; bounding box: 78×76×128 Å

Foldseek 3Di:
DDLVVLLVQLLPDDPVCNVVSVVVSLVVQCVVPPPRPSNVVNVVCVQVSLLNSQQVQFFWADDPPDQATDTRHPQQDAPVDPFWGDAPQQQKIWGARSVVRDTPDIAHADEDDDPLVQLQNLLQVLVVVLCVVPPVCQRPVNAPRHKHKGKDFDPFFHKDQPPPPPPPPDDDDDDDDDDDDDDDDDDDDDDDDYDDDDDDDDDDDDDDDDDDDDDDDDDDPPPPPGRHIYTGHDDDDDQFQGMKMWIKDWHDDVVQQKIKIKIWIWRHHPFKIWIWIWIWIWHQDVHTDIDTDIDTDIQTQPPDVVNVPDDSNVVSNSVVVSVVVVVVCCPVPVPVVCPPVVCVPPVVCVVDNPDPPVNDHDDVVVVVVVVVVVVVVVVVVVVVD